Protein AF-0000000078663095 (afdb_homodimer)

Radius of gyration: 27.08 Å; Cα contacts (8 Å, |Δi|>4): 1064; chains: 2; bounding box: 54×85×66 Å

pLDDT: mean 87.58, std 13.09, range [37.59, 98.56]

Sequence (578 aa):
MMKRAQLRHFLALVESGNFTRAAERLAISQPTLSASIAELERMAGTRLFLREKRQVRLTAAGARLVNHARAIEREFRAAEAAFVEAPVPLAPLRLGTIPSVSTAMLSAAVRRWTGPQPLTLVEGTDAELRRKLGEGQVDVILTLLRPEDADRPSLRLLEEGYRLLLPESHALAGAALIDARDVASETMIARRSCEILGETSRWFTQRGVRPPFFLRSSNDDRCIEMVRAGMGVTTAPQSLARDGVVAVQLADYDFRRTLGLVGGRDRPDLVAEEGALAEALRAAFYFTAMMKRAQLRHFLALVESGNFTRAAERLAISQPTLSASIAELERMAGTRLFLREKRQVRLTAAGARLVNHARAIEREFRAAEAAFVEAPVPLAPLRLGTIPSVSTAMLSAAVRRWTGPQPLTLVEGTDAELRRKLGEGQVDVILTLLRPEDADRPSLRLLEEGYRLLLPESHALAGAALIDARDVASETMIARRSCEILGETSRWFTQRGVRPPFFLRSSNDDRCIEMVRAGMGVTTAPQSLARDGVVAVQLADYDFRRTLGLVGGRDRPDLVAEEGALAEALRAAFYFTA

Foldseek 3Di:
DQDLVLLQLLLLCVVVQQLCNSCVVVVHDSVVSVVSQVVVCVVVVHHQWDDDPGGTDGDPVVLVVLQVSVVVVQVVLCVVLVPPVNRSQRDAQEEEEELQPAPQLVVQLQVQFDDPHHHDYDYDDPVVVVVCQSSVVHFKYWHFDDPVLVVALKAWADKFAKFKKAFCPDPCQPPQEDELVNCLAWEEEAAPSDPCSVVVVCVSVVVVRDHHYDYYDVNLVVSNVCRLVVVTMYIGTQLNADVRMHTHHYPPRGGMTIIMMGGHRVCSQCRDCPHSSNVSSNVSSVVSD/DQDLVLLQLLLLCVVVQALCNSCVVVVHDSVVSVVSQVVVCVVVVHHQWDDDPPGTDGDPVVLVVLQVSVVVVQVVLCVVLVPPVNRSQRDAQEEEEELQPAPQLVVQLQVQFDDPHHHDYDYDDPVVVVVCQSSVVHFKYWHFDDPVLVVALKAWADKFAKFKKAFCPDPCQPPQEDELVNCLAWEEEAAPSDPCSVVVVCVSVVVVRDHHYPYYDVNLVVSNVCRLVVVTMYIGTQLNADVRMHTHHYPPRGGMTIIMMGGHRVCSQCRDCPHSSNVSSNVSSVVSD

Structure (mmCIF, N/CA/C/O backbone):
data_AF-0000000078663095-model_v1
#
loop_
_entity.id
_entity.type
_entity.pdbx_description
1 polymer 'Transcriptional regulator, LysR family'
#
loop_
_atom_site.group_PDB
_atom_site.id
_atom_site.type_symbol
_atom_site.label_atom_id
_atom_site.label_alt_id
_atom_site.label_comp_id
_atom_site.label_asym_id
_atom_site.label_entity_id
_atom_site.label_seq_id
_atom_site.pdbx_PDB_ins_code
_atom_site.Cartn_x
_atom_site.Cartn_y
_atom_site.Cartn_z
_atom_site.occupancy
_atom_site.B_iso_or_equiv
_atom_site.auth_seq_id
_atom_site.auth_comp_id
_atom_site.auth_asym_id
_atom_site.auth_atom_id
_atom_site.pdbx_PDB_model_num
ATOM 1 N N . MET A 1 1 ? -6.09 -28.516 -38.219 1 65.62 1 MET A N 1
ATOM 2 C CA . MET A 1 1 ? -6.203 -28.75 -36.781 1 65.62 1 MET A CA 1
ATOM 3 C C . MET A 1 1 ? -5.371 -27.75 -36 1 65.62 1 MET A C 1
ATOM 5 O O . MET A 1 1 ? -4.297 -27.344 -36.438 1 65.62 1 MET A O 1
ATOM 9 N N . MET A 1 2 ? -5.973 -27.219 -35 1 74.56 2 MET A N 1
ATOM 10 C CA . MET A 1 2 ? -5.285 -26.234 -34.188 1 74.56 2 MET A CA 1
ATOM 11 C C . MET A 1 2 ? -4.117 -26.875 -33.438 1 74.56 2 MET A C 1
ATOM 13 O O . MET A 1 2 ? -4.262 -27.938 -32.844 1 74.56 2 MET A O 1
ATOM 17 N N . LYS A 1 3 ? -2.912 -26.344 -33.656 1 77.19 3 LYS A N 1
ATOM 18 C CA . LYS A 1 3 ? -1.701 -26.828 -33 1 77.19 3 LYS A CA 1
ATOM 19 C C . LYS A 1 3 ? -1.411 -26.062 -31.719 1 77.19 3 LYS A C 1
ATOM 21 O O . LYS A 1 3 ? -1.764 -24.875 -31.609 1 77.19 3 LYS A O 1
ATOM 26 N N . ARG A 1 4 ? -0.773 -26.75 -30.766 1 77.12 4 ARG A N 1
ATOM 27 C CA . ARG A 1 4 ? -0.396 -26.109 -29.5 1 77.12 4 ARG A CA 1
ATOM 28 C C . ARG A 1 4 ? 0.461 -24.875 -29.75 1 77.12 4 ARG A C 1
ATOM 30 O O . ARG A 1 4 ? 0.317 -23.859 -29.047 1 77.12 4 ARG A O 1
ATOM 37 N N . ALA A 1 5 ? 1.355 -24.969 -30.641 1 80.06 5 ALA A N 1
ATOM 38 C CA . ALA A 1 5 ? 2.246 -23.859 -30.953 1 80.06 5 ALA A CA 1
ATOM 39 C C . ALA A 1 5 ? 1.449 -22.609 -31.312 1 80.06 5 ALA A C 1
ATOM 41 O O . ALA A 1 5 ? 1.834 -21.484 -30.938 1 80.06 5 ALA A O 1
ATOM 42 N N . GLN A 1 6 ? 0.377 -22.781 -31.969 1 84.62 6 GLN A N 1
ATOM 43 C CA . GLN A 1 6 ? -0.454 -21.656 -32.344 1 84.62 6 GLN A CA 1
ATOM 44 C C . GLN A 1 6 ? -1.102 -20.984 -31.141 1 84.62 6 GLN A C 1
ATOM 46 O O . GLN A 1 6 ? -1.204 -19.766 -31.078 1 84.62 6 GLN A O 1
ATOM 51 N N . LEU A 1 7 ? -1.502 -21.812 -30.234 1 82.5 7 LEU A N 1
ATOM 52 C CA . LEU A 1 7 ? -2.104 -21.297 -29.016 1 82.5 7 LEU A CA 1
ATOM 53 C C . LEU A 1 7 ? -1.069 -20.547 -28.172 1 82.5 7 LEU A C 1
ATOM 55 O O . LEU A 1 7 ? -1.374 -19.5 -27.578 1 82.5 7 LEU A O 1
ATOM 59 N N . ARG A 1 8 ? 0.073 -21.062 -28.125 1 81.69 8 ARG A N 1
ATOM 60 C CA . ARG A 1 8 ? 1.165 -20.391 -27.438 1 81.69 8 ARG A CA 1
ATOM 61 C C . ARG A 1 8 ? 1.495 -19.047 -28.094 1 81.69 8 ARG A C 1
ATOM 63 O O . ARG A 1 8 ? 1.743 -18.062 -27.406 1 81.69 8 ARG A O 1
ATOM 70 N N . HIS A 1 9 ? 1.543 -19.031 -29.391 1 88 9 HIS A N 1
ATOM 71 C CA . HIS A 1 9 ? 1.761 -17.812 -30.141 1 88 9 HIS A CA 1
ATOM 72 C C . HIS A 1 9 ? 0.674 -16.781 -29.828 1 88 9 HIS A C 1
ATOM 74 O O . HIS A 1 9 ? 0.971 -15.602 -29.609 1 88 9 HIS A O 1
ATOM 80 N N . PHE A 1 10 ? -0.548 -17.25 -29.781 1 89.19 10 PHE A N 1
ATOM 81 C CA . PHE A 1 10 ? -1.717 -16.422 -29.5 1 89.19 10 PHE A CA 1
ATOM 82 C C . PHE A 1 10 ? -1.606 -15.797 -28.109 1 89.19 10 PHE A C 1
ATOM 84 O O . PHE A 1 10 ? -1.75 -14.578 -27.969 1 89.19 10 PHE A O 1
ATOM 91 N N . LEU A 1 11 ? -1.269 -16.625 -27.219 1 85.25 11 LEU A N 1
ATOM 92 C CA . LEU A 1 11 ? -1.181 -16.156 -25.844 1 85.25 11 LEU A CA 1
ATOM 93 C C . LEU A 1 11 ? -0.023 -15.18 -25.688 1 85.25 11 LEU A C 1
ATOM 95 O O . LEU A 1 11 ? -0.136 -14.195 -24.953 1 85.25 11 LEU A O 1
ATOM 99 N N . ALA A 1 12 ? 1.06 -15.359 -26.312 1 83.94 12 ALA A N 1
ATOM 100 C CA . ALA A 1 12 ? 2.205 -14.453 -26.266 1 83.94 12 ALA A CA 1
ATOM 101 C C . ALA A 1 12 ? 1.836 -13.078 -26.812 1 83.94 12 ALA A C 1
ATOM 103 O O . ALA A 1 12 ? 2.264 -12.047 -26.281 1 83.94 12 ALA A O 1
ATOM 104 N N . LEU A 1 13 ? 1.068 -13.125 -27.812 1 87.75 13 LEU A N 1
ATOM 105 C CA . LEU A 1 13 ? 0.634 -11.867 -28.406 1 87.75 13 LEU A CA 1
ATOM 106 C C . LEU A 1 13 ? -0.344 -11.141 -27.5 1 87.75 13 LEU A C 1
ATOM 108 O O . LEU A 1 13 ? -0.286 -9.914 -27.359 1 87.75 13 LEU A O 1
ATOM 112 N N . VAL A 1 14 ? -1.171 -11.875 -26.859 1 81.69 14 VAL A N 1
ATOM 113 C CA . VAL A 1 14 ? -2.121 -11.297 -25.922 1 81.69 14 VAL A CA 1
ATOM 114 C C . VAL A 1 14 ? -1.368 -10.594 -24.797 1 81.69 14 VAL A C 1
ATOM 116 O O . VAL A 1 14 ? -1.718 -9.469 -24.406 1 81.69 14 VAL A O 1
ATOM 119 N N . GLU A 1 15 ? -0.411 -11.234 -24.391 1 78.75 15 GLU A N 1
ATOM 120 C CA . GLU A 1 15 ? 0.35 -10.75 -23.234 1 78.75 15 GLU A CA 1
ATOM 121 C C . GLU A 1 15 ? 1.216 -9.555 -23.625 1 78.75 15 GLU A C 1
ATOM 123 O O . GLU A 1 15 ? 1.346 -8.602 -22.844 1 78.75 15 GLU A O 1
ATOM 128 N N . SER A 1 16 ? 1.781 -9.609 -24.781 1 79.56 16 SER A N 1
ATOM 129 C CA . SER A 1 16 ? 2.738 -8.594 -25.203 1 79.56 16 SER A CA 1
ATOM 130 C C . SER A 1 16 ? 2.029 -7.398 -25.844 1 79.56 16 SER A C 1
ATOM 132 O O . SER A 1 16 ? 2.545 -6.277 -25.812 1 79.56 16 SER A O 1
ATOM 134 N N . GLY A 1 17 ? 0.906 -7.625 -26.344 1 80.81 17 GLY A N 1
ATOM 135 C CA . GLY A 1 17 ? 0.136 -6.602 -27.031 1 80.81 17 GLY A CA 1
ATOM 136 C C . GLY A 1 17 ? 0.801 -6.109 -28.297 1 80.81 17 GLY A C 1
ATOM 137 O O . GLY A 1 17 ? 0.402 -5.09 -28.859 1 80.81 17 GLY A O 1
ATOM 138 N N . ASN A 1 18 ? 1.951 -6.75 -28.625 1 87.38 18 ASN A N 1
ATOM 139 C CA . ASN A 1 18 ? 2.758 -6.363 -29.781 1 87.38 18 ASN A CA 1
ATOM 140 C C . ASN A 1 18 ? 3.385 -7.578 -30.453 1 87.38 18 ASN A C 1
ATOM 142 O O . ASN A 1 18 ? 3.975 -8.43 -29.797 1 87.38 18 ASN A O 1
ATOM 146 N N . PHE A 1 19 ? 3.287 -7.559 -31.828 1 88.56 19 PHE A N 1
ATOM 147 C CA . PHE A 1 19 ? 3.742 -8.719 -32.594 1 88.56 19 PHE A CA 1
ATOM 148 C C . PHE A 1 19 ? 5.25 -8.891 -32.438 1 88.56 19 PHE A C 1
ATOM 150 O O . PHE A 1 19 ? 5.734 -10.008 -32.25 1 88.56 19 PHE A O 1
ATOM 157 N N . THR A 1 20 ? 5.93 -7.773 -32.469 1 87.62 20 THR A N 1
ATOM 158 C CA . THR A 1 20 ? 7.383 -7.855 -32.406 1 87.62 20 THR A CA 1
ATOM 159 C C . THR A 1 20 ? 7.836 -8.336 -31.031 1 87.62 20 THR A C 1
ATOM 161 O O . THR A 1 20 ? 8.672 -9.234 -30.922 1 87.62 20 THR A O 1
ATOM 164 N N . ARG A 1 21 ? 7.277 -7.785 -30.062 1 85.38 21 ARG A N 1
ATOM 165 C CA . ARG A 1 21 ? 7.621 -8.164 -28.703 1 85.38 21 ARG A CA 1
ATOM 166 C C . ARG A 1 21 ? 7.238 -9.609 -28.422 1 85.38 21 ARG A C 1
ATOM 168 O O . ARG A 1 21 ? 7.98 -10.336 -27.75 1 85.38 21 ARG A O 1
ATOM 175 N N . ALA A 1 22 ? 6.133 -9.961 -28.891 1 86.62 22 ALA A N 1
ATOM 176 C CA . ALA A 1 22 ? 5.668 -11.336 -28.719 1 86.62 22 ALA A CA 1
ATOM 177 C C . ALA A 1 22 ? 6.605 -12.32 -29.406 1 86.62 22 ALA A C 1
ATOM 179 O O . ALA A 1 22 ? 6.957 -13.359 -28.844 1 86.62 22 ALA A O 1
ATOM 180 N N . ALA A 1 23 ? 7.035 -12.031 -30.547 1 89.69 23 ALA A N 1
ATOM 181 C CA . ALA A 1 23 ? 7.945 -12.883 -31.297 1 89.69 23 ALA A CA 1
ATOM 182 C C . ALA A 1 23 ? 9.289 -13.031 -30.594 1 89.69 23 ALA A C 1
ATOM 184 O O . ALA A 1 23 ? 9.844 -14.125 -30.516 1 89.69 23 ALA A O 1
ATOM 185 N N . GLU A 1 24 ? 9.672 -11.969 -30.078 1 83.25 24 GLU A N 1
ATOM 186 C CA . GLU A 1 24 ? 10.922 -11.977 -29.328 1 83.25 24 GLU A CA 1
ATOM 187 C C . GLU A 1 24 ? 10.82 -12.875 -28.094 1 83.25 24 GLU A C 1
ATOM 189 O O . GLU A 1 24 ? 11.727 -13.68 -27.828 1 83.25 24 GLU A O 1
ATOM 194 N N . ARG A 1 25 ? 9.734 -12.789 -27.531 1 78.62 25 ARG A N 1
ATOM 195 C CA . ARG A 1 25 ? 9.5 -13.586 -26.344 1 78.62 25 ARG A CA 1
ATOM 196 C C . ARG A 1 25 ? 9.484 -15.078 -26.672 1 78.62 25 ARG A C 1
ATOM 198 O O . ARG A 1 25 ? 9.945 -15.898 -25.875 1 78.62 25 ARG A O 1
ATOM 205 N N . LEU A 1 26 ? 9.062 -15.414 -27.781 1 80.75 26 LEU A N 1
ATOM 206 C CA . LEU A 1 26 ? 8.914 -16.797 -28.219 1 80.75 26 LEU A CA 1
ATOM 207 C C . LEU A 1 26 ? 10.148 -17.266 -28.984 1 80.75 26 LEU A C 1
ATOM 209 O O . LEU A 1 26 ? 10.25 -18.438 -29.359 1 80.75 26 LEU A O 1
ATOM 213 N N . ALA A 1 27 ? 11.094 -16.328 -29.219 1 82.94 27 ALA A N 1
ATOM 214 C CA . ALA A 1 27 ? 12.305 -16.609 -29.969 1 82.94 27 ALA A CA 1
ATOM 215 C C . ALA A 1 27 ? 11.977 -17.094 -31.375 1 82.94 27 ALA A C 1
ATOM 217 O O . ALA A 1 27 ? 12.562 -18.078 -31.859 1 82.94 27 ALA A O 1
ATOM 218 N N . ILE A 1 28 ? 11.008 -16.453 -32 1 85.31 28 ILE A N 1
ATOM 219 C CA . ILE A 1 28 ? 10.664 -16.734 -33.375 1 85.31 28 ILE A CA 1
ATOM 220 C C . ILE A 1 28 ? 10.602 -15.438 -34.188 1 85.31 28 ILE A C 1
ATOM 222 O O . ILE A 1 28 ? 10.695 -14.344 -33.594 1 85.31 28 ILE A O 1
ATOM 226 N N . SER A 1 29 ? 10.57 -15.555 -35.438 1 87.19 29 SER A N 1
ATOM 227 C CA . SER A 1 29 ? 10.477 -14.359 -36.281 1 87.19 29 SER A CA 1
ATOM 228 C C . SER A 1 29 ? 9.062 -13.781 -36.281 1 87.19 29 SER A C 1
ATOM 230 O O . SER A 1 29 ? 8.094 -14.516 -36.094 1 87.19 29 SER A O 1
ATOM 232 N N . GLN A 1 30 ? 9.039 -12.508 -36.375 1 90.12 30 GLN A N 1
ATOM 233 C CA . GLN A 1 30 ? 7.75 -11.82 -36.406 1 90.12 30 GLN A CA 1
ATOM 234 C C . GLN A 1 30 ? 6.879 -12.328 -37.562 1 90.12 30 GLN A C 1
ATOM 236 O O . GLN A 1 30 ? 5.684 -12.562 -37.375 1 90.12 30 GLN A O 1
ATOM 241 N N . PRO A 1 31 ? 7.445 -12.609 -38.75 1 90.62 31 PRO A N 1
ATOM 242 C CA . PRO A 1 31 ? 6.594 -13.172 -39.812 1 90.62 31 PRO A CA 1
ATOM 243 C C . PRO A 1 31 ? 6.027 -14.539 -39.469 1 90.62 31 PRO A C 1
ATOM 245 O O . PRO A 1 31 ? 4.883 -14.852 -39.812 1 90.62 31 PRO A O 1
ATOM 248 N N . THR A 1 32 ? 6.805 -15.297 -38.781 1 87 32 THR A N 1
ATOM 249 C CA . THR A 1 32 ? 6.359 -16.609 -38.344 1 87 32 THR A CA 1
ATOM 250 C C . THR A 1 32 ? 5.188 -16.484 -37.375 1 87 32 THR A C 1
ATOM 252 O O . THR A 1 32 ? 4.199 -17.219 -37.469 1 87 32 THR A O 1
ATOM 255 N N . LEU A 1 33 ? 5.316 -15.555 -36.469 1 92 33 LEU A N 1
ATOM 256 C CA . LEU A 1 33 ? 4.234 -15.312 -35.531 1 92 33 LEU A CA 1
ATOM 257 C C . LEU A 1 33 ? 2.982 -14.82 -36.25 1 92 33 LEU A C 1
ATOM 259 O O . LEU A 1 33 ? 1.876 -15.289 -35.969 1 92 33 LEU A O 1
ATOM 263 N N . SER A 1 34 ? 3.193 -13.93 -37.125 1 91.38 34 SER A N 1
ATOM 264 C CA . SER A 1 34 ? 2.08 -13.359 -37.875 1 91.38 34 SER A CA 1
ATOM 265 C C . SER A 1 34 ? 1.343 -14.43 -38.656 1 91.38 34 SER A C 1
ATOM 267 O O . SER A 1 34 ? 0.11 -14.469 -38.656 1 91.38 34 SER A O 1
ATOM 269 N N . ALA A 1 35 ? 2.1 -15.297 -39.281 1 91.38 35 ALA A N 1
ATOM 270 C CA . ALA A 1 35 ? 1.511 -16.391 -40.062 1 91.38 35 ALA A CA 1
ATOM 271 C C . ALA A 1 35 ? 0.73 -17.344 -39.156 1 91.38 35 ALA A C 1
ATOM 273 O O . ALA A 1 35 ? -0.34 -17.828 -39.531 1 91.38 35 ALA A O 1
ATOM 274 N N . SER A 1 36 ? 1.354 -17.531 -38.031 1 90.62 36 SER A N 1
ATOM 275 C CA . SER A 1 36 ? 0.712 -18.422 -37.094 1 90.62 36 SER A CA 1
ATOM 276 C C . SER A 1 36 ? -0.634 -17.875 -36.625 1 90.62 36 SER A C 1
ATOM 278 O O . SER A 1 36 ? -1.627 -18.594 -36.594 1 90.62 36 SER A O 1
ATOM 280 N N . ILE A 1 37 ? -0.679 -16.594 -36.375 1 91.75 37 ILE A N 1
ATOM 281 C CA . ILE A 1 37 ? -1.894 -15.938 -35.938 1 91.75 37 ILE A CA 1
ATOM 282 C C . ILE A 1 37 ? -2.922 -15.891 -37.062 1 91.75 37 ILE A C 1
ATOM 284 O O . ILE A 1 37 ? -4.109 -16.141 -36.844 1 91.75 37 ILE A O 1
ATOM 288 N N . ALA A 1 38 ? -2.428 -15.656 -38.219 1 90.62 38 ALA A N 1
ATOM 289 C CA . ALA A 1 38 ? -3.305 -15.633 -39.375 1 90.62 38 ALA A CA 1
ATOM 290 C C . ALA A 1 38 ? -3.949 -17 -39.594 1 90.62 38 ALA A C 1
ATOM 292 O O . ALA A 1 38 ? -5.141 -17.078 -39.906 1 90.62 38 ALA A O 1
ATOM 293 N N . GLU A 1 39 ? -3.143 -18 -39.469 1 87.19 39 GLU A N 1
ATOM 294 C CA . GLU A 1 39 ? -3.658 -19.344 -39.625 1 87.19 39 GLU A CA 1
ATOM 295 C C . GLU A 1 39 ? -4.703 -19.672 -38.562 1 87.19 39 GLU A C 1
ATOM 297 O O . GLU A 1 39 ? -5.723 -20.297 -38.875 1 87.19 39 GLU A O 1
ATOM 302 N N . LEU A 1 40 ? -4.41 -19.25 -37.406 1 87.56 40 LEU A N 1
ATOM 303 C CA . LEU A 1 40 ? -5.344 -19.453 -36.281 1 87.56 40 LEU A CA 1
ATOM 304 C C . LEU A 1 40 ? -6.66 -18.734 -36.562 1 87.56 40 LEU A C 1
ATOM 306 O O . LEU A 1 40 ? -7.738 -19.281 -36.281 1 87.56 40 LEU A O 1
ATOM 310 N N . GLU A 1 41 ? -6.59 -17.578 -37.062 1 90.44 41 GLU A N 1
ATOM 311 C CA . GLU A 1 41 ? -7.781 -16.812 -37.406 1 90.44 41 GLU A CA 1
ATOM 312 C C . GLU A 1 41 ? -8.555 -17.453 -38.562 1 90.44 41 GLU A C 1
ATOM 314 O O . GLU A 1 41 ? -9.789 -17.453 -38.562 1 90.44 41 GLU A O 1
ATOM 319 N N . ARG A 1 42 ? -7.871 -17.969 -39.469 1 86.94 42 ARG A N 1
ATOM 320 C CA . ARG A 1 42 ? -8.5 -18.688 -40.594 1 86.94 42 ARG A CA 1
ATOM 321 C C . ARG A 1 42 ? -9.266 -19.906 -40.062 1 86.94 42 ARG A C 1
ATOM 323 O O . ARG A 1 42 ? -10.414 -20.141 -40.469 1 86.94 42 ARG A O 1
ATOM 330 N N . MET A 1 43 ? -8.625 -20.609 -39.219 1 81.5 43 MET A N 1
ATOM 331 C CA . MET A 1 43 ? -9.25 -21.797 -38.625 1 81.5 43 MET A CA 1
ATOM 332 C C . MET A 1 43 ? -10.492 -21.406 -37.812 1 81.5 43 MET A C 1
ATOM 334 O O . MET A 1 43 ? -11.492 -22.125 -37.844 1 81.5 43 MET A O 1
ATOM 338 N N . ALA A 1 44 ? -10.359 -20.234 -37.156 1 82.06 44 ALA A N 1
ATOM 339 C CA . ALA A 1 44 ? -11.445 -19.75 -36.312 1 82.06 44 ALA A CA 1
ATOM 340 C C . ALA A 1 44 ? -12.555 -19.125 -37.156 1 82.06 44 ALA A C 1
ATOM 342 O O . ALA A 1 44 ? -13.695 -19 -36.688 1 82.06 44 ALA A O 1
ATOM 343 N N . GLY A 1 45 ? -12.219 -18.812 -38.344 1 86.62 45 GLY A N 1
ATOM 344 C CA . GLY A 1 45 ? -13.172 -18.188 -39.25 1 86.62 45 GLY A CA 1
ATOM 345 C C . GLY A 1 45 ? -13.453 -16.734 -38.938 1 86.62 45 GLY A C 1
ATOM 346 O O . GLY A 1 45 ? -14.438 -16.156 -39.406 1 86.62 45 GLY A O 1
ATOM 347 N N . THR A 1 46 ? -12.703 -16.25 -37.969 1 86.19 46 THR A N 1
ATOM 348 C CA . THR A 1 46 ? -12.867 -14.867 -37.531 1 86.19 46 THR A CA 1
ATOM 349 C C . THR A 1 46 ? -11.531 -14.281 -37.094 1 86.19 46 THR A C 1
ATOM 351 O O . THR A 1 46 ? -10.586 -15.023 -36.781 1 86.19 46 THR A O 1
ATOM 354 N N . ARG A 1 47 ? -11.469 -13 -37 1 89.88 47 ARG A N 1
ATOM 355 C CA . ARG A 1 47 ? -10.289 -12.328 -36.438 1 89.88 47 ARG A CA 1
ATOM 356 C C . ARG A 1 47 ? -10.258 -12.422 -34.938 1 89.88 47 ARG A C 1
ATOM 358 O O . ARG A 1 47 ? -11.297 -12.32 -34.281 1 89.88 47 ARG A O 1
ATOM 365 N N . LEU A 1 48 ? -9.086 -12.695 -34.469 1 90.06 48 LEU A N 1
ATOM 366 C CA . LEU A 1 48 ? -8.906 -12.781 -33.031 1 90.06 48 LEU A CA 1
ATOM 367 C C . LEU A 1 48 ? -8.359 -11.477 -32.469 1 90.06 48 LEU A C 1
ATOM 369 O O . LEU A 1 48 ? -8.516 -11.188 -31.281 1 90.06 48 LEU A O 1
ATOM 373 N N . PHE A 1 49 ? -7.734 -10.727 -33.344 1 90.12 49 PHE A N 1
ATOM 374 C CA . PHE A 1 49 ? -7.145 -9.453 -32.938 1 90.12 49 PHE A CA 1
ATOM 375 C C . PHE A 1 49 ? -7.602 -8.328 -33.875 1 90.12 49 PHE A C 1
ATOM 377 O O . PHE A 1 49 ? -7.816 -8.555 -35.062 1 90.12 49 PHE A O 1
ATOM 384 N N . LEU A 1 50 ? -7.898 -7.164 -33.188 1 84.88 50 LEU A N 1
ATOM 385 C CA . LEU A 1 50 ? -8.062 -5.934 -33.938 1 84.88 50 LEU A CA 1
ATOM 386 C C . LEU A 1 50 ? -6.738 -5.191 -34.062 1 84.88 50 LEU A C 1
ATOM 388 O O . LEU A 1 50 ? -6.035 -4.988 -33.094 1 84.88 50 LEU A O 1
ATOM 392 N N . ARG A 1 51 ? -6.328 -5.227 -35.312 1 74.69 51 ARG A N 1
ATOM 393 C CA . ARG A 1 51 ? -5.059 -4.559 -35.594 1 74.69 51 ARG A CA 1
ATOM 394 C C . ARG A 1 51 ? -5.27 -3.09 -35.938 1 74.69 51 ARG A C 1
ATOM 396 O O . ARG A 1 51 ? -5.797 -2.764 -37 1 74.69 51 ARG A O 1
ATOM 403 N N . GLU A 1 52 ? -5.566 -2.385 -34.969 1 63.97 52 GLU A N 1
ATOM 404 C CA . GLU A 1 52 ? -5.699 -0.96 -35.25 1 63.97 52 GLU A CA 1
ATOM 405 C C . GLU A 1 52 ? -4.418 -0.205 -34.906 1 63.97 52 GLU A C 1
ATOM 407 O O . GLU A 1 52 ? -4.02 -0.147 -33.75 1 63.97 52 GLU A O 1
ATOM 412 N N . LYS A 1 53 ? -3.887 0.426 -35.688 1 62.94 53 LYS A N 1
ATOM 413 C CA . LYS A 1 53 ? -2.648 1.195 -35.625 1 62.94 53 LYS A CA 1
ATOM 414 C C . LYS A 1 53 ? -1.582 0.452 -34.812 1 62.94 53 LYS A C 1
ATOM 416 O O . LYS A 1 53 ? -1.438 -0.766 -34.938 1 62.94 53 LYS A O 1
ATOM 421 N N . ARG A 1 54 ? -0.943 1.035 -33.688 1 62.31 54 ARG A N 1
ATOM 422 C CA . ARG A 1 54 ? 0.269 0.654 -32.969 1 62.31 54 ARG A CA 1
ATOM 423 C C . ARG A 1 54 ? -0.049 -0.299 -31.828 1 62.31 54 ARG A C 1
ATOM 425 O O . ARG A 1 54 ? 0.848 -0.71 -31.094 1 62.31 54 ARG A O 1
ATOM 432 N N . GLN A 1 55 ? -1.343 -0.739 -31.828 1 70.31 55 GLN A N 1
ATOM 433 C CA . GLN A 1 55 ? -1.607 -1.625 -30.703 1 70.31 55 GLN A CA 1
ATOM 434 C C . GLN A 1 55 ? -2.514 -2.783 -31.109 1 70.31 55 GLN A C 1
ATOM 436 O O . GLN A 1 55 ? -3.379 -2.625 -31.984 1 70.31 55 GLN A O 1
ATOM 441 N N . VAL A 1 56 ? -2.24 -4.047 -30.594 1 77.75 56 VAL A N 1
ATOM 442 C CA . VAL A 1 56 ? -3.018 -5.262 -30.812 1 77.75 56 VAL A CA 1
ATOM 443 C C . VAL A 1 56 ? -4.035 -5.438 -29.688 1 77.75 56 VAL A C 1
ATOM 445 O O . VAL A 1 56 ? -3.672 -5.445 -28.5 1 77.75 56 VAL A O 1
ATOM 448 N N . ARG A 1 57 ? -5.379 -5.348 -30.094 1 81.38 57 ARG A N 1
ATOM 449 C CA . ARG A 1 57 ? -6.453 -5.566 -29.141 1 81.38 57 ARG A CA 1
ATOM 450 C C . ARG A 1 57 ? -7.234 -6.832 -29.469 1 81.38 57 ARG A C 1
ATOM 452 O O . ARG A 1 57 ? -7.375 -7.191 -30.641 1 81.38 57 ARG A O 1
ATOM 459 N N . LEU A 1 58 ? -7.742 -7.426 -28.438 1 82.81 58 LEU A N 1
ATOM 460 C CA . LEU A 1 58 ? -8.508 -8.656 -28.594 1 82.81 58 LEU A CA 1
ATOM 461 C C . LEU A 1 58 ? -9.898 -8.375 -29.141 1 82.81 58 LEU A C 1
ATOM 463 O O . LEU A 1 58 ? -10.531 -7.387 -28.75 1 82.81 58 LEU A O 1
ATOM 467 N N . THR A 1 59 ? -10.367 -9.242 -30.109 1 84.62 59 THR A N 1
ATOM 468 C CA . THR A 1 59 ? -11.781 -9.305 -30.469 1 84.62 59 THR A CA 1
ATOM 469 C C . THR A 1 59 ? -12.555 -10.125 -29.438 1 84.62 59 THR A C 1
ATOM 471 O O . THR A 1 59 ? -11.969 -10.703 -28.516 1 84.62 59 THR A O 1
ATOM 474 N N . ALA A 1 60 ? -13.906 -10.102 -29.578 1 79.19 60 ALA A N 1
ATOM 475 C CA . ALA A 1 60 ? -14.727 -10.945 -28.719 1 79.19 60 ALA A CA 1
ATOM 476 C C . ALA A 1 60 ? -14.328 -12.414 -28.844 1 79.19 60 ALA A C 1
ATOM 478 O O . ALA A 1 60 ? -14.258 -13.133 -27.844 1 79.19 60 ALA A O 1
ATOM 479 N N . ALA A 1 61 ? -14.141 -12.773 -30.078 1 81.69 61 ALA A N 1
ATOM 480 C CA . ALA A 1 61 ? -13.703 -14.141 -30.328 1 81.69 61 ALA A CA 1
ATOM 481 C C . ALA A 1 61 ? -12.32 -14.391 -29.719 1 81.69 61 ALA A C 1
ATOM 483 O O . ALA A 1 61 ? -12.062 -15.461 -29.172 1 81.69 61 ALA A O 1
ATOM 484 N N . GLY A 1 62 ? -11.5 -13.391 -29.812 1 85.62 62 GLY A N 1
ATOM 485 C CA . GLY A 1 62 ? -10.18 -13.484 -29.203 1 85.62 62 GLY A CA 1
ATOM 486 C C . GLY A 1 62 ? -10.234 -13.648 -27.688 1 85.62 62 GLY A C 1
ATOM 487 O O . GLY A 1 62 ? -9.523 -14.477 -27.125 1 85.62 62 GLY A O 1
ATOM 488 N N . ALA A 1 63 ? -11.094 -12.969 -27.141 1 79.06 63 ALA A N 1
ATOM 489 C CA . ALA A 1 63 ? -11.258 -13.031 -25.688 1 79.06 63 ALA A CA 1
ATOM 490 C C . ALA A 1 63 ? -11.734 -14.414 -25.25 1 79.06 63 ALA A C 1
ATOM 492 O O . ALA A 1 63 ? -11.273 -14.953 -24.25 1 79.06 63 ALA A O 1
ATOM 493 N N . ARG A 1 64 ? -12.617 -14.977 -26.047 1 74.12 64 ARG A N 1
ATOM 494 C CA . ARG A 1 64 ? -13.102 -16.328 -25.766 1 74.12 64 ARG A CA 1
ATOM 495 C C . ARG A 1 64 ? -11.984 -17.359 -25.922 1 74.12 64 ARG A C 1
ATOM 497 O O . ARG A 1 64 ? -11.859 -18.266 -25.109 1 74.12 64 ARG A O 1
ATOM 504 N N . LEU A 1 65 ? -11.172 -17.125 -26.922 1 80.31 65 LEU A N 1
ATOM 505 C CA . LEU A 1 65 ? -10.109 -18.094 -27.172 1 80.31 65 LEU A CA 1
ATOM 506 C C . LEU A 1 65 ? -9.039 -18.016 -26.094 1 80.31 65 LEU A C 1
ATOM 508 O O . LEU A 1 65 ? -8.406 -19.016 -25.766 1 80.31 65 LEU A O 1
ATOM 512 N N . VAL A 1 66 ? -8.914 -16.812 -25.625 1 78.62 66 VAL A N 1
ATOM 513 C CA . VAL A 1 66 ? -7.918 -16.672 -24.562 1 78.62 66 VAL A CA 1
ATOM 514 C C . VAL A 1 66 ? -8.211 -17.656 -23.438 1 78.62 66 VAL A C 1
ATOM 516 O O . VAL A 1 66 ? -7.309 -18.359 -22.969 1 78.62 66 VAL A O 1
ATOM 519 N N . ASN A 1 67 ? -9.422 -17.828 -23.156 1 66.31 67 ASN A N 1
ATOM 520 C CA . ASN A 1 67 ? -9.828 -18.734 -22.078 1 66.31 67 ASN A CA 1
ATOM 521 C C . ASN A 1 67 ? -9.523 -20.188 -22.422 1 66.31 67 ASN A C 1
ATOM 523 O O . ASN A 1 67 ? -8.953 -20.922 -21.609 1 66.31 67 ASN A O 1
ATOM 527 N N . HIS A 1 68 ? -9.852 -20.469 -23.562 1 69.88 68 HIS A N 1
ATOM 528 C CA . HIS A 1 68 ? -9.641 -21.844 -24 1 69.88 68 HIS A CA 1
ATOM 529 C C . HIS A 1 68 ? -8.156 -22.141 -24.188 1 69.88 68 HIS A C 1
ATOM 531 O O . HIS A 1 68 ? -7.676 -23.203 -23.812 1 69.88 68 HIS A O 1
ATOM 537 N N . ALA A 1 69 ? -7.516 -21.172 -24.75 1 77.88 69 ALA A N 1
ATOM 538 C CA . ALA A 1 69 ? -6.086 -21.359 -25 1 77.88 69 ALA A CA 1
ATOM 539 C C . ALA A 1 69 ? -5.328 -21.562 -23.688 1 77.88 69 ALA A C 1
ATOM 541 O O . ALA A 1 69 ? -4.461 -22.438 -23.594 1 77.88 69 ALA A O 1
ATOM 542 N N . ARG A 1 70 ? -5.715 -20.844 -22.828 1 70.75 70 ARG A N 1
ATOM 543 C CA . ARG A 1 70 ? -5.062 -20.953 -21.531 1 70.75 70 ARG A CA 1
ATOM 544 C C . ARG A 1 70 ? -5.383 -22.297 -20.891 1 70.75 70 ARG A C 1
ATOM 546 O O . ARG A 1 70 ? -4.5 -22.938 -20.312 1 70.75 70 ARG A O 1
ATOM 553 N N . ALA A 1 71 ? -6.586 -22.766 -21 1 64.44 71 ALA A N 1
ATOM 554 C CA . ALA A 1 71 ? -6.988 -24.062 -20.469 1 64.44 71 ALA A CA 1
ATOM 555 C C . ALA A 1 71 ? -6.215 -25.203 -21.141 1 64.44 71 ALA A C 1
ATOM 557 O O . ALA A 1 71 ? -5.742 -26.125 -20.484 1 64.44 71 ALA A O 1
ATOM 558 N N . ILE A 1 72 ? -6.098 -25.094 -22.375 1 64.56 72 ILE A N 1
ATOM 559 C CA . ILE A 1 72 ? -5.395 -26.094 -23.156 1 64.56 72 ILE A CA 1
ATOM 560 C C . ILE A 1 72 ? -3.92 -26.125 -22.766 1 64.56 72 ILE A C 1
ATOM 562 O O . ILE A 1 72 ? -3.354 -27.188 -22.516 1 64.56 72 ILE A O 1
ATOM 566 N N . GLU A 1 73 ? -3.41 -24.969 -22.688 1 65.94 73 GLU A N 1
ATOM 567 C CA . GLU A 1 73 ? -1.999 -24.922 -22.328 1 65.94 73 GLU A CA 1
ATOM 568 C C . GLU A 1 73 ? -1.772 -25.469 -20.922 1 65.94 73 GLU A C 1
ATOM 570 O O . GLU A 1 73 ? -0.771 -26.141 -20.656 1 65.94 73 GLU A O 1
ATOM 575 N N . ARG A 1 74 ? -2.752 -25.312 -20.188 1 60.41 74 ARG A N 1
ATOM 576 C CA . ARG A 1 74 ? -2.719 -25.875 -18.844 1 60.41 74 ARG A CA 1
ATOM 577 C C . ARG A 1 74 ? -2.715 -27.406 -18.891 1 60.41 74 ARG A C 1
ATOM 579 O O . ARG A 1 74 ? -1.946 -28.047 -18.172 1 60.41 74 ARG A O 1
ATOM 586 N N . GLU A 1 75 ? -3.527 -27.938 -19.688 1 58.88 75 GLU A N 1
ATOM 587 C CA . GLU A 1 75 ? -3.637 -29.375 -19.828 1 58.88 75 GLU A CA 1
ATOM 588 C C . GLU A 1 75 ? -2.379 -29.969 -20.453 1 58.88 75 GLU A C 1
ATOM 590 O O . GLU A 1 75 ? -1.925 -31.047 -20.047 1 58.88 75 GLU A O 1
ATOM 595 N N . PHE A 1 76 ? -1.883 -29.344 -21.391 1 60.53 76 PHE A N 1
ATOM 596 C CA . PHE A 1 76 ? -0.638 -29.797 -22 1 60.53 76 PHE A CA 1
ATOM 597 C C . PHE A 1 76 ? 0.495 -29.797 -20.984 1 60.53 76 PHE A C 1
ATOM 599 O O . PHE A 1 76 ? 1.271 -30.75 -20.906 1 60.53 76 PHE A O 1
ATOM 606 N N . ARG A 1 77 ? 0.45 -28.734 -20.328 1 56.03 77 ARG A N 1
ATOM 607 C CA . ARG A 1 77 ? 1.494 -28.641 -19.312 1 56.03 77 ARG A CA 1
ATOM 608 C C . ARG A 1 77 ? 1.323 -29.734 -18.25 1 56.03 77 ARG A C 1
ATOM 610 O O . ARG A 1 77 ? 2.301 -30.344 -17.812 1 56.03 77 ARG A O 1
ATOM 617 N N . ALA A 1 78 ? 0.134 -29.969 -17.938 1 53.81 78 ALA A N 1
ATOM 618 C CA . ALA A 1 78 ? -0.187 -31.047 -16.984 1 53.81 78 ALA A CA 1
ATOM 619 C C . ALA A 1 78 ? 0.208 -32.406 -17.547 1 53.81 78 ALA A C 1
ATOM 621 O O . ALA A 1 78 ? 0.751 -33.25 -16.828 1 53.81 78 ALA A O 1
ATOM 622 N N . ALA A 1 79 ? -0.059 -32.688 -18.75 1 52.16 79 ALA A N 1
ATOM 623 C CA . ALA A 1 79 ? 0.269 -33.938 -19.406 1 52.16 79 ALA A CA 1
ATOM 624 C C . ALA A 1 79 ? 1.78 -34.125 -19.516 1 52.16 79 ALA A C 1
ATOM 626 O O . ALA A 1 79 ? 2.293 -35.219 -19.297 1 52.16 79 ALA A O 1
ATOM 627 N N . GLU A 1 80 ? 2.396 -33.062 -20 1 51.62 80 GLU A N 1
ATOM 628 C CA . GLU A 1 80 ? 3.85 -33.125 -20.125 1 51.62 80 GLU A CA 1
ATOM 629 C C . GLU A 1 80 ? 4.508 -33.375 -18.766 1 51.62 80 GLU A C 1
ATOM 631 O O . GLU A 1 80 ? 5.508 -34.094 -18.672 1 51.62 80 GLU A O 1
ATOM 636 N N . ALA A 1 81 ? 3.873 -32.656 -17.906 1 47.38 81 ALA A N 1
ATOM 637 C CA . ALA A 1 81 ? 4.352 -32.875 -16.547 1 47.38 81 ALA A CA 1
ATOM 638 C C . ALA A 1 81 ? 4.148 -34.312 -16.094 1 47.38 81 ALA A C 1
ATOM 640 O O . ALA A 1 81 ? 4.906 -34.812 -15.266 1 47.38 81 ALA A O 1
ATOM 641 N N . ALA A 1 82 ? 3.113 -34.875 -16.641 1 43.75 82 ALA A N 1
ATOM 642 C CA . ALA A 1 82 ? 2.838 -36.281 -16.281 1 43.75 82 ALA A CA 1
ATOM 643 C C . ALA A 1 82 ? 3.941 -37.188 -16.797 1 43.75 82 ALA A C 1
ATOM 645 O O . ALA A 1 82 ? 4.172 -38.25 -16.234 1 43.75 82 ALA A O 1
ATOM 646 N N . PHE A 1 83 ? 4.375 -37.031 -17.984 1 41.91 83 PHE A N 1
ATOM 647 C CA . PHE A 1 83 ? 5.406 -37.906 -18.531 1 41.91 83 PHE A CA 1
ATOM 648 C C . PHE A 1 83 ? 6.75 -37.656 -17.859 1 41.91 83 PHE A C 1
ATOM 650 O O . PHE A 1 83 ? 7.609 -38.531 -17.812 1 41.91 83 PHE A O 1
ATOM 657 N N . VAL A 1 84 ? 7.223 -36.406 -17.922 1 41.97 84 VAL A N 1
ATOM 658 C CA . VAL A 1 84 ? 8.531 -36.188 -17.312 1 41.97 84 VAL A CA 1
ATOM 659 C C . VAL A 1 84 ? 8.453 -36.438 -15.812 1 41.97 84 VAL A C 1
ATOM 661 O O . VAL A 1 84 ? 7.5 -36 -15.156 1 41.97 84 VAL A O 1
ATOM 664 N N . GLU A 1 85 ? 8.984 -37.469 -15.281 1 39.5 85 GLU A N 1
ATOM 665 C CA . GLU A 1 85 ? 9.102 -37.719 -13.844 1 39.5 85 GLU A CA 1
ATOM 666 C C . GLU A 1 85 ? 9.195 -36.406 -13.086 1 39.5 85 GLU A C 1
ATOM 668 O O . GLU A 1 85 ? 9.023 -36.375 -11.859 1 39.5 85 GLU A O 1
ATOM 673 N N . ALA A 1 86 ? 10.07 -35.406 -13.57 1 37.91 86 ALA A N 1
ATOM 674 C CA . ALA A 1 86 ? 10.219 -34.156 -12.789 1 37.91 86 ALA A CA 1
ATOM 675 C C . ALA A 1 86 ? 8.945 -33.312 -12.867 1 37.91 86 ALA A C 1
ATOM 677 O O . ALA A 1 86 ? 8.391 -33.125 -13.945 1 37.91 86 ALA A O 1
ATOM 678 N N . PRO A 1 87 ? 8.094 -33.125 -11.906 1 38.38 87 PRO A N 1
ATOM 679 C CA . PRO A 1 87 ? 6.828 -32.406 -11.82 1 38.38 87 PRO A CA 1
ATOM 680 C C . PRO A 1 87 ? 6.828 -31.125 -12.641 1 38.38 87 PRO A C 1
ATOM 682 O O . PRO A 1 87 ? 7.777 -30.344 -12.562 1 38.38 87 PRO A O 1
ATOM 685 N N . VAL A 1 88 ? 6.613 -31.078 -13.938 1 41.66 88 VAL A N 1
ATOM 686 C CA . VAL A 1 88 ? 6.332 -29.828 -14.617 1 41.66 88 VAL A CA 1
ATOM 687 C C . VAL A 1 88 ? 5.66 -28.844 -13.656 1 41.66 88 VAL A C 1
ATOM 689 O O . VAL A 1 88 ? 4.672 -29.203 -13 1 41.66 88 VAL A O 1
ATOM 692 N N . PRO A 1 89 ? 6.281 -27.875 -13.352 1 49.19 89 PRO A N 1
ATOM 693 C CA . PRO A 1 89 ? 5.699 -26.922 -12.406 1 49.19 89 PRO A CA 1
ATOM 694 C C . PRO A 1 89 ? 4.273 -26.531 -12.766 1 49.19 89 PRO A C 1
ATOM 696 O O . PRO A 1 89 ? 3.99 -26.219 -13.93 1 49.19 89 PRO A O 1
ATOM 699 N N . LEU A 1 90 ? 3.135 -27.203 -12.297 1 55.91 90 LEU A N 1
ATOM 700 C CA . LEU A 1 90 ? 1.741 -26.797 -12.438 1 55.91 90 LEU A CA 1
ATOM 701 C C . LEU A 1 90 ? 1.623 -25.281 -12.508 1 55.91 90 LEU A C 1
ATOM 703 O O . LEU A 1 90 ? 2.383 -24.562 -11.859 1 55.91 90 LEU A O 1
ATOM 707 N N . ALA A 1 91 ? 0.938 -24.859 -13.773 1 77.06 91 ALA A N 1
ATOM 708 C CA . ALA A 1 91 ? 0.613 -23.438 -13.82 1 77.06 91 ALA A CA 1
ATOM 709 C C . ALA A 1 91 ? 0.038 -22.969 -12.492 1 77.06 91 ALA A C 1
ATOM 711 O O . ALA A 1 91 ? -0.74 -23.672 -11.852 1 77.06 91 ALA A O 1
ATOM 712 N N . PRO A 1 92 ? 0.398 -21.875 -12.086 1 87.25 92 PRO A N 1
ATOM 713 C CA . PRO A 1 92 ? -0.089 -21.391 -10.789 1 87.25 92 PRO A CA 1
ATOM 714 C C . PRO A 1 92 ? -1.57 -21.031 -10.82 1 87.25 92 PRO A C 1
ATOM 716 O O . PRO A 1 92 ? -2.107 -20.703 -11.883 1 87.25 92 PRO A O 1
ATOM 719 N N . LEU A 1 93 ? -2.271 -21.297 -9.75 1 91.44 93 LEU A N 1
ATOM 720 C CA . LEU A 1 93 ? -3.592 -20.719 -9.523 1 91.44 93 LEU A CA 1
ATOM 721 C C . LEU A 1 93 ? -3.49 -19.219 -9.266 1 91.44 93 LEU A C 1
ATOM 723 O O . LEU A 1 93 ? -2.836 -18.797 -8.312 1 91.44 93 LEU A O 1
ATOM 727 N N . ARG A 1 94 ? -4.133 -18.438 -10.156 1 94.94 94 ARG A N 1
ATOM 728 C CA . ARG A 1 94 ? -4.078 -16.984 -10.039 1 94.94 94 ARG A CA 1
ATOM 729 C C . ARG A 1 94 ? -5.277 -16.438 -9.266 1 94.94 94 ARG A C 1
ATOM 731 O O . ARG A 1 94 ? -6.395 -16.406 -9.789 1 94.94 94 ARG A O 1
ATOM 738 N N . LEU A 1 95 ? -5.004 -16.016 -8.031 1 97.38 95 LEU A N 1
ATOM 739 C CA . LEU A 1 95 ? -6.02 -15.445 -7.152 1 97.38 95 LEU A CA 1
ATOM 740 C C . LEU A 1 95 ? -5.961 -13.922 -7.16 1 97.38 95 LEU A C 1
ATOM 742 O O . LEU A 1 95 ? -4.961 -13.336 -6.738 1 97.38 95 LEU A O 1
ATOM 746 N N . GLY A 1 96 ? -7.012 -13.32 -7.695 1 98.44 96 GLY A N 1
ATOM 747 C CA . GLY A 1 96 ? -7.141 -11.883 -7.574 1 98.44 96 GLY A CA 1
ATOM 748 C C . GLY A 1 96 ? -7.688 -11.445 -6.227 1 98.44 96 GLY A C 1
ATOM 749 O O . GLY A 1 96 ? -8.57 -12.094 -5.672 1 98.44 96 GLY A O 1
ATOM 750 N N . THR A 1 97 ? -7.172 -10.352 -5.703 1 98.31 97 THR A N 1
ATOM 751 C CA . THR A 1 97 ? -7.66 -9.844 -4.426 1 98.31 97 THR A CA 1
ATOM 752 C C . THR A 1 97 ? -7.746 -8.32 -4.453 1 98.31 97 THR A C 1
ATOM 754 O O . THR A 1 97 ? -6.887 -7.652 -5.027 1 98.31 97 THR A O 1
ATOM 757 N N . ILE A 1 98 ? -8.766 -7.824 -3.787 1 97.94 98 ILE A N 1
ATOM 758 C CA . ILE A 1 98 ? -8.883 -6.379 -3.637 1 97.94 98 ILE A CA 1
ATOM 759 C C . ILE A 1 98 ? -7.953 -5.895 -2.527 1 97.94 98 ILE A C 1
ATOM 761 O O . ILE A 1 98 ? -7.602 -6.66 -1.625 1 97.94 98 ILE A O 1
ATOM 765 N N . PRO A 1 99 ? -7.598 -4.645 -2.57 1 96.38 99 PRO A N 1
ATOM 766 C CA . PRO A 1 99 ? -6.586 -4.141 -1.641 1 96.38 99 PRO A CA 1
ATOM 767 C C . PRO A 1 99 ? -7.059 -4.156 -0.188 1 96.38 99 PRO A C 1
ATOM 769 O O . PRO A 1 99 ? -6.238 -4.258 0.729 1 96.38 99 PRO A O 1
ATOM 772 N N . SER A 1 100 ? -8.305 -4.117 0.052 1 96.44 100 SER A N 1
ATOM 773 C CA . SER A 1 100 ? -8.805 -3.92 1.406 1 96.44 100 SER A CA 1
ATOM 774 C C . SER A 1 100 ? -8.883 -5.238 2.164 1 96.44 100 SER A C 1
ATOM 776 O O . SER A 1 100 ? -9.281 -5.27 3.332 1 96.44 100 SER A O 1
ATOM 778 N N . VAL A 1 101 ? -8.547 -6.363 1.499 1 97.12 101 VAL A N 1
ATOM 779 C CA . VAL A 1 101 ? -8.406 -7.602 2.256 1 97.12 101 VAL A CA 1
ATOM 780 C C . VAL A 1 101 ? -7.191 -7.512 3.18 1 97.12 101 VAL A C 1
ATOM 782 O O . VAL A 1 101 ? -6.105 -7.121 2.748 1 97.12 101 VAL A O 1
ATOM 785 N N . SER A 1 102 ? -7.422 -7.852 4.414 1 95.94 102 SER A N 1
ATOM 786 C CA . SER A 1 102 ? -6.383 -7.754 5.434 1 95.94 102 SER A CA 1
ATOM 787 C C . SER A 1 102 ? -5.141 -8.539 5.031 1 95.94 102 SER A C 1
ATOM 789 O O . SER A 1 102 ? -5.238 -9.703 4.629 1 95.94 102 SER A O 1
ATOM 791 N N . THR A 1 103 ? -4.008 -7.906 5.148 1 96.81 103 THR A N 1
ATOM 792 C CA . THR A 1 103 ? -2.736 -8.562 4.867 1 96.81 103 THR A CA 1
ATOM 793 C C . THR A 1 103 ? -2.537 -9.773 5.781 1 96.81 103 THR A C 1
ATOM 795 O O . THR A 1 103 ? -2.098 -10.828 5.332 1 96.81 103 THR A O 1
ATOM 798 N N . ALA A 1 104 ? -2.938 -9.609 7.023 1 94.62 104 ALA A N 1
ATOM 799 C CA . ALA A 1 104 ? -2.789 -10.695 7.988 1 94.62 104 ALA A CA 1
ATOM 800 C C . ALA A 1 104 ? -3.65 -11.891 7.598 1 94.62 104 ALA A C 1
ATOM 802 O O . ALA A 1 104 ? -3.193 -13.039 7.652 1 94.62 104 ALA A O 1
ATOM 803 N N . MET A 1 105 ? -4.844 -11.641 7.203 1 94.62 105 MET A N 1
ATOM 804 C CA . MET A 1 105 ? -5.762 -12.711 6.809 1 94.62 105 MET A CA 1
ATOM 805 C C . MET A 1 105 ? -5.281 -13.391 5.531 1 94.62 105 MET A C 1
ATOM 807 O O . MET A 1 105 ? -5.305 -14.617 5.434 1 94.62 105 MET A O 1
ATOM 811 N N . LEU A 1 106 ? -4.871 -12.578 4.609 1 96.38 106 LEU A N 1
ATOM 812 C CA . LEU A 1 106 ? -4.383 -13.125 3.346 1 96.38 106 LEU A CA 1
ATOM 813 C C . LEU A 1 106 ? -3.131 -13.961 3.568 1 96.38 106 LEU A C 1
ATOM 815 O O . LEU A 1 106 ? -2.994 -15.047 2.99 1 96.38 106 LEU A O 1
ATOM 819 N N . SER A 1 107 ? -2.238 -13.469 4.395 1 95.75 107 SER A N 1
ATOM 820 C CA . SER A 1 107 ? -1.017 -14.195 4.73 1 95.75 107 SER A CA 1
ATOM 821 C C . SER A 1 107 ? -1.333 -15.539 5.379 1 95.75 107 SER A C 1
ATOM 823 O O . SER A 1 107 ? -0.757 -16.562 5.004 1 95.75 107 SER A O 1
ATOM 825 N N . ALA A 1 108 ? -2.283 -15.555 6.293 1 94.31 108 ALA A N 1
ATOM 826 C CA . ALA A 1 108 ? -2.697 -16.781 6.953 1 94.31 108 ALA A CA 1
ATOM 827 C C . ALA A 1 108 ? -3.311 -17.766 5.957 1 94.31 108 ALA A C 1
ATOM 829 O O . ALA A 1 108 ? -3.037 -18.969 6.012 1 94.31 108 ALA A O 1
ATOM 830 N N . ALA A 1 109 ? -4.07 -17.234 5.035 1 95.06 109 ALA A N 1
ATOM 831 C CA . ALA A 1 109 ? -4.75 -18.078 4.055 1 95.06 109 ALA A CA 1
ATOM 832 C C . ALA A 1 109 ? -3.748 -18.719 3.098 1 95.06 109 ALA A C 1
ATOM 834 O O . ALA A 1 109 ? -3.814 -19.922 2.832 1 95.06 109 ALA A O 1
ATOM 835 N N . VAL A 1 110 ? -2.82 -17.922 2.633 1 93.5 110 VAL A N 1
ATOM 836 C CA . VAL A 1 110 ? -1.905 -18.438 1.623 1 93.5 110 VAL A CA 1
ATOM 837 C C . VAL A 1 110 ? -0.944 -19.438 2.262 1 93.5 110 VAL A C 1
ATOM 839 O O . VAL A 1 110 ? -0.51 -20.406 1.613 1 93.5 110 VAL A O 1
ATOM 842 N N . ARG A 1 111 ? -0.641 -19.266 3.539 1 89.75 111 ARG A N 1
ATOM 843 C CA . ARG A 1 111 ? 0.202 -20.219 4.262 1 89.75 111 ARG A CA 1
ATOM 844 C C . ARG A 1 111 ? -0.501 -21.562 4.422 1 89.75 111 ARG A C 1
ATOM 846 O O . ARG A 1 111 ? 0.152 -22.594 4.539 1 89.75 111 ARG A O 1
ATOM 853 N N . ARG A 1 112 ? -1.816 -21.484 4.383 1 87.19 112 ARG A N 1
ATOM 854 C CA . ARG A 1 112 ? -2.613 -22.688 4.621 1 87.19 112 ARG A CA 1
ATOM 855 C C . ARG A 1 112 ? -2.992 -23.359 3.309 1 87.19 112 ARG A C 1
ATOM 857 O O . ARG A 1 112 ? -3.629 -24.422 3.309 1 87.19 112 ARG A O 1
ATOM 864 N N . TRP A 1 113 ? -2.586 -22.719 2.236 1 88 113 TRP A N 1
ATOM 865 C CA . TRP A 1 113 ? -2.941 -23.266 0.932 1 88 113 TRP A CA 1
ATOM 866 C C . TRP A 1 113 ? -2.328 -24.656 0.734 1 88 113 TRP A C 1
ATOM 868 O O . TRP A 1 113 ? -1.11 -24.812 0.846 1 88 113 TRP A O 1
ATOM 878 N N . THR A 1 114 ? -3.168 -25.672 0.355 1 76.44 114 THR A N 1
ATOM 879 C CA . THR A 1 114 ? -2.721 -27.047 0.181 1 76.44 114 THR A CA 1
ATOM 880 C C . THR A 1 114 ? -3.08 -27.562 -1.21 1 76.44 114 THR A C 1
ATOM 882 O O . THR A 1 114 ? -2.99 -28.766 -1.477 1 76.44 114 THR A O 1
ATOM 885 N N . GLY A 1 115 ? -3.506 -26.656 -2.043 1 74.06 115 GLY A N 1
ATOM 886 C CA . GLY A 1 115 ? -3.863 -27.078 -3.389 1 74.06 115 GLY A CA 1
ATOM 887 C C . GLY A 1 115 ? -2.674 -27.562 -4.199 1 74.06 115 GLY A C 1
ATOM 888 O O . GLY A 1 115 ? -1.524 -27.328 -3.826 1 74.06 115 GLY A O 1
ATOM 889 N N . PRO A 1 116 ? -2.963 -28.219 -5.266 1 71.31 116 PRO A N 1
ATOM 890 C CA . PRO A 1 116 ? -1.903 -28.844 -6.059 1 71.31 116 PRO A CA 1
ATOM 891 C C . PRO A 1 116 ? -1.065 -27.844 -6.836 1 71.31 116 PRO A C 1
ATOM 893 O O . PRO A 1 116 ? 0.084 -28.125 -7.184 1 71.31 116 PRO A O 1
ATOM 896 N N . GLN A 1 117 ? -1.668 -26.766 -7.098 1 79.94 117 GLN A N 1
ATOM 897 C CA . GLN A 1 117 ? -0.96 -25.75 -7.859 1 79.94 117 GLN A CA 1
ATOM 898 C C . GLN A 1 117 ? -0.375 -24.688 -6.934 1 79.94 117 GLN A C 1
ATOM 900 O O . GLN A 1 117 ? -0.958 -24.359 -5.895 1 79.94 117 GLN A O 1
ATOM 905 N N . PRO A 1 118 ? 0.788 -24.188 -7.398 1 85.19 118 PRO A N 1
ATOM 906 C CA . PRO A 1 118 ? 1.235 -23 -6.672 1 85.19 118 PRO A CA 1
ATOM 907 C C . PRO A 1 118 ? 0.25 -21.828 -6.777 1 85.19 118 PRO A C 1
ATOM 909 O O . PRO A 1 118 ? -0.528 -21.766 -7.734 1 85.19 118 PRO A O 1
ATOM 912 N N . LEU A 1 119 ? 0.232 -21.031 -5.805 1 92 119 LEU A N 1
ATOM 913 C CA . LEU A 1 119 ? -0.682 -19.891 -5.766 1 92 119 LEU A CA 1
ATOM 914 C C . LEU A 1 119 ? 0.043 -18.594 -6.129 1 92 119 LEU A C 1
ATOM 916 O O . LEU A 1 119 ? 1.179 -18.375 -5.699 1 92 119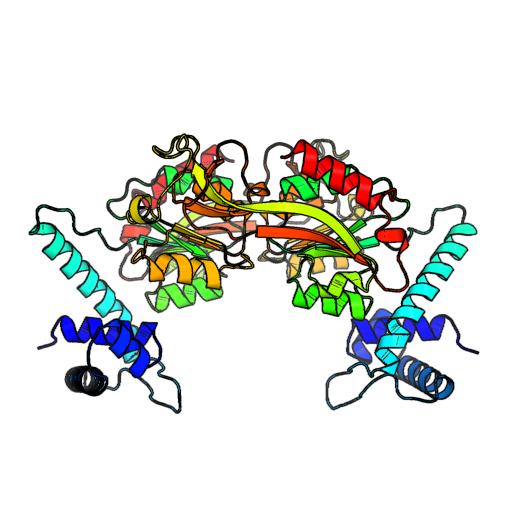 LEU A O 1
ATOM 920 N N . THR A 1 120 ? -0.545 -17.797 -6.957 1 95.06 120 THR A N 1
ATOM 921 C CA . THR A 1 120 ? -0.082 -16.438 -7.199 1 95.06 120 THR A CA 1
ATOM 922 C C . THR A 1 120 ? -1.178 -15.422 -6.867 1 95.06 120 THR A C 1
ATOM 924 O O . THR A 1 120 ? -2.365 -15.719 -7.008 1 95.06 120 THR A O 1
ATOM 927 N N . LEU A 1 121 ? -0.751 -14.281 -6.41 1 97.75 121 LEU A N 1
ATOM 928 C CA . LEU A 1 121 ? -1.69 -13.227 -6.059 1 97.75 121 LEU A CA 1
ATOM 929 C C . LEU A 1 121 ? -1.624 -12.086 -7.066 1 97.75 121 LEU A C 1
ATOM 931 O O . LEU A 1 121 ? -0.537 -11.695 -7.496 1 97.75 121 LEU A O 1
ATOM 935 N N . VAL A 1 122 ? -2.789 -11.633 -7.41 1 97.38 122 VAL A N 1
ATOM 936 C CA . VAL A 1 122 ? -2.936 -10.461 -8.273 1 97.38 122 VAL A CA 1
ATOM 937 C C . VAL A 1 122 ? -3.809 -9.422 -7.582 1 97.38 122 VAL A C 1
ATOM 939 O O . VAL A 1 122 ? -4.941 -9.711 -7.191 1 97.38 122 VAL A O 1
ATOM 942 N N . GLU A 1 123 ? -3.268 -8.25 -7.453 1 97.62 123 GLU A N 1
ATOM 943 C CA . GLU A 1 123 ? -4.043 -7.195 -6.805 1 97.62 123 GLU A CA 1
ATOM 944 C C . GLU A 1 123 ? -4.734 -6.305 -7.832 1 97.62 123 GLU A C 1
ATOM 946 O O . GLU A 1 123 ? -4.203 -6.07 -8.914 1 97.62 123 GLU A O 1
ATOM 951 N N . GLY A 1 124 ? -5.883 -5.793 -7.465 1 96.88 124 GLY A N 1
ATOM 952 C CA . GLY A 1 124 ? -6.629 -4.863 -8.297 1 96.88 124 GLY A CA 1
ATOM 953 C C . GLY A 1 124 ? -7.945 -4.434 -7.68 1 96.88 124 GLY A C 1
ATOM 954 O O . GLY A 1 124 ? -8.383 -5 -6.676 1 96.88 124 GLY A O 1
ATOM 955 N N . THR A 1 125 ? -8.508 -3.449 -8.281 1 96.38 125 THR A N 1
ATOM 956 C CA . THR A 1 125 ? -9.859 -3.064 -7.883 1 96.38 125 THR A CA 1
ATOM 957 C C . THR A 1 125 ? -10.867 -4.141 -8.273 1 96.38 125 THR A C 1
ATOM 959 O O . THR A 1 125 ? -10.562 -5.02 -9.086 1 96.38 125 THR A O 1
ATOM 962 N N . ASP A 1 126 ? -12.016 -4.031 -7.684 1 96.44 126 ASP A N 1
ATOM 963 C CA . ASP A 1 126 ? -13.086 -4.961 -8.039 1 96.44 126 ASP A CA 1
ATOM 964 C C . ASP A 1 126 ? -13.32 -4.977 -9.547 1 96.44 126 ASP A C 1
ATOM 966 O O . ASP A 1 126 ? -13.352 -6.043 -10.164 1 96.44 126 ASP A O 1
ATOM 970 N N . ALA A 1 127 ? -13.406 -3.826 -10.102 1 96.31 127 ALA A N 1
ATOM 971 C CA . ALA A 1 127 ? -13.68 -3.707 -11.531 1 96.31 127 ALA A CA 1
ATOM 972 C C . ALA A 1 127 ? -12.547 -4.32 -12.359 1 96.31 127 ALA A C 1
ATOM 974 O O . ALA A 1 127 ? -12.797 -5.051 -13.32 1 96.31 127 ALA A O 1
ATOM 975 N N . GLU A 1 128 ? -11.344 -4.051 -12.016 1 96.69 128 GLU A N 1
ATOM 976 C CA . GLU A 1 128 ? -10.188 -4.59 -12.719 1 96.69 128 GLU A CA 1
ATOM 977 C C . GLU A 1 128 ? -10.133 -6.113 -12.617 1 96.69 128 GLU A C 1
ATOM 979 O O . GLU A 1 128 ? -9.883 -6.797 -13.609 1 96.69 128 GLU A O 1
ATOM 984 N N . LEU A 1 129 ? -10.422 -6.594 -11.461 1 97.75 129 LEU A N 1
ATOM 985 C CA . LEU A 1 129 ? -10.328 -8.031 -11.219 1 97.75 129 LEU A CA 1
ATOM 986 C C . LEU A 1 129 ? -11.43 -8.773 -11.969 1 97.75 129 LEU A C 1
ATOM 988 O O . LEU A 1 129 ? -11.195 -9.867 -12.5 1 97.75 129 LEU A O 1
ATOM 992 N N . ARG A 1 130 ? -12.562 -8.211 -12.031 1 96.19 130 ARG A N 1
ATOM 993 C CA . ARG A 1 130 ? -13.648 -8.836 -12.773 1 96.19 130 ARG A CA 1
ATOM 994 C C . ARG A 1 130 ? -13.336 -8.875 -14.266 1 96.19 130 ARG A C 1
ATOM 996 O O . ARG A 1 130 ? -13.641 -9.867 -14.938 1 96.19 130 ARG A O 1
ATOM 1003 N N . ARG A 1 131 ? -12.789 -7.777 -14.727 1 95.12 131 ARG A N 1
ATOM 1004 C CA . ARG A 1 131 ? -12.344 -7.766 -16.125 1 95.12 131 ARG A CA 1
ATOM 1005 C C . ARG A 1 131 ? -11.289 -8.836 -16.375 1 95.12 131 ARG A C 1
ATOM 1007 O O . ARG A 1 131 ? -11.391 -9.609 -17.328 1 95.12 131 ARG A O 1
ATOM 1014 N N . LYS A 1 132 ? -10.344 -8.938 -15.5 1 93.81 132 LYS A N 1
ATOM 1015 C CA . LYS A 1 132 ? -9.273 -9.922 -15.609 1 93.81 132 LYS A CA 1
ATOM 1016 C C . LYS A 1 132 ? -9.82 -11.344 -15.547 1 93.81 132 LYS A C 1
ATOM 1018 O O . LYS A 1 132 ? -9.328 -12.242 -16.234 1 93.81 132 LYS A O 1
ATOM 1023 N N . LEU A 1 133 ? -10.797 -11.531 -14.719 1 93.75 133 LEU A N 1
ATOM 1024 C CA . LEU A 1 133 ? -11.461 -12.828 -14.617 1 93.75 133 LEU A CA 1
ATOM 1025 C C . LEU A 1 133 ? -12.125 -13.203 -15.938 1 93.75 133 LEU A C 1
ATOM 1027 O O . LEU A 1 133 ? -11.961 -14.32 -16.422 1 93.75 133 LEU A O 1
ATOM 1031 N N . GLY A 1 134 ? -12.812 -12.242 -16.469 1 89.31 134 GLY A N 1
ATOM 1032 C CA . GLY A 1 134 ? -13.477 -12.469 -17.75 1 89.31 134 GLY A CA 1
ATOM 1033 C C . GLY A 1 134 ? -12.516 -12.758 -18.891 1 89.31 134 GLY A C 1
ATOM 1034 O O . GLY A 1 134 ? -12.844 -13.5 -19.812 1 89.31 134 GLY A O 1
ATOM 1035 N N . GLU A 1 135 ? -11.328 -12.18 -18.781 1 83.38 135 GLU A N 1
ATOM 1036 C CA . GLU A 1 135 ? -10.312 -12.32 -19.812 1 83.38 135 GLU A CA 1
ATOM 1037 C C . GLU A 1 135 ? -9.422 -13.539 -19.547 1 83.38 135 GLU A C 1
ATOM 1039 O O . GLU A 1 135 ? -8.492 -13.812 -20.312 1 83.38 135 GLU A O 1
ATOM 1044 N N . GLY A 1 136 ? -9.633 -14.141 -18.469 1 86.62 136 GLY A N 1
ATOM 1045 C CA . GLY A 1 136 ? -8.859 -15.328 -18.125 1 86.62 136 GLY A CA 1
ATOM 1046 C C . GLY A 1 136 ? -7.48 -15.008 -17.578 1 86.62 136 GLY A C 1
ATOM 1047 O O . GLY A 1 136 ? -6.594 -15.859 -17.594 1 86.62 136 GLY A O 1
ATOM 1048 N N . GLN A 1 137 ? -7.316 -13.82 -17.172 1 89.06 137 GLN A N 1
ATOM 1049 C CA . GLN A 1 137 ? -6.023 -13.391 -16.641 1 89.06 137 GLN A CA 1
ATOM 1050 C C . GLN A 1 137 ? -5.887 -13.75 -15.164 1 89.06 137 GLN A C 1
ATOM 1052 O O . GLN A 1 137 ? -4.781 -13.734 -14.617 1 89.06 137 GLN A O 1
ATOM 1057 N N . VAL A 1 138 ? -7.004 -14.031 -14.523 1 95.06 138 VAL A N 1
ATOM 1058 C CA . VAL A 1 138 ? -7.059 -14.617 -13.188 1 95.06 138 VAL A CA 1
ATOM 1059 C C . VAL A 1 138 ? -8.078 -15.758 -13.164 1 95.06 138 VAL A C 1
ATOM 1061 O O . VAL A 1 138 ? -8.977 -15.805 -14.008 1 95.06 138 VAL A O 1
ATOM 1064 N N . ASP A 1 139 ? -7.867 -16.672 -12.258 1 93.19 139 ASP A N 1
ATOM 1065 C CA . ASP A 1 139 ? -8.703 -17.859 -12.219 1 93.19 139 ASP A CA 1
ATOM 1066 C C . ASP A 1 139 ? -9.867 -17.688 -11.242 1 93.19 139 ASP A C 1
ATOM 1068 O O . ASP A 1 139 ? -10.93 -18.281 -11.438 1 93.19 139 ASP A O 1
ATOM 1072 N N . VAL A 1 140 ? -9.648 -16.984 -10.234 1 97 140 VAL A N 1
ATOM 1073 C CA . VAL A 1 140 ? -10.609 -16.719 -9.172 1 97 140 VAL A CA 1
ATOM 1074 C C . VAL A 1 140 ? -10.281 -15.398 -8.492 1 97 140 VAL A C 1
ATOM 1076 O O . VAL A 1 140 ? -9.117 -14.984 -8.453 1 97 140 VAL A O 1
ATOM 1079 N N . ILE A 1 141 ? -11.336 -14.688 -8.031 1 98.31 141 ILE A N 1
ATOM 1080 C CA . ILE A 1 141 ? -11.062 -13.406 -7.387 1 98.31 141 ILE A CA 1
ATOM 1081 C C . ILE A 1 141 ? -11.711 -13.383 -6.004 1 98.31 141 ILE A C 1
ATOM 1083 O O . ILE A 1 141 ? -12.797 -13.938 -5.809 1 98.31 141 ILE A O 1
ATOM 1087 N N . LEU A 1 142 ? -11.008 -12.891 -5.016 1 98.25 142 LEU A N 1
ATOM 1088 C CA . LEU A 1 142 ? -11.492 -12.547 -3.682 1 98.25 142 LEU A CA 1
ATOM 1089 C C . LEU A 1 142 ? -11.914 -11.086 -3.621 1 98.25 142 LEU A C 1
ATOM 1091 O O . LEU A 1 142 ? -11.07 -10.188 -3.631 1 98.25 142 LEU A O 1
ATOM 1095 N N . THR A 1 143 ? -13.25 -10.852 -3.592 1 98.06 143 THR A N 1
ATOM 1096 C CA . THR A 1 143 ? -13.773 -9.5 -3.768 1 98.06 143 THR A CA 1
ATOM 1097 C C . THR A 1 143 ? -15.086 -9.328 -3.004 1 98.06 143 THR A C 1
ATOM 1099 O O . THR A 1 143 ? -15.438 -10.164 -2.172 1 98.06 143 THR A O 1
ATOM 1102 N N . LEU A 1 144 ? -15.68 -8.18 -3.219 1 97.5 144 LEU A N 1
ATOM 1103 C CA . LEU A 1 144 ? -17 -7.922 -2.666 1 97.5 144 LEU A CA 1
ATOM 1104 C C . LEU A 1 144 ? -18.078 -8.586 -3.518 1 97.5 144 LEU A C 1
ATOM 1106 O O . LEU A 1 144 ? -18.172 -8.336 -4.723 1 97.5 144 LEU A O 1
ATOM 1110 N N . LEU A 1 145 ? -18.844 -9.367 -2.883 1 97.44 145 LEU A N 1
ATOM 1111 C CA . LEU A 1 145 ? -19.938 -10.008 -3.611 1 97.44 145 LEU A CA 1
ATOM 1112 C C . LEU A 1 145 ? -21.078 -9.016 -3.875 1 97.44 145 LEU A C 1
ATOM 1114 O O . LEU A 1 145 ? -21.406 -8.203 -3.01 1 97.44 145 LEU A O 1
ATOM 1118 N N . ARG A 1 146 ? -21.531 -9.125 -5.082 1 94.88 146 ARG A N 1
ATOM 1119 C CA . ARG A 1 146 ? -22.688 -8.359 -5.539 1 94.88 146 ARG A CA 1
ATOM 1120 C C . ARG A 1 146 ? -23.875 -9.273 -5.793 1 94.88 146 ARG A C 1
ATOM 1122 O O . ARG A 1 146 ? -23.719 -10.484 -5.934 1 94.88 146 ARG A O 1
ATOM 1129 N N . PRO A 1 147 ? -25.016 -8.656 -5.844 1 92.44 147 PRO A N 1
ATOM 1130 C CA . PRO A 1 147 ? -26.203 -9.469 -6.129 1 92.44 147 PRO A CA 1
ATOM 1131 C C . PRO A 1 147 ? -26.078 -10.227 -7.445 1 92.44 147 PRO A C 1
ATOM 1133 O O . PRO A 1 147 ? -26.531 -11.375 -7.543 1 92.44 147 PRO A O 1
ATOM 1136 N N . GLU A 1 148 ? -25.438 -9.641 -8.414 1 91.38 148 GLU A N 1
ATOM 1137 C CA . GLU A 1 148 ? -25.312 -10.242 -9.742 1 91.38 148 GLU A CA 1
ATOM 1138 C C . GLU A 1 148 ? -24.391 -11.469 -9.711 1 91.38 148 GLU A C 1
ATOM 1140 O O . GLU A 1 148 ? -24.391 -12.258 -10.648 1 91.38 148 GLU A O 1
ATOM 1145 N N . ASP A 1 149 ? -23.641 -11.578 -8.656 1 93.12 149 ASP A N 1
ATOM 1146 C CA . ASP A 1 149 ? -22.688 -12.688 -8.57 1 93.12 149 ASP A CA 1
ATOM 1147 C C . ASP A 1 149 ? -23.406 -14 -8.242 1 93.12 149 ASP A C 1
ATOM 1149 O O . ASP A 1 149 ? -22.828 -15.078 -8.367 1 93.12 149 ASP A O 1
ATOM 1153 N N . ALA A 1 150 ? -24.656 -13.953 -7.906 1 88.44 150 ALA A N 1
ATOM 1154 C CA . ALA A 1 150 ? -25.438 -15.141 -7.598 1 88.44 150 ALA A CA 1
ATOM 1155 C C . ALA A 1 150 ? -25.609 -16.031 -8.828 1 88.44 150 ALA A C 1
ATOM 1157 O O . ALA A 1 150 ? -25.812 -17.234 -8.703 1 88.44 150 ALA A O 1
ATOM 1158 N N . ASP A 1 151 ? -25.391 -15.453 -10 1 88.5 151 ASP A N 1
ATOM 1159 C CA . ASP A 1 151 ? -25.562 -16.172 -11.25 1 88.5 151 ASP A CA 1
ATOM 1160 C C . ASP A 1 151 ? -24.234 -16.734 -11.75 1 88.5 151 ASP A C 1
ATOM 1162 O O . ASP A 1 151 ? -24.156 -17.266 -12.859 1 88.5 151 ASP A O 1
ATOM 1166 N N . ARG A 1 152 ? -23.25 -16.578 -10.945 1 90.62 152 ARG A N 1
ATOM 1167 C CA . ARG A 1 152 ? -21.906 -17.062 -11.273 1 90.62 152 ARG A CA 1
ATOM 1168 C C . ARG A 1 152 ? -21.359 -17.953 -10.164 1 90.62 152 ARG A C 1
ATOM 1170 O O . ARG A 1 152 ? -21.859 -17.922 -9.031 1 90.62 152 ARG A O 1
ATOM 1177 N N . PRO A 1 153 ? -20.453 -18.828 -10.555 1 94.25 153 PRO A N 1
ATOM 1178 C CA . PRO A 1 153 ? -19.781 -19.531 -9.453 1 94.25 153 PRO A CA 1
ATOM 1179 C C . PRO A 1 153 ? -19.203 -18.578 -8.414 1 94.25 153 PRO A C 1
ATOM 1181 O O . PRO A 1 153 ? -18.297 -17.797 -8.711 1 94.25 153 PRO A O 1
ATOM 1184 N N . SER A 1 154 ? -19.766 -18.609 -7.254 1 96.81 154 SER A N 1
ATOM 1185 C CA . SER A 1 154 ? -19.328 -17.719 -6.18 1 96.81 154 SER A CA 1
ATOM 1186 C C . SER A 1 154 ? -19.5 -18.375 -4.816 1 96.81 154 SER A C 1
ATOM 1188 O O . SER A 1 154 ? -20.219 -19.375 -4.688 1 96.81 154 SER A O 1
ATOM 1190 N N . LEU A 1 155 ? -18.766 -17.922 -3.812 1 96.88 155 LEU A N 1
ATOM 1191 C CA . LEU A 1 155 ? -18.812 -18.422 -2.445 1 96.88 155 LEU A CA 1
ATOM 1192 C C . LEU A 1 155 ? -18.703 -17.281 -1.439 1 96.88 155 LEU A C 1
ATOM 1194 O O . LEU A 1 155 ? -17.719 -16.516 -1.468 1 96.88 155 LEU A O 1
ATOM 1198 N N . ARG A 1 156 ? -19.656 -17.172 -0.582 1 96 156 ARG A N 1
ATOM 1199 C CA . ARG A 1 156 ? -19.594 -16.188 0.502 1 96 156 ARG A CA 1
ATOM 1200 C C . ARG A 1 156 ? -18.625 -16.641 1.587 1 96 156 ARG A C 1
ATOM 1202 O O . ARG A 1 156 ? -18.656 -17.781 2.025 1 96 156 ARG A O 1
ATOM 1209 N N . LEU A 1 157 ? -17.781 -15.719 2.041 1 95.81 157 LEU A N 1
ATOM 1210 C CA . LEU A 1 157 ? -16.781 -16.094 3.027 1 95.81 157 LEU A CA 1
ATOM 1211 C C . LEU A 1 157 ? -16.969 -15.32 4.328 1 95.81 157 LEU A C 1
ATOM 1213 O O . LEU A 1 157 ? -16.844 -15.891 5.418 1 95.81 157 LEU A O 1
ATOM 1217 N N . LEU A 1 158 ? -17.203 -14.023 4.262 1 94.44 158 LEU A N 1
ATOM 1218 C CA . LEU A 1 158 ? -17.25 -13.164 5.441 1 94.44 158 LEU A CA 1
ATOM 1219 C C . LEU A 1 158 ? -18.188 -11.977 5.219 1 94.44 158 LEU A C 1
ATOM 1221 O O . LEU A 1 158 ? -18.172 -11.367 4.148 1 94.44 158 LEU A O 1
ATOM 1225 N N . GLU A 1 159 ? -19.047 -11.758 6.145 1 95.62 159 GLU A N 1
ATOM 1226 C CA . GLU A 1 159 ? -19.812 -10.516 6.219 1 95.62 159 GLU A CA 1
ATOM 1227 C C . GLU A 1 159 ? -19.375 -9.664 7.406 1 95.62 159 GLU A C 1
ATOM 1229 O O . GLU A 1 159 ? -19.234 -10.172 8.523 1 95.62 159 GLU A O 1
ATOM 1234 N N . GLU A 1 160 ? -19.125 -8.422 7.125 1 96 160 GLU A N 1
ATOM 1235 C CA . GLU A 1 160 ? -18.656 -7.547 8.195 1 96 160 GLU A CA 1
ATOM 1236 C C . GLU A 1 160 ? -19.109 -6.105 7.969 1 96 160 GLU A C 1
ATOM 1238 O O . GLU A 1 160 ? -19.484 -5.738 6.852 1 96 160 GLU A O 1
ATOM 1243 N N . GLY A 1 161 ? -19.125 -5.375 9.062 1 97.25 161 GLY A N 1
ATOM 1244 C CA . GLY A 1 161 ? -19.406 -3.951 8.977 1 97.25 161 GLY A CA 1
ATOM 1245 C C . GLY A 1 161 ? -18.156 -3.098 8.938 1 97.25 161 GLY A C 1
ATOM 1246 O O . GLY A 1 161 ? -17.047 -3.588 9.195 1 97.25 161 GLY A O 1
ATOM 1247 N N . TYR A 1 162 ? -18.391 -1.921 8.414 1 98.06 162 TYR A N 1
ATOM 1248 C CA . TYR A 1 162 ? -17.375 -0.891 8.586 1 98.06 162 TYR A CA 1
ATOM 1249 C C . TYR A 1 162 ? -17.484 -0.243 9.961 1 98.06 162 TYR A C 1
ATOM 1251 O O . TYR A 1 162 ? -18.578 -0.004 10.461 1 98.06 162 TYR A O 1
ATOM 1259 N N . ARG A 1 163 ? -16.328 -0.02 10.578 1 98.19 163 ARG A N 1
ATOM 1260 C CA . ARG A 1 163 ? -16.234 0.516 11.938 1 98.19 163 ARG A CA 1
ATOM 1261 C C . ARG A 1 163 ? -15.219 1.656 12 1 98.19 163 ARG A C 1
ATOM 1263 O O . ARG A 1 163 ? -14.453 1.873 11.062 1 98.19 163 ARG A O 1
ATOM 1270 N N . LEU A 1 164 ? -15.352 2.385 13.047 1 98.31 164 LEU A N 1
ATOM 1271 C CA . LEU A 1 164 ? -14.273 3.316 13.383 1 98.31 164 LEU A CA 1
ATOM 1272 C C . LEU A 1 164 ? -13.117 2.59 14.047 1 98.31 164 LEU A C 1
ATOM 1274 O O . LEU A 1 164 ? -13.305 1.895 15.047 1 98.31 164 LEU A O 1
ATOM 1278 N N . LEU A 1 165 ? -11.945 2.672 13.469 1 98.5 165 LEU A N 1
ATOM 1279 C CA . LEU A 1 165 ? -10.75 2.086 14.062 1 98.5 165 LEU A CA 1
ATOM 1280 C C . LEU A 1 165 ? -9.977 3.127 14.859 1 98.5 165 LEU A C 1
ATOM 1282 O O . LEU A 1 165 ? -9.672 4.211 14.344 1 98.5 165 LEU A O 1
ATOM 1286 N N . LEU A 1 166 ? -9.719 2.773 16.109 1 96.25 166 LEU A N 1
ATOM 1287 C CA . LEU A 1 166 ? -9.039 3.613 17.094 1 96.25 166 LEU A CA 1
ATOM 1288 C C . LEU A 1 166 ? -7.883 2.859 17.734 1 96.25 166 LEU A C 1
ATOM 1290 O O . LEU A 1 166 ? -7.918 1.63 17.844 1 96.25 166 LEU A O 1
ATOM 1294 N N . PRO A 1 167 ? -6.84 3.666 18.125 1 94.94 167 PRO A N 1
ATOM 1295 C CA . PRO A 1 167 ? -5.887 2.965 18.984 1 94.94 167 PRO A CA 1
ATOM 1296 C C . PRO A 1 167 ? -6.52 2.494 20.297 1 94.94 167 PRO A C 1
ATOM 1298 O O . PRO A 1 167 ? -7.438 3.137 20.812 1 94.94 167 PRO A O 1
ATOM 1301 N N . GLU A 1 168 ? -6.051 1.393 20.797 1 93.81 168 GLU A N 1
ATOM 1302 C CA . GLU A 1 168 ? -6.598 0.783 22.016 1 93.81 168 GLU A CA 1
ATOM 1303 C C . GLU A 1 168 ? -6.555 1.755 23.188 1 93.81 168 GLU A C 1
ATOM 1305 O O . GLU A 1 168 ? -7.375 1.667 24.109 1 93.81 168 GLU A O 1
ATOM 1310 N N . SER A 1 169 ? -5.676 2.727 23.172 1 88.81 169 SER A N 1
ATOM 1311 C CA . SER A 1 169 ? -5.496 3.676 24.266 1 88.81 169 SER A CA 1
ATOM 1312 C C . SER A 1 169 ? -6.434 4.871 24.125 1 88.81 169 SER A C 1
ATOM 1314 O O . SER A 1 169 ? -6.48 5.738 25 1 88.81 169 SER A O 1
ATOM 1316 N N . HIS A 1 170 ? -7.164 4.961 23.047 1 90.25 170 HIS A N 1
ATOM 1317 C CA . HIS A 1 170 ? -8.055 6.086 22.781 1 90.25 170 HIS A CA 1
ATOM 1318 C C . HIS A 1 170 ? -9.156 6.176 23.828 1 90.25 170 HIS A C 1
ATOM 1320 O O . HIS A 1 170 ? -9.656 5.152 24.297 1 90.25 170 HIS A O 1
ATOM 1326 N N . ALA A 1 171 ? -9.609 7.332 24.141 1 88.25 171 ALA A N 1
ATOM 1327 C CA . ALA A 1 171 ? -10.633 7.578 25.156 1 88.25 171 ALA A CA 1
ATOM 1328 C C . ALA A 1 171 ? -11.938 6.883 24.781 1 88.25 171 ALA A C 1
ATOM 1330 O O . ALA A 1 171 ? -12.688 6.445 25.672 1 88.25 171 ALA A O 1
ATOM 1331 N N . LEU A 1 172 ? -12.133 6.723 23.5 1 91.44 172 LEU A N 1
ATOM 1332 C CA . LEU A 1 172 ? -13.398 6.168 23.031 1 91.44 172 LEU A CA 1
ATOM 1333 C C . LEU A 1 172 ? -13.25 4.688 22.688 1 91.44 172 LEU A C 1
ATOM 1335 O O . LEU A 1 172 ? -14.18 4.074 22.156 1 91.44 172 LEU A O 1
ATOM 1339 N N . ALA A 1 173 ? -12.094 4.078 22.969 1 92 173 ALA A N 1
ATOM 1340 C CA . ALA A 1 173 ? -11.812 2.697 22.578 1 92 173 ALA A CA 1
ATOM 1341 C C . ALA A 1 173 ? -12.781 1.729 23.25 1 92 173 ALA A C 1
ATOM 1343 O O . ALA A 1 173 ? -13.117 0.686 22.672 1 92 173 ALA A O 1
ATOM 1344 N N . GLY A 1 174 ? -13.344 2.072 24.375 1 91.44 174 GLY A N 1
ATOM 1345 C CA . GLY A 1 174 ? -14.227 1.187 25.109 1 91.44 174 GLY A CA 1
ATOM 1346 C C . GLY A 1 174 ? -15.703 1.5 24.906 1 91.44 174 GLY A C 1
ATOM 1347 O O . GLY A 1 174 ? -16.562 0.835 25.484 1 91.44 174 GLY A O 1
ATOM 1348 N N . ALA A 1 175 ? -15.977 2.465 24.094 1 91.88 175 ALA A N 1
ATOM 1349 C CA . ALA A 1 175 ? -17.359 2.848 23.859 1 91.88 175 ALA A CA 1
ATOM 1350 C C . ALA A 1 175 ? -18.094 1.775 23.062 1 91.88 175 ALA A C 1
ATOM 1352 O O . ALA A 1 175 ? -17.5 1.113 22.203 1 91.88 175 ALA A O 1
ATOM 1353 N N . ALA A 1 176 ? -19.344 1.571 23.344 1 94.44 176 ALA A N 1
ATOM 1354 C CA . ALA A 1 176 ? -20.172 0.646 22.562 1 94.44 176 ALA A CA 1
ATOM 1355 C C . ALA A 1 176 ? -20.609 1.274 21.25 1 94.44 176 ALA A C 1
ATOM 1357 O O . ALA A 1 176 ? -20.781 0.575 20.25 1 94.44 176 ALA A O 1
ATOM 1358 N N . LEU A 1 177 ? -20.797 2.555 21.344 1 96.12 177 LEU A N 1
ATOM 1359 C CA . LEU A 1 177 ? -21.297 3.33 20.219 1 96.12 177 LEU A CA 1
ATOM 1360 C C . LEU A 1 177 ? -20.75 4.754 20.25 1 96.12 177 LEU A C 1
ATOM 1362 O O . LEU A 1 177 ? -20.703 5.387 21.297 1 96.12 177 LEU A O 1
ATOM 1366 N N . ILE A 1 178 ? -20.266 5.215 19.047 1 96.19 178 ILE A N 1
ATOM 1367 C CA . ILE A 1 178 ? -19.703 6.559 18.938 1 96.19 178 ILE A CA 1
ATOM 1368 C C . ILE A 1 178 ? -20.547 7.387 17.969 1 96.19 178 ILE A C 1
ATOM 1370 O O . ILE A 1 178 ? -20.969 6.898 16.922 1 96.19 178 ILE A O 1
ATOM 1374 N N . ASP A 1 179 ? -20.812 8.609 18.344 1 95.38 179 ASP A N 1
ATOM 1375 C CA . ASP A 1 179 ? -21.5 9.531 17.438 1 95.38 179 ASP A CA 1
ATOM 1376 C C . ASP A 1 179 ? -20.5 10.297 16.578 1 95.38 179 ASP A C 1
ATOM 1378 O O . ASP A 1 179 ? -19.359 10.523 17 1 95.38 179 ASP A O 1
ATOM 1382 N N . ALA A 1 180 ? -21 10.703 15.414 1 93.88 180 ALA A N 1
ATOM 1383 C CA . ALA A 1 180 ? -20.141 11.469 14.5 1 93.88 180 ALA A CA 1
ATOM 1384 C C . ALA A 1 180 ? -19.531 12.68 15.203 1 93.88 180 ALA A C 1
ATOM 1386 O O . ALA A 1 180 ? -18.359 13.008 14.984 1 93.88 180 ALA A O 1
ATOM 1387 N N . ARG A 1 181 ? -20.266 13.297 16.062 1 89.19 181 ARG A N 1
ATOM 1388 C CA . ARG A 1 181 ? -19.844 14.516 16.734 1 89.19 181 ARG A CA 1
ATOM 1389 C C . ARG A 1 181 ? -18.672 14.242 17.688 1 89.19 181 ARG A C 1
ATOM 1391 O O . ARG A 1 181 ? -17.844 15.125 17.922 1 89.19 181 ARG A O 1
ATOM 1398 N N . ASP A 1 182 ? -18.656 12.969 18.188 1 89.56 182 ASP A N 1
ATOM 1399 C CA . ASP A 1 182 ? -17.594 12.594 19.125 1 89.56 182 ASP A CA 1
ATOM 1400 C C . ASP A 1 182 ? -16.234 12.562 18.422 1 89.56 182 ASP A C 1
ATOM 1402 O O . ASP A 1 182 ? -15.188 12.609 19.094 1 89.56 182 ASP A O 1
ATOM 1406 N N . VAL A 1 183 ? -16.266 12.523 17.047 1 90.5 183 VAL A N 1
ATOM 1407 C CA . VAL A 1 183 ? -15 12.398 16.344 1 90.5 183 VAL A CA 1
ATOM 1408 C C . VAL A 1 183 ? -14.734 13.664 15.523 1 90.5 183 VAL A C 1
ATOM 1410 O O . VAL A 1 183 ? -13.82 13.695 14.703 1 90.5 183 VAL A O 1
ATOM 1413 N N . ALA A 1 184 ? -15.477 14.688 15.773 1 87.75 184 ALA A N 1
ATOM 1414 C CA . ALA A 1 184 ? -15.375 15.922 15 1 87.75 184 ALA A CA 1
ATOM 1415 C C . ALA A 1 184 ? -14.023 16.594 15.227 1 87.75 184 ALA A C 1
ATOM 1417 O O . ALA A 1 184 ? -13.5 17.266 14.336 1 87.75 184 ALA A O 1
ATOM 1418 N N . SER A 1 185 ? -13.477 16.391 16.375 1 83.69 185 SER A N 1
ATOM 1419 C CA . SER A 1 185 ? -12.219 17.047 16.719 1 83.69 185 SER A CA 1
ATOM 1420 C C . SER A 1 185 ? -11.031 16.109 16.5 1 83.69 185 SER A C 1
ATOM 1422 O O . SER A 1 185 ? -9.883 16.484 16.719 1 83.69 185 SER A O 1
ATOM 1424 N N . GLU A 1 186 ? -11.359 14.906 15.977 1 88.81 186 GLU A N 1
ATOM 1425 C CA . GLU A 1 186 ? -10.297 13.93 15.75 1 88.81 186 GLU A CA 1
ATOM 1426 C C . GLU A 1 186 ? -9.617 14.172 14.406 1 88.81 186 GLU A C 1
ATOM 1428 O O . GLU A 1 186 ? -10.203 14.758 13.5 1 88.81 186 GLU A O 1
ATOM 1433 N N . THR A 1 187 ? -8.344 13.781 14.352 1 92.19 187 THR A N 1
ATOM 1434 C CA . THR A 1 187 ? -7.637 13.711 13.078 1 92.19 187 THR A CA 1
ATOM 1435 C C . THR A 1 187 ? -7.949 12.398 12.359 1 92.19 187 THR A C 1
ATOM 1437 O O . THR A 1 187 ? -8.008 11.336 12.984 1 92.19 187 THR A O 1
ATOM 1440 N N . MET A 1 188 ? -8.156 12.539 11.055 1 95.88 188 MET A N 1
ATOM 1441 C CA . MET A 1 188 ? -8.562 11.359 10.305 1 95.88 188 MET A CA 1
ATOM 1442 C C . MET A 1 188 ? -7.43 10.859 9.422 1 95.88 188 MET A C 1
ATOM 1444 O O . MET A 1 188 ? -6.535 11.625 9.062 1 95.88 188 MET A O 1
ATOM 1448 N N . ILE A 1 189 ? -7.441 9.625 9.195 1 97.5 189 ILE A N 1
ATOM 1449 C CA . ILE A 1 189 ? -6.629 8.961 8.188 1 97.5 189 ILE A CA 1
ATOM 1450 C C . ILE A 1 189 ? -7.527 8.406 7.082 1 97.5 189 ILE A C 1
ATOM 1452 O O . ILE A 1 189 ? -8.469 7.656 7.359 1 97.5 189 ILE A O 1
ATOM 1456 N N . ALA A 1 190 ? -7.246 8.781 5.859 1 97.44 190 ALA A N 1
ATOM 1457 C CA . ALA A 1 190 ? -8.07 8.344 4.738 1 97.44 190 ALA A CA 1
ATOM 1458 C C . ALA A 1 190 ? -7.426 7.164 4.012 1 97.44 190 ALA A C 1
ATOM 1460 O O . ALA A 1 190 ? -6.281 7.258 3.564 1 97.44 190 ALA A O 1
ATOM 1461 N N . ARG A 1 191 ? -8.219 6.137 3.936 1 97.75 191 ARG A N 1
ATOM 1462 C CA . ARG A 1 191 ? -7.809 4.98 3.141 1 97.75 191 ARG A CA 1
ATOM 1463 C C . ARG A 1 191 ? -8.25 5.133 1.688 1 97.75 191 ARG A C 1
ATOM 1465 O O . ARG A 1 191 ? -9.414 4.906 1.36 1 97.75 191 ARG A O 1
ATOM 1472 N N . ARG A 1 192 ? -7.281 5.336 0.843 1 95.75 192 ARG A N 1
ATOM 1473 C CA . ARG A 1 192 ? -7.613 5.641 -0.545 1 95.75 192 ARG A CA 1
ATOM 1474 C C . ARG A 1 192 ? -8.086 4.391 -1.283 1 95.75 192 ARG A C 1
ATOM 1476 O O . ARG A 1 192 ? -8.703 4.488 -2.344 1 95.75 192 ARG A O 1
ATOM 1483 N N . SER A 1 193 ? -7.844 3.258 -0.706 1 94.31 193 SER A N 1
ATOM 1484 C CA . SER A 1 193 ? -8.281 2.004 -1.312 1 94.31 193 SER A CA 1
ATOM 1485 C C . SER A 1 193 ? -9.617 1.55 -0.743 1 94.31 193 SER A C 1
ATOM 1487 O O . SER A 1 193 ? -10.062 0.429 -1.002 1 94.31 193 SER A O 1
ATOM 1489 N N . CYS A 1 194 ? -10.242 2.422 -0.051 1 95.81 194 CYS A N 1
ATOM 1490 C CA . CYS A 1 194 ? -11.523 2.113 0.563 1 95.81 194 CYS A CA 1
ATOM 1491 C C . CYS A 1 194 ? -12.641 2.115 -0.475 1 95.81 194 CYS A C 1
ATOM 1493 O O . CYS A 1 194 ? -12.836 3.107 -1.179 1 95.81 194 CYS A O 1
ATOM 1495 N N . GLU A 1 195 ? -13.422 1.053 -0.504 1 95.38 195 GLU A N 1
ATOM 1496 C CA . GLU A 1 195 ? -14.477 0.874 -1.499 1 95.38 195 GLU A CA 1
ATOM 1497 C C . GLU A 1 195 ? -15.625 1.849 -1.267 1 95.38 195 GLU A C 1
ATOM 1499 O O . GLU A 1 195 ? -16.375 2.156 -2.189 1 95.38 195 GLU A O 1
ATOM 1504 N N . ILE A 1 196 ? -15.75 2.357 -0.029 1 96.94 196 ILE A N 1
ATOM 1505 C CA . ILE A 1 196 ? -16.875 3.225 0.27 1 96.94 196 ILE A CA 1
ATOM 1506 C C . ILE A 1 196 ? -16.375 4.598 0.711 1 96.94 196 ILE A C 1
ATOM 1508 O O . ILE A 1 196 ? -16.984 5.238 1.574 1 96.94 196 ILE A O 1
ATOM 1512 N N . LEU A 1 197 ? -15.242 4.961 0.198 1 96.19 197 LEU A N 1
ATOM 1513 C CA . LEU A 1 197 ? -14.641 6.234 0.575 1 96.19 197 LEU A CA 1
ATOM 1514 C C . LEU A 1 197 ? -15.602 7.387 0.319 1 96.19 197 LEU A C 1
ATOM 1516 O O . LEU A 1 197 ? -15.766 8.258 1.173 1 96.19 197 LEU A O 1
ATOM 1520 N N . GLY A 1 198 ? -16.234 7.414 -0.876 1 96.19 198 GLY A N 1
ATOM 1521 C CA . GLY A 1 198 ? -17.203 8.453 -1.196 1 96.19 198 GLY A CA 1
ATOM 1522 C C . GLY A 1 198 ? -18.375 8.484 -0.247 1 96.19 198 GLY A C 1
ATOM 1523 O O . GLY A 1 198 ? -18.781 9.555 0.223 1 96.19 198 GLY A O 1
ATOM 1524 N N . GLU A 1 199 ? -18.938 7.34 0.053 1 97.12 199 GLU A N 1
ATOM 1525 C CA . GLU A 1 199 ? -20.062 7.219 0.972 1 97.12 199 GLU A CA 1
ATOM 1526 C C . GLU A 1 199 ? -19.688 7.672 2.379 1 97.12 199 GLU A C 1
ATOM 1528 O O . GLU A 1 199 ? -20.469 8.336 3.057 1 97.12 199 GLU A O 1
ATOM 1533 N N . THR A 1 200 ? -18.5 7.32 2.82 1 97.25 200 THR A N 1
ATOM 1534 C CA . THR A 1 200 ? -18 7.711 4.133 1 97.25 200 THR A CA 1
ATOM 1535 C C . THR A 1 200 ? -17.875 9.227 4.23 1 97.25 200 THR A C 1
ATOM 1537 O O . THR A 1 200 ? -18.312 9.828 5.215 1 97.25 200 THR A O 1
ATOM 1540 N N . SER A 1 201 ? -17.266 9.805 3.191 1 95.38 201 SER A N 1
ATOM 1541 C CA . SER A 1 201 ? -17.094 11.258 3.162 1 95.38 201 SER A CA 1
ATOM 1542 C C . SER A 1 201 ? -18.438 11.969 3.252 1 95.38 201 SER A C 1
ATOM 1544 O O . SER A 1 201 ? -18.609 12.891 4.047 1 95.38 201 SER A O 1
ATOM 1546 N N . ARG A 1 202 ? -19.391 11.508 2.525 1 95.94 202 ARG A N 1
ATOM 1547 C CA . ARG A 1 202 ? -20.734 12.094 2.537 1 95.94 202 ARG A CA 1
ATOM 1548 C C . ARG A 1 202 ? -21.391 11.922 3.902 1 95.94 202 ARG A C 1
ATOM 1550 O O . ARG A 1 202 ? -22.062 12.828 4.395 1 95.94 202 ARG A O 1
ATOM 1557 N N . TRP A 1 203 ? -21.172 10.781 4.469 1 96.62 203 TRP A N 1
ATOM 1558 C CA . TRP A 1 203 ? -21.75 10.477 5.773 1 96.62 203 TRP A CA 1
ATOM 1559 C C . TRP A 1 203 ? -21.281 11.477 6.824 1 96.62 203 TRP A C 1
ATOM 1561 O O . TRP A 1 203 ? -22.094 12.031 7.57 1 96.62 203 TRP A O 1
ATOM 1571 N N . PHE A 1 204 ? -20.062 11.758 6.859 1 95.38 204 PHE A N 1
ATOM 1572 C CA . PHE A 1 204 ? -19.5 12.711 7.82 1 95.38 204 PHE A CA 1
ATOM 1573 C C . PHE A 1 204 ? -19.969 14.125 7.504 1 95.38 204 PHE A C 1
ATOM 1575 O O . PHE A 1 204 ? -20.406 14.859 8.398 1 95.38 204 PHE A O 1
ATOM 1582 N N . THR A 1 205 ? -19.891 14.484 6.25 1 93.31 205 THR A N 1
ATOM 1583 C CA . THR A 1 205 ? -20.219 15.844 5.836 1 93.31 205 THR A CA 1
ATOM 1584 C C . THR A 1 205 ? -21.672 16.172 6.133 1 93.31 205 THR A C 1
ATOM 1586 O O . THR A 1 205 ? -22 17.281 6.57 1 93.31 205 THR A O 1
ATOM 1589 N N . GLN A 1 206 ? -22.531 15.242 5.922 1 95 206 GLN A N 1
ATOM 1590 C CA . GLN A 1 206 ? -23.953 15.43 6.168 1 95 206 GLN A CA 1
ATOM 1591 C C . GLN A 1 206 ? -24.234 15.625 7.656 1 95 206 GLN A C 1
ATOM 1593 O O . GLN A 1 206 ? -25.297 16.141 8.031 1 95 206 GLN A O 1
ATOM 1598 N N . ARG A 1 207 ? -23.328 15.305 8.469 1 94.31 207 ARG A N 1
ATOM 1599 C CA . ARG A 1 207 ? -23.484 15.414 9.914 1 94.31 207 ARG A CA 1
ATOM 1600 C C . ARG A 1 207 ? -22.656 16.562 10.469 1 94.31 207 ARG A C 1
ATOM 1602 O O . ARG A 1 207 ? -22.469 16.672 11.688 1 94.31 207 ARG A O 1
ATOM 1609 N N . GLY A 1 208 ? -22.062 17.297 9.523 1 92.06 208 GLY A N 1
ATOM 1610 C CA . GLY A 1 208 ? -21.344 18.516 9.891 1 92.06 208 GLY A CA 1
ATOM 1611 C C . GLY A 1 208 ? -19.953 18.234 10.414 1 92.06 208 GLY A C 1
ATOM 1612 O O . GLY A 1 208 ? -19.359 19.078 11.094 1 92.06 208 GLY A O 1
ATOM 1613 N N . VAL A 1 209 ? -19.484 17.078 10.18 1 89.25 209 VAL A N 1
ATOM 1614 C CA . VAL A 1 209 ? -18.156 16.703 10.648 1 89.25 209 VAL A CA 1
ATOM 1615 C C . VAL A 1 209 ? -17.156 16.781 9.5 1 89.25 209 VAL A C 1
ATOM 1617 O O . VAL A 1 209 ? -17.328 16.125 8.469 1 89.25 209 VAL A O 1
ATOM 1620 N N . ARG A 1 210 ? -16.172 17.609 9.609 1 86.69 210 ARG A N 1
ATOM 1621 C CA . ARG A 1 210 ? -15.102 17.797 8.633 1 86.69 210 ARG A CA 1
ATOM 1622 C C . ARG A 1 210 ? -13.734 17.812 9.312 1 86.69 210 ARG A C 1
ATOM 1624 O O . ARG A 1 210 ? -13.078 18.844 9.375 1 86.69 210 ARG A O 1
ATOM 1631 N N . PRO A 1 211 ? -13.312 16.672 9.656 1 84.5 211 PRO A N 1
ATOM 1632 C CA . PRO A 1 211 ? -12.055 16.594 10.398 1 84.5 211 PRO A CA 1
ATOM 1633 C C . PRO A 1 211 ? -10.828 16.781 9.508 1 84.5 211 PRO A C 1
ATOM 1635 O O . PRO A 1 211 ? -10.906 16.594 8.297 1 84.5 211 PRO A O 1
ATOM 1638 N N . PRO A 1 212 ? -9.719 17.281 10.148 1 87.06 212 PRO A N 1
ATOM 1639 C CA . PRO A 1 212 ? -8.469 17.297 9.391 1 87.06 212 PRO A CA 1
ATOM 1640 C C . PRO A 1 212 ? -7.922 15.891 9.141 1 87.06 212 PRO A C 1
ATOM 1642 O O . PRO A 1 212 ? -8.328 14.938 9.805 1 87.06 212 PRO A O 1
ATOM 1645 N N . PHE A 1 213 ? -7.008 15.867 8.102 1 93.31 213 PHE A N 1
ATOM 1646 C CA . PHE A 1 213 ? -6.426 14.578 7.75 1 93.31 213 PHE A CA 1
ATOM 1647 C C . PHE A 1 213 ? -4.93 14.555 8.055 1 93.31 213 PHE A C 1
ATOM 1649 O O . PHE A 1 213 ? -4.215 15.508 7.746 1 93.31 213 PHE A O 1
ATOM 1656 N N . PHE A 1 214 ? -4.535 13.516 8.648 1 95.06 214 PHE A N 1
ATOM 1657 C CA . PHE A 1 214 ? -3.115 13.281 8.891 1 95.06 214 PHE A CA 1
ATOM 1658 C C . PHE A 1 214 ? -2.453 12.641 7.68 1 95.06 214 PHE A C 1
ATOM 1660 O O . PHE A 1 214 ? -1.327 12.992 7.324 1 95.06 214 PHE A O 1
ATOM 1667 N N . LEU A 1 215 ? -3.148 11.703 7.066 1 96.81 215 LEU A N 1
ATOM 1668 C CA . LEU A 1 215 ? -2.611 10.852 6.012 1 96.81 215 LEU A CA 1
ATOM 1669 C C . LEU A 1 215 ? -3.717 10.391 5.066 1 96.81 215 LEU A C 1
ATOM 1671 O O . LEU A 1 215 ? -4.816 10.047 5.512 1 96.81 215 LEU A O 1
ATOM 1675 N N . ARG A 1 216 ? -3.414 10.453 3.793 1 96.19 216 ARG A N 1
ATOM 1676 C CA . ARG A 1 216 ? -4.168 9.766 2.748 1 96.19 216 ARG A CA 1
ATOM 1677 C C . ARG A 1 216 ? -3.291 8.758 2.018 1 96.19 216 ARG A C 1
ATOM 1679 O O . ARG A 1 216 ? -2.268 9.117 1.433 1 96.19 216 ARG A O 1
ATOM 1686 N N . SER A 1 217 ? -3.68 7.512 2.125 1 97.25 217 SER A N 1
ATOM 1687 C CA . SER A 1 217 ? -2.805 6.48 1.581 1 97.25 217 SER A CA 1
ATOM 1688 C C . SER A 1 217 ? -3.609 5.316 1.013 1 97.25 217 SER A C 1
ATOM 1690 O O . SER A 1 217 ? -4.68 4.988 1.525 1 97.25 217 SER A O 1
ATOM 1692 N N . SER A 1 218 ? -3.051 4.703 -0.041 1 95.94 218 SER A N 1
ATOM 1693 C CA . SER A 1 218 ? -3.631 3.479 -0.582 1 95.94 218 SER A CA 1
ATOM 1694 C C . SER A 1 218 ? -3.076 2.246 0.121 1 95.94 218 SER A C 1
ATOM 1696 O O . SER A 1 218 ? -3.502 1.122 -0.157 1 95.94 218 SER A O 1
ATOM 1698 N N . ASN A 1 219 ? -2.121 2.434 0.939 1 97 219 ASN A N 1
ATOM 1699 C CA . ASN A 1 219 ? -1.536 1.37 1.748 1 97 219 ASN A CA 1
ATOM 1700 C C . ASN A 1 219 ? -2.275 1.201 3.072 1 97 219 ASN A C 1
ATOM 1702 O O . ASN A 1 219 ? -1.97 1.885 4.051 1 97 219 ASN A O 1
ATOM 1706 N N . ASP A 1 220 ? -3.205 0.25 3.076 1 97.69 220 ASP A N 1
ATOM 1707 C CA . ASP A 1 220 ? -4.047 0.059 4.254 1 97.69 220 ASP A CA 1
ATOM 1708 C C . ASP A 1 220 ? -3.205 -0.315 5.473 1 97.69 220 ASP A C 1
ATOM 1710 O O . ASP A 1 220 ? -3.529 0.069 6.598 1 97.69 220 ASP A O 1
ATOM 1714 N N . ASP A 1 221 ? -2.17 -1.061 5.25 1 97.69 221 ASP A N 1
ATOM 1715 C CA . ASP A 1 221 ? -1.33 -1.453 6.379 1 97.69 221 ASP A CA 1
ATOM 1716 C C . ASP A 1 221 ? -0.688 -0.234 7.035 1 97.69 221 ASP A C 1
ATOM 1718 O O . ASP A 1 221 ? -0.623 -0.147 8.266 1 97.69 221 ASP A O 1
ATOM 1722 N N . ARG A 1 222 ? -0.249 0.677 6.25 1 97.75 222 ARG A N 1
ATOM 1723 C CA . ARG A 1 222 ? 0.325 1.907 6.789 1 97.75 222 ARG A CA 1
ATOM 1724 C C . ARG A 1 222 ? -0.735 2.742 7.5 1 97.75 222 ARG A C 1
ATOM 1726 O O . ARG A 1 222 ? -0.487 3.279 8.578 1 97.75 222 ARG A O 1
ATOM 1733 N N . CYS A 1 223 ? -1.891 2.826 6.918 1 98.31 223 CYS A N 1
ATOM 1734 C CA . CYS A 1 223 ? -2.986 3.553 7.547 1 98.31 223 CYS A CA 1
ATOM 1735 C C . CYS A 1 223 ? -3.273 3.002 8.938 1 98.31 223 CYS A C 1
ATOM 1737 O O . CYS A 1 223 ? -3.35 3.762 9.906 1 98.31 223 CYS A O 1
ATOM 1739 N N . ILE A 1 224 ? -3.357 1.687 9.047 1 98.38 224 ILE A N 1
ATOM 1740 C CA . ILE A 1 224 ? -3.732 1.066 10.312 1 98.38 224 ILE A CA 1
ATOM 1741 C C . ILE A 1 224 ? -2.596 1.223 11.32 1 98.38 224 ILE A C 1
ATOM 1743 O O . ILE A 1 224 ? -2.84 1.412 12.516 1 98.38 224 ILE A O 1
ATOM 1747 N N . GLU A 1 225 ? -1.368 1.153 10.836 1 97.75 225 GLU A N 1
ATOM 1748 C CA . GLU A 1 225 ? -0.241 1.38 11.734 1 97.75 225 GLU A CA 1
ATOM 1749 C C . GLU A 1 225 ? -0.258 2.801 12.297 1 97.75 225 GLU A C 1
ATOM 1751 O O . GLU A 1 225 ? 0.061 3.016 13.4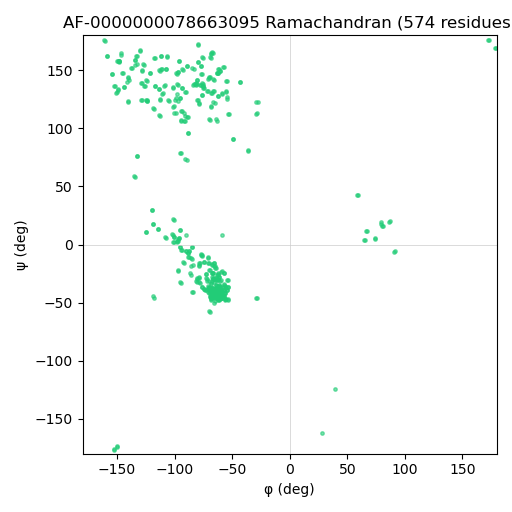69 1 97.75 225 GLU A O 1
ATOM 1756 N N . MET A 1 226 ? -0.623 3.766 11.484 1 97.62 226 MET A N 1
ATOM 1757 C CA . MET A 1 226 ? -0.686 5.148 11.953 1 97.62 226 MET A CA 1
ATOM 1758 C C . MET A 1 226 ? -1.823 5.332 12.953 1 97.62 226 MET A C 1
ATOM 1760 O O . MET A 1 226 ? -1.716 6.137 13.883 1 97.62 226 MET A O 1
ATOM 1764 N N . VAL A 1 227 ? -2.939 4.574 12.742 1 97.81 227 VAL A N 1
ATOM 1765 C CA . VAL A 1 227 ? -3.994 4.551 13.75 1 97.81 227 VAL A CA 1
ATOM 1766 C C . VAL A 1 227 ? -3.443 3.996 15.062 1 97.81 227 VAL A C 1
ATOM 1768 O O . VAL A 1 227 ? -3.625 4.602 16.125 1 97.81 227 VAL A O 1
ATOM 1771 N N . ARG A 1 228 ? -2.715 2.898 14.969 1 96.75 228 ARG A N 1
ATOM 1772 C CA . ARG A 1 228 ? -2.135 2.266 16.156 1 96.75 228 ARG A CA 1
ATOM 1773 C C . ARG A 1 228 ? -1.231 3.234 16.906 1 96.75 228 ARG A C 1
ATOM 1775 O O . ARG A 1 228 ? -1.222 3.254 18.141 1 96.75 228 ARG A O 1
ATOM 1782 N N . ALA A 1 229 ? -0.532 4.039 16.109 1 91.62 229 ALA A N 1
ATOM 1783 C CA . ALA A 1 229 ? 0.438 4.98 16.672 1 91.62 229 ALA A CA 1
ATOM 1784 C C . ALA A 1 229 ? -0.26 6.195 17.281 1 91.62 229 ALA A C 1
ATOM 1786 O O . ALA A 1 229 ? 0.389 7.062 17.875 1 91.62 229 ALA A O 1
ATOM 1787 N N . GLY A 1 230 ? -1.572 6.32 17.078 1 92.88 230 GLY A N 1
ATOM 1788 C CA . GLY A 1 230 ? -2.34 7.398 17.688 1 92.88 230 GLY A CA 1
ATOM 1789 C C . GLY A 1 230 ? -2.322 8.672 16.859 1 92.88 230 GLY A C 1
ATOM 1790 O O . GLY A 1 230 ? -2.592 9.758 17.391 1 92.88 230 GLY A O 1
ATOM 1791 N N . MET A 1 231 ? -1.99 8.523 15.562 1 94.44 231 MET A N 1
ATOM 1792 C CA . MET A 1 231 ? -1.844 9.719 14.734 1 94.44 231 MET A CA 1
ATOM 1793 C C . MET A 1 231 ? -3.184 10.133 14.133 1 94.44 231 MET A C 1
ATOM 1795 O O . MET A 1 231 ? -3.297 11.211 13.539 1 94.44 231 MET A O 1
ATOM 1799 N N . GLY A 1 232 ? -4.129 9.32 14.242 1 95.44 232 GLY A N 1
ATOM 1800 C CA . GLY A 1 232 ? -5.473 9.555 13.742 1 95.44 232 GLY A CA 1
ATOM 1801 C C . GLY A 1 232 ? -6.371 8.344 13.844 1 95.44 232 GLY A C 1
ATOM 1802 O O . GLY A 1 232 ? -5.949 7.285 14.32 1 95.44 232 GLY A O 1
ATOM 1803 N N . VAL A 1 233 ? -7.656 8.539 13.461 1 97.31 233 VAL A N 1
ATOM 1804 C CA . VAL A 1 233 ? -8.633 7.457 13.406 1 97.31 233 VAL A CA 1
ATOM 1805 C C . VAL A 1 233 ? -9.117 7.27 11.969 1 97.31 233 VAL A C 1
ATOM 1807 O O . VAL A 1 233 ? -8.883 8.125 11.109 1 97.31 233 VAL A O 1
ATOM 1810 N N . THR A 1 234 ? -9.688 6.105 11.688 1 98.31 234 THR A N 1
ATOM 1811 C CA . THR A 1 234 ? -10.172 5.852 10.328 1 98.31 234 THR A CA 1
ATOM 1812 C C . THR A 1 234 ? -11.398 4.941 10.359 1 98.31 234 THR A C 1
ATOM 1814 O O . THR A 1 234 ? -11.664 4.285 11.367 1 98.31 234 THR A O 1
ATOM 1817 N N . THR A 1 235 ? -12.203 4.996 9.305 1 98.19 235 THR A N 1
ATOM 1818 C CA . THR A 1 235 ? -13.234 3.994 9.078 1 98.19 235 THR A CA 1
ATOM 1819 C C . THR A 1 235 ? -12.719 2.879 8.172 1 98.19 235 THR A C 1
ATOM 1821 O O . THR A 1 235 ? -12.016 3.141 7.199 1 98.19 235 THR A O 1
ATOM 1824 N N . ALA A 1 236 ? -13.023 1.642 8.586 1 98.56 236 ALA A N 1
ATOM 1825 C CA . ALA A 1 236 ? -12.547 0.483 7.84 1 98.56 236 ALA A CA 1
ATOM 1826 C C . ALA A 1 236 ? -13.391 -0.753 8.141 1 98.56 236 ALA A C 1
ATOM 1828 O O . ALA A 1 236 ? -14.164 -0.767 9.102 1 98.56 236 ALA A O 1
ATOM 1829 N N . PRO A 1 237 ? -13.266 -1.762 7.227 1 97.62 237 PRO A N 1
ATOM 1830 C CA . PRO A 1 237 ? -13.812 -3.059 7.633 1 97.62 237 PRO A CA 1
ATOM 1831 C C . PRO A 1 237 ? -13.242 -3.553 8.953 1 97.62 237 PRO A C 1
ATOM 1833 O O . PRO A 1 237 ? -12.047 -3.369 9.227 1 97.62 237 PRO A O 1
ATOM 1836 N N . GLN A 1 238 ? -14.094 -4.137 9.734 1 96.12 238 GLN A N 1
ATOM 1837 C CA . GLN A 1 238 ? -13.719 -4.586 11.07 1 96.12 238 GLN A CA 1
ATOM 1838 C C . GLN A 1 238 ? -12.5 -5.504 11.016 1 96.12 238 GLN A C 1
ATOM 1840 O O . GLN A 1 238 ? -11.656 -5.484 11.922 1 96.12 238 GLN A O 1
ATOM 1845 N N . SER A 1 239 ? -12.312 -6.25 9.938 1 95.88 239 SER A N 1
ATOM 1846 C CA . SER A 1 239 ? -11.258 -7.246 9.812 1 95.88 239 SER A CA 1
ATOM 1847 C C . SER A 1 239 ? -9.883 -6.586 9.688 1 95.88 239 SER A C 1
ATOM 1849 O O . SER A 1 239 ? -8.859 -7.254 9.797 1 95.88 239 SER A O 1
ATOM 1851 N N . LEU A 1 240 ? -9.844 -5.273 9.477 1 97.12 240 LEU A N 1
ATOM 1852 C CA . LEU A 1 240 ? -8.562 -4.59 9.391 1 97.12 240 LEU A CA 1
ATOM 1853 C C . LEU A 1 240 ? -8.047 -4.219 10.773 1 97.12 240 LEU A C 1
ATOM 1855 O O . LEU A 1 240 ? -6.895 -3.807 10.922 1 97.12 240 LEU A O 1
ATOM 1859 N N . ALA A 1 241 ? -8.906 -4.328 11.789 1 96.62 241 ALA A N 1
ATOM 1860 C CA . ALA A 1 241 ? -8.43 -4.141 13.164 1 96.62 241 ALA A CA 1
ATOM 1861 C C . ALA A 1 241 ? -7.359 -5.164 13.516 1 96.62 241 ALA A C 1
ATOM 1863 O O . ALA A 1 241 ? -7.328 -6.258 12.945 1 96.62 241 ALA A O 1
ATOM 1864 N N . ARG A 1 242 ? -6.473 -4.824 14.336 1 94.94 242 ARG A N 1
ATOM 1865 C CA . ARG A 1 242 ? -5.375 -5.672 14.797 1 94.94 242 ARG A CA 1
ATOM 1866 C C . ARG A 1 242 ? -4.91 -5.258 16.188 1 94.94 242 ARG A C 1
ATOM 1868 O O . ARG A 1 242 ? -5.523 -4.398 16.828 1 94.94 242 ARG A O 1
ATOM 1875 N N . ASP A 1 243 ? -3.84 -5.957 16.656 1 93.38 243 ASP A N 1
ATOM 1876 C CA . ASP A 1 243 ? -3.332 -5.645 18 1 93.38 243 ASP A CA 1
ATOM 1877 C C . ASP A 1 243 ? -3.025 -4.156 18.125 1 93.38 243 ASP A C 1
ATOM 1879 O O . ASP A 1 243 ? -2.344 -3.576 17.281 1 93.38 243 ASP A O 1
ATOM 1883 N N . GLY A 1 244 ? -3.607 -3.588 19.141 1 95.31 244 GLY A N 1
ATOM 1884 C CA . GLY A 1 244 ? -3.373 -2.176 19.391 1 95.31 244 GLY A CA 1
ATOM 1885 C C . GLY A 1 244 ? -4.379 -1.269 18.703 1 95.31 244 GLY A C 1
ATOM 1886 O O . GLY A 1 244 ? -4.34 -0.049 18.891 1 95.31 244 GLY A O 1
ATOM 1887 N N . VAL A 1 245 ? -5.254 -1.833 17.875 1 97.81 245 VAL A N 1
ATOM 1888 C CA . VAL A 1 245 ? -6.281 -1.086 17.156 1 97.81 245 VAL A CA 1
ATOM 1889 C C . VAL A 1 245 ? -7.645 -1.736 17.375 1 97.81 245 VAL A C 1
ATOM 1891 O O . VAL A 1 245 ? -7.82 -2.928 17.109 1 97.81 245 VAL A O 1
ATOM 1894 N N . VAL A 1 246 ? -8.609 -0.987 17.859 1 97.44 246 VAL A N 1
ATOM 1895 C CA . VAL A 1 246 ? -9.93 -1.538 18.156 1 97.44 246 VAL A CA 1
ATOM 1896 C C . VAL A 1 246 ? -10.961 -0.968 17.172 1 97.44 246 VAL A C 1
ATOM 1898 O O . VAL A 1 246 ? -10.758 0.115 16.625 1 97.44 246 VAL A O 1
ATOM 1901 N N . ALA A 1 247 ? -11.961 -1.723 16.922 1 97.94 247 ALA A N 1
ATOM 1902 C CA . ALA A 1 247 ? -13.07 -1.333 16.062 1 97.94 247 ALA A CA 1
ATOM 1903 C C . ALA A 1 247 ? -14.312 -0.999 16.875 1 97.94 247 ALA A C 1
ATOM 1905 O O . ALA A 1 247 ? -14.797 -1.828 17.656 1 97.94 247 ALA A O 1
ATOM 1906 N N . VAL A 1 248 ? -14.82 0.212 16.672 1 97.94 248 VAL A N 1
ATOM 1907 C CA . VAL A 1 248 ? -15.992 0.648 17.422 1 97.94 248 VAL A CA 1
ATOM 1908 C C . VAL A 1 248 ? -17.094 1.076 16.469 1 97.94 248 VAL A C 1
ATOM 1910 O O . VAL A 1 248 ? -16.828 1.709 15.438 1 97.94 248 VAL A O 1
ATOM 1913 N N . GLN A 1 249 ? -18.297 0.756 16.797 1 97.88 249 GLN A N 1
ATOM 1914 C CA . GLN A 1 249 ? -19.438 1.069 15.953 1 97.88 249 GLN A CA 1
ATOM 1915 C C . GLN A 1 249 ? -19.734 2.566 15.961 1 97.88 249 GLN A C 1
ATOM 1917 O O . GLN A 1 249 ? -19.719 3.203 17.016 1 97.88 249 GLN A O 1
ATOM 1922 N N . LEU A 1 250 ? -19.922 3.174 14.75 1 97.38 250 LEU A N 1
ATOM 1923 C CA . LEU A 1 250 ? -20.453 4.527 14.586 1 97.38 250 LEU A CA 1
ATOM 1924 C C . LEU A 1 250 ? -21.969 4.516 14.453 1 97.38 250 LEU A C 1
ATOM 1926 O O . LEU A 1 250 ? -22.531 3.699 13.719 1 97.38 250 LEU A O 1
ATOM 1930 N N . ALA A 1 251 ? -22.562 5.383 15.234 1 97.19 251 ALA A N 1
ATOM 1931 C CA . ALA A 1 251 ? -24.016 5.473 15.18 1 97.19 251 ALA A CA 1
ATOM 1932 C C . ALA A 1 251 ? -24.484 5.828 13.773 1 97.19 251 ALA A C 1
ATOM 1934 O O . ALA A 1 251 ? -23.984 6.77 13.156 1 97.19 251 ALA A O 1
ATOM 1935 N N . ASP A 1 252 ? -25.469 5.051 13.25 1 96.56 252 ASP A N 1
ATOM 1936 C CA . ASP A 1 252 ? -26.125 5.254 11.961 1 96.56 252 ASP A CA 1
ATOM 1937 C C . ASP A 1 252 ? -25.141 5.035 10.812 1 96.56 252 ASP A C 1
ATOM 1939 O O . ASP A 1 252 ? -25.375 5.504 9.695 1 96.56 252 ASP A O 1
ATOM 1943 N N . TYR A 1 253 ? -24 4.496 11.062 1 97.56 253 TYR A N 1
ATOM 1944 C CA . TYR A 1 253 ? -23 4.09 10.07 1 97.56 253 TYR A CA 1
ATOM 1945 C C . TYR A 1 253 ? -23.156 2.611 9.734 1 97.56 253 TYR A C 1
ATOM 1947 O O . TYR A 1 253 ? -22.312 1.794 10.133 1 97.56 253 TYR A O 1
ATOM 1955 N N . ASP A 1 254 ? -24.109 2.219 8.898 1 96.19 254 ASP A N 1
ATOM 1956 C CA . ASP A 1 254 ? -24.562 0.844 8.727 1 96.19 254 ASP A CA 1
ATOM 1957 C C . ASP A 1 254 ? -23.969 0.217 7.473 1 96.19 254 ASP A C 1
ATOM 1959 O O . ASP A 1 254 ? -24.516 -0.752 6.938 1 96.19 254 ASP A O 1
ATOM 1963 N N . PHE A 1 255 ? -22.875 0.811 7.062 1 97.88 255 PHE A N 1
ATOM 1964 C CA . PHE A 1 255 ? -22.219 0.237 5.895 1 97.88 255 PHE A CA 1
ATOM 1965 C C . PHE A 1 255 ? -21.672 -1.15 6.207 1 97.88 255 PHE A C 1
ATOM 1967 O O . PHE A 1 255 ? -21.078 -1.363 7.27 1 97.88 255 PHE A O 1
ATOM 1974 N N . ARG A 1 256 ? -21.953 -2.133 5.309 1 97.44 256 ARG A N 1
ATOM 1975 C CA . ARG A 1 256 ? -21.5 -3.516 5.422 1 97.44 256 ARG A CA 1
ATOM 1976 C C . ARG A 1 256 ? -20.953 -4.027 4.09 1 97.44 256 ARG A C 1
ATOM 1978 O O . ARG A 1 256 ? -21.219 -3.434 3.041 1 97.44 256 ARG A O 1
ATOM 1985 N N . ARG A 1 257 ? -20.141 -5.07 4.195 1 96.81 257 ARG A N 1
ATOM 1986 C CA . ARG A 1 257 ? -19.672 -5.738 2.982 1 96.81 257 ARG A CA 1
ATOM 1987 C C . ARG A 1 257 ? -19.703 -7.254 3.148 1 96.81 257 ARG A C 1
ATOM 1989 O O . ARG A 1 257 ? -19.672 -7.758 4.273 1 96.81 257 ARG A O 1
ATOM 1996 N N . THR A 1 258 ? -19.875 -7.906 2.043 1 96.94 258 THR A N 1
ATOM 1997 C CA . THR A 1 258 ? -19.719 -9.359 1.963 1 96.94 258 THR A CA 1
ATOM 1998 C C . THR A 1 258 ? -18.531 -9.734 1.094 1 96.94 258 THR A C 1
ATOM 2000 O O . THR A 1 258 ? -18.531 -9.5 -0.117 1 96.94 258 THR A O 1
ATOM 2003 N N . LEU A 1 259 ? -17.516 -10.273 1.749 1 97.12 259 LEU A N 1
ATOM 2004 C CA . LEU A 1 259 ? -16.359 -10.789 1.025 1 97.12 259 LEU A CA 1
ATOM 2005 C C . LEU A 1 259 ? -16.625 -12.219 0.545 1 97.12 259 LEU A C 1
ATOM 2007 O O . LEU A 1 259 ? -17.188 -13.031 1.275 1 97.12 259 LEU A O 1
ATOM 2011 N N . GLY A 1 260 ? -16.203 -12.438 -0.692 1 97.38 260 GLY A N 1
ATOM 2012 C CA . GLY A 1 260 ? -16.375 -13.781 -1.225 1 97.38 260 GLY A CA 1
ATOM 2013 C C . GLY A 1 260 ? -15.477 -14.062 -2.418 1 97.38 260 GLY A C 1
ATOM 2014 O O . GLY A 1 260 ? -14.719 -13.195 -2.855 1 97.38 260 GLY A O 1
ATOM 2015 N N . LEU A 1 261 ? -15.57 -15.336 -2.842 1 98 261 LEU A N 1
ATOM 2016 C CA . LEU A 1 261 ? -14.883 -15.781 -4.047 1 98 261 LEU A CA 1
ATOM 2017 C C . LEU A 1 261 ? -15.82 -15.766 -5.246 1 98 261 LEU A C 1
ATOM 2019 O O . LEU A 1 261 ? -17 -16.125 -5.129 1 98 261 LEU A O 1
ATOM 2023 N N . VAL A 1 262 ? -15.281 -15.289 -6.352 1 97.75 262 VAL A N 1
ATOM 2024 C CA . VAL A 1 262 ? -15.953 -15.414 -7.641 1 97.75 262 VAL A CA 1
ATOM 2025 C C . VAL A 1 262 ? -15.039 -16.125 -8.641 1 97.75 262 VAL A C 1
ATOM 2027 O O . VAL A 1 262 ? -13.891 -15.711 -8.836 1 97.75 262 VAL A O 1
ATOM 2030 N N . GLY A 1 263 ? -15.523 -17.203 -9.195 1 95.12 263 GLY A N 1
ATOM 2031 C CA . GLY A 1 263 ? -14.734 -17.969 -10.156 1 95.12 263 GLY A CA 1
ATOM 2032 C C . GLY A 1 263 ? -15.219 -17.797 -11.586 1 95.12 263 GLY A C 1
ATOM 2033 O O . GLY A 1 263 ? -16.297 -17.234 -11.82 1 95.12 263 GLY A O 1
ATOM 2034 N N . GLY A 1 264 ? -14.312 -18.156 -12.508 1 87.31 264 GLY A N 1
ATOM 2035 C CA . GLY A 1 264 ? -14.766 -18.25 -13.883 1 87.31 264 GLY A CA 1
ATOM 2036 C C . GLY A 1 264 ? -15.914 -19.219 -14.07 1 87.31 264 GLY A C 1
ATOM 2037 O O . GLY A 1 264 ? -16.062 -20.172 -13.297 1 87.31 264 GLY A O 1
ATOM 2038 N N . ARG A 1 265 ? -16.688 -18.969 -15.062 1 81.69 265 ARG A N 1
ATOM 2039 C CA . ARG A 1 265 ? -17.859 -19.812 -15.312 1 81.69 265 ARG A CA 1
ATOM 2040 C C . ARG A 1 265 ? -17.438 -21.25 -15.547 1 81.69 265 ARG A C 1
ATOM 2042 O O . ARG A 1 265 ? -18.188 -22.188 -15.219 1 81.69 265 ARG A O 1
ATOM 2049 N N . ASP A 1 266 ? -16.266 -21.391 -15.938 1 80.06 266 ASP A N 1
ATOM 2050 C CA . ASP A 1 266 ? -15.781 -22.734 -16.297 1 80.06 266 ASP A CA 1
ATOM 2051 C C . ASP A 1 266 ? -15.023 -23.359 -15.125 1 80.06 266 ASP A C 1
ATOM 2053 O O . ASP A 1 266 ?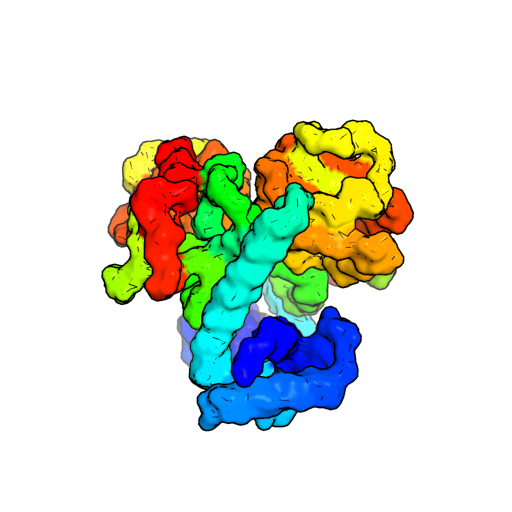 -14.516 -24.484 -15.242 1 80.06 266 ASP A O 1
ATOM 2057 N N . ARG A 1 267 ? -15 -22.688 -14.016 1 84.88 267 ARG A N 1
ATOM 2058 C CA . ARG A 1 267 ? -14.227 -23.219 -12.891 1 84.88 267 ARG A CA 1
ATOM 2059 C C . ARG A 1 267 ? -15.023 -23.125 -11.594 1 84.88 267 ARG A C 1
ATOM 2061 O O . ARG A 1 267 ? -14.555 -22.547 -10.609 1 84.88 267 ARG A O 1
ATOM 2068 N N . PRO A 1 268 ? -16.141 -23.734 -11.562 1 86.69 268 PRO A N 1
ATOM 2069 C CA . PRO A 1 268 ? -16.922 -23.719 -10.32 1 86.69 268 PRO A CA 1
ATOM 2070 C C . PRO A 1 268 ? -16.219 -24.453 -9.18 1 86.69 268 PRO A C 1
ATOM 2072 O O . PRO A 1 268 ? -16.531 -24.234 -8.008 1 86.69 268 PRO A O 1
ATOM 2075 N N . ASP A 1 269 ? -15.297 -25.312 -9.508 1 86.69 269 ASP A N 1
ATOM 2076 C CA . ASP A 1 269 ? -14.547 -26.078 -8.523 1 86.69 269 ASP A CA 1
ATOM 2077 C C . ASP A 1 269 ? -13.734 -25.172 -7.613 1 86.69 269 ASP A C 1
ATOM 2079 O O . ASP A 1 269 ? -13.5 -25.5 -6.449 1 86.69 269 ASP A O 1
ATOM 2083 N N . LEU A 1 270 ? -13.367 -24.031 -8.07 1 89.88 270 LEU A N 1
ATOM 2084 C CA . LEU A 1 270 ? -12.484 -23.141 -7.332 1 89.88 270 LEU A CA 1
ATOM 2085 C C . LEU A 1 270 ? -13.242 -22.406 -6.234 1 89.88 270 LEU A C 1
ATOM 2087 O O . LEU A 1 270 ? -12.633 -21.828 -5.328 1 89.88 270 LEU A O 1
ATOM 2091 N N . VAL A 1 271 ? -14.555 -22.422 -6.32 1 93.5 271 VAL A N 1
ATOM 2092 C CA . VAL A 1 271 ? -15.336 -21.703 -5.324 1 93.5 271 VAL A CA 1
ATOM 2093 C C . VAL A 1 271 ? -16.234 -22.672 -4.566 1 93.5 271 VAL A C 1
ATOM 2095 O O . VAL A 1 271 ? -17.219 -22.266 -3.939 1 93.5 271 VAL A O 1
ATOM 2098 N N . ALA A 1 272 ? -15.898 -23.938 -4.664 1 91.5 272 ALA A N 1
ATOM 2099 C CA . ALA A 1 272 ? -16.625 -24.953 -3.91 1 91.5 272 ALA A CA 1
ATOM 2100 C C . ALA A 1 272 ? -16.406 -24.781 -2.41 1 91.5 272 ALA A C 1
ATOM 2102 O O . ALA A 1 272 ? -15.289 -24.5 -1.972 1 91.5 272 ALA A O 1
ATOM 2103 N N . GLU A 1 273 ? -17.422 -24.984 -1.618 1 91.19 273 GLU A N 1
ATOM 2104 C CA . GLU A 1 273 ? -17.375 -24.797 -0.171 1 91.19 273 GLU A CA 1
ATOM 2105 C C . GLU A 1 273 ? -16.328 -25.703 0.47 1 91.19 273 GLU A C 1
ATOM 2107 O O . GLU A 1 273 ? -15.672 -25.312 1.441 1 91.19 273 GLU A O 1
ATOM 2112 N N . GLU A 1 274 ? -16.094 -26.859 -0.108 1 88.5 274 GLU A N 1
ATOM 2113 C CA . GLU A 1 274 ? -15.164 -27.828 0.475 1 88.5 274 GLU A CA 1
ATOM 2114 C C . GLU A 1 274 ? -13.82 -27.797 -0.243 1 88.5 274 GLU A C 1
ATOM 2116 O O . GLU A 1 274 ? -12.977 -28.672 -0.014 1 88.5 274 GLU A O 1
ATOM 2121 N N . GLY A 1 275 ? -13.703 -26.844 -1.075 1 90.44 275 GLY A N 1
ATOM 2122 C CA . GLY A 1 275 ? -12.453 -26.75 -1.812 1 90.44 275 GLY A CA 1
ATOM 2123 C C . GLY A 1 275 ? -11.305 -26.219 -0.976 1 90.44 275 GLY A C 1
ATOM 2124 O O . GLY A 1 275 ? -11.523 -25.594 0.063 1 90.44 275 GLY A O 1
ATOM 2125 N N . ALA A 1 276 ? -10.102 -26.469 -1.431 1 88.81 276 ALA A N 1
ATOM 2126 C CA . ALA A 1 276 ? -8.883 -26.094 -0.72 1 88.81 276 ALA A CA 1
ATOM 2127 C C . ALA A 1 276 ? -8.812 -24.594 -0.498 1 88.81 276 ALA A C 1
ATOM 2129 O O . ALA A 1 276 ? -8.414 -24.125 0.574 1 88.81 276 ALA A O 1
ATOM 2130 N N . LEU A 1 277 ? -9.234 -23.844 -1.487 1 93.75 277 LEU A N 1
ATOM 2131 C CA . LEU A 1 277 ? -9.172 -22.391 -1.383 1 93.75 277 LEU A CA 1
ATOM 2132 C C . LEU A 1 277 ? -10.172 -21.875 -0.344 1 93.75 277 LEU A C 1
ATOM 2134 O O . LEU A 1 277 ? -9.82 -21.047 0.497 1 93.75 277 LEU A O 1
ATOM 2138 N N . ALA A 1 278 ? -11.336 -22.391 -0.398 1 94.06 278 ALA A N 1
ATOM 2139 C CA . ALA A 1 278 ? -12.359 -22.031 0.58 1 94.06 278 ALA A CA 1
ATOM 2140 C C . ALA A 1 278 ? -11.906 -22.375 1.997 1 94.06 278 ALA A C 1
ATOM 2142 O O . ALA A 1 278 ? -12.047 -21.547 2.912 1 94.06 278 ALA A O 1
ATOM 2143 N N . GLU A 1 279 ? -11.336 -23.516 2.189 1 91.31 279 GLU A N 1
ATOM 2144 C CA . GLU A 1 279 ? -10.883 -23.969 3.504 1 91.31 279 GLU A CA 1
ATOM 2145 C C . GLU A 1 279 ? -9.781 -23.047 4.043 1 91.31 279 GLU A C 1
ATOM 2147 O O . GLU A 1 279 ? -9.82 -22.641 5.207 1 91.31 279 GLU A O 1
ATOM 2152 N N . ALA A 1 280 ? -8.883 -22.719 3.211 1 93.88 280 ALA A N 1
ATOM 2153 C CA . ALA A 1 280 ? -7.77 -21.859 3.609 1 93.88 280 ALA A CA 1
ATOM 2154 C C . ALA A 1 280 ? -8.266 -20.484 4.023 1 93.88 280 ALA A C 1
ATOM 2156 O O . ALA A 1 280 ? -7.836 -19.938 5.047 1 93.88 280 ALA A O 1
ATOM 2157 N N . LEU A 1 281 ? -9.203 -19.922 3.281 1 95.94 281 LEU A N 1
ATOM 2158 C CA . LEU A 1 281 ? -9.695 -18.578 3.527 1 95.94 281 LEU A CA 1
ATOM 2159 C C . LEU A 1 281 ? -10.602 -18.547 4.754 1 95.94 281 LEU A C 1
ATOM 2161 O O . LEU A 1 281 ? -10.516 -17.625 5.574 1 95.94 281 LEU A O 1
ATOM 2165 N N . ARG A 1 282 ? -11.383 -19.531 4.934 1 94.12 282 ARG A N 1
ATOM 2166 C CA . ARG A 1 282 ? -12.273 -19.594 6.09 1 94.12 282 ARG A CA 1
ATOM 2167 C C . ARG A 1 282 ? -11.477 -19.734 7.383 1 94.12 282 ARG A C 1
ATOM 2169 O O . ARG A 1 282 ? -11.797 -19.094 8.391 1 94.12 282 ARG A O 1
ATOM 2176 N N . ALA A 1 283 ? -10.492 -20.562 7.336 1 90.81 283 ALA A N 1
ATOM 2177 C CA . ALA A 1 283 ? -9.648 -20.734 8.516 1 90.81 283 ALA A CA 1
ATOM 2178 C C . ALA A 1 283 ? -8.977 -19.422 8.906 1 90.81 283 ALA A C 1
ATOM 2180 O O . ALA A 1 283 ? -8.836 -19.125 10.094 1 90.81 283 ALA A O 1
ATOM 2181 N N . ALA A 1 284 ? -8.602 -18.625 7.898 1 91.44 284 ALA A N 1
ATOM 2182 C CA . ALA A 1 284 ? -7.898 -17.375 8.125 1 91.44 284 ALA A CA 1
ATOM 2183 C C . ALA A 1 284 ? -8.859 -16.297 8.617 1 91.44 284 ALA A C 1
ATOM 2185 O O . ALA A 1 284 ? -8.492 -15.461 9.453 1 91.44 284 ALA A O 1
ATOM 2186 N N . PHE A 1 285 ? -10.039 -16.281 8.133 1 87.19 285 PHE A N 1
ATOM 2187 C CA . PHE A 1 285 ? -10.992 -15.219 8.445 1 87.19 285 PHE A CA 1
ATOM 2188 C C . PHE A 1 285 ? -11.648 -15.461 9.797 1 87.19 285 PHE A C 1
ATOM 2190 O O . PHE A 1 285 ? -12.055 -14.516 10.477 1 87.19 285 PHE A O 1
ATOM 2197 N N . TYR A 1 286 ? -11.797 -16.672 10.211 1 74.5 286 TYR A N 1
ATOM 2198 C CA . TYR A 1 286 ? -12.375 -17 11.508 1 74.5 286 TYR A CA 1
ATOM 2199 C C . TYR A 1 286 ? -11.336 -16.844 12.617 1 74.5 286 TYR A C 1
ATOM 2201 O O . TYR A 1 286 ? -11.664 -16.453 13.742 1 74.5 286 TYR A O 1
ATOM 2209 N N . PHE A 1 287 ? -10.109 -17.094 12.328 1 58.47 287 PHE A N 1
ATOM 2210 C CA . PHE A 1 287 ? -9.07 -17.031 13.352 1 58.47 287 PHE A CA 1
ATOM 2211 C C . PHE A 1 287 ? -8.664 -15.578 13.617 1 58.47 287 PHE A C 1
ATOM 2213 O O . PHE A 1 287 ? -8.258 -15.242 14.727 1 58.47 287 PHE A O 1
ATOM 2220 N N . THR A 1 288 ? -8.812 -14.734 12.594 1 56.34 288 THR A N 1
ATOM 2221 C CA . THR A 1 288 ? -8.359 -13.367 12.828 1 56.34 288 THR A CA 1
ATOM 2222 C C . THR A 1 288 ? -9.508 -12.492 13.336 1 56.34 288 THR A C 1
ATOM 2224 O O . THR A 1 288 ? -9.281 -11.383 13.812 1 56.34 288 THR A O 1
ATOM 2227 N N . ALA A 1 289 ? -10.711 -13.062 13.156 1 48.62 289 ALA A N 1
ATOM 2228 C CA . ALA A 1 289 ? -11.836 -12.32 13.719 1 48.62 289 ALA A CA 1
ATOM 2229 C C . ALA A 1 289 ? -11.93 -12.531 15.227 1 48.62 289 ALA A C 1
ATOM 2231 O O . ALA A 1 289 ? -11.539 -13.578 15.734 1 48.62 289 ALA A O 1
ATOM 2232 N N . MET B 1 1 ? -2.826 47.719 -1.803 1 65.38 1 MET B N 1
ATOM 2233 C CA . MET B 1 1 ? -2.15 46.812 -0.901 1 65.38 1 MET B CA 1
ATOM 2234 C C . MET B 1 1 ? -2.82 45.438 -0.928 1 65.38 1 MET B C 1
ATOM 2236 O O . MET B 1 1 ? -4.039 45.344 -1.071 1 65.38 1 MET B O 1
ATOM 2240 N N . MET B 1 2 ? -2.014 44.469 -1.027 1 74.56 2 MET B N 1
ATOM 2241 C CA . MET B 1 2 ? -2.529 43.094 -1.07 1 74.56 2 MET B CA 1
ATOM 2242 C C . MET B 1 2 ? -3.211 42.719 0.244 1 74.56 2 MET B C 1
ATOM 2244 O O . MET B 1 2 ? -2.662 42.969 1.32 1 74.56 2 MET B O 1
ATOM 2248 N N . LYS B 1 3 ? -4.492 42.344 0.173 1 77.31 3 LYS B N 1
ATOM 2249 C CA . LYS B 1 3 ? -5.266 41.969 1.346 1 77.31 3 LYS B CA 1
ATOM 2250 C C . LYS B 1 3 ? -5.223 40.438 1.556 1 77.31 3 LYS B C 1
ATOM 2252 O O . LYS B 1 3 ? -5.09 39.688 0.596 1 77.31 3 LYS B O 1
ATOM 2257 N N . ARG B 1 4 ? -5.336 40.031 2.822 1 77.19 4 ARG B N 1
ATOM 2258 C CA . ARG B 1 4 ? -5.348 38.594 3.162 1 77.19 4 ARG B CA 1
ATOM 2259 C C . ARG B 1 4 ? -6.453 37.875 2.408 1 77.19 4 ARG B C 1
ATOM 2261 O O . ARG B 1 4 ? -6.266 36.75 1.971 1 77.19 4 ARG B O 1
ATOM 2268 N N . ALA B 1 5 ? -7.582 38.469 2.318 1 80.25 5 ALA B N 1
ATOM 2269 C CA . ALA B 1 5 ? -8.719 37.844 1.636 1 80.25 5 ALA B CA 1
ATOM 2270 C C . ALA B 1 5 ? -8.352 37.469 0.203 1 80.25 5 ALA B C 1
ATOM 2272 O O . ALA B 1 5 ? -8.781 36.438 -0.297 1 80.25 5 ALA B O 1
ATOM 2273 N N . GLN B 1 6 ? -7.566 38.25 -0.408 1 84.62 6 GLN B N 1
ATOM 2274 C CA . GLN B 1 6 ? -7.164 38 -1.784 1 84.62 6 GLN B CA 1
ATOM 2275 C C . GLN B 1 6 ? -6.262 36.75 -1.863 1 84.62 6 GLN B C 1
ATOM 2277 O O . GLN B 1 6 ? -6.379 35.969 -2.793 1 84.62 6 GLN B O 1
ATOM 2282 N N . LEU B 1 7 ? -5.406 36.656 -0.89 1 82.5 7 LEU B N 1
ATOM 2283 C CA . LEU B 1 7 ? -4.52 35.5 -0.846 1 82.5 7 LEU B CA 1
ATOM 2284 C C . LEU B 1 7 ? -5.309 34.219 -0.575 1 82.5 7 LEU B C 1
ATOM 2286 O O . LEU B 1 7 ? -5.02 33.156 -1.156 1 82.5 7 LEU B O 1
ATOM 2290 N N . ARG B 1 8 ? -6.242 34.312 0.246 1 82 8 ARG B N 1
ATOM 2291 C CA . ARG B 1 8 ? -7.121 33.188 0.518 1 82 8 ARG B CA 1
ATOM 2292 C C . ARG B 1 8 ? -7.91 32.781 -0.726 1 82 8 ARG B C 1
ATOM 2294 O O . ARG B 1 8 ? -8.078 31.609 -1.014 1 82 8 ARG B O 1
ATOM 2301 N N . HIS B 1 9 ? -8.414 33.75 -1.406 1 88.19 9 HIS B N 1
ATOM 2302 C CA . HIS B 1 9 ? -9.117 33.531 -2.662 1 88.19 9 HIS B CA 1
ATOM 2303 C C . HIS B 1 9 ? -8.211 32.844 -3.678 1 88.19 9 HIS B C 1
ATOM 2305 O O . HIS B 1 9 ? -8.625 31.875 -4.34 1 88.19 9 HIS B O 1
ATOM 2311 N N . PHE B 1 10 ? -6.988 33.312 -3.744 1 89.56 10 PHE B N 1
ATOM 2312 C CA . PHE B 1 10 ? -5.973 32.75 -4.641 1 89.56 10 PHE B CA 1
ATOM 2313 C C . PHE B 1 10 ? -5.699 31.297 -4.328 1 89.56 10 PHE B C 1
ATOM 2315 O O . PHE B 1 10 ? -5.742 30.453 -5.223 1 89.56 10 PHE B O 1
ATOM 2322 N N . LEU B 1 11 ? -5.531 31.094 -3.098 1 85.25 11 LEU B N 1
ATOM 2323 C CA . LEU B 1 11 ? -5.207 29.734 -2.68 1 85.25 11 LEU B CA 1
ATOM 2324 C C . LEU B 1 11 ? -6.395 28.797 -2.906 1 85.25 11 LEU B C 1
ATOM 2326 O O . LEU B 1 11 ? -6.215 27.641 -3.295 1 85.25 11 LEU B O 1
ATOM 2330 N N . ALA B 1 12 ? -7.57 29.188 -2.707 1 83.94 12 ALA B N 1
ATOM 2331 C CA . ALA B 1 12 ? -8.773 28.391 -2.947 1 83.94 12 ALA B CA 1
ATOM 2332 C C . ALA B 1 12 ? -8.898 28.016 -4.418 1 83.94 12 ALA B C 1
ATOM 2334 O O . ALA B 1 12 ? -9.289 26.891 -4.746 1 83.94 12 ALA B O 1
ATOM 2335 N N . LEU B 1 13 ? -8.555 28.938 -5.199 1 87.62 13 LEU B N 1
ATOM 2336 C CA . LEU B 1 13 ? -8.609 28.672 -6.633 1 87.62 13 LEU B CA 1
ATOM 2337 C C . LEU B 1 13 ? -7.531 27.688 -7.051 1 87.62 13 LEU B C 1
ATOM 2339 O O . LEU B 1 13 ? -7.773 26.812 -7.891 1 87.62 13 LEU B O 1
ATOM 2343 N N . VAL B 1 14 ? -6.418 27.797 -6.457 1 81.38 14 VAL B N 1
ATOM 2344 C CA . VAL B 1 14 ? -5.32 26.875 -6.734 1 81.38 14 VAL B CA 1
ATOM 2345 C C . VAL B 1 14 ? -5.746 25.453 -6.383 1 81.38 14 VAL B C 1
ATOM 2347 O O . VAL B 1 14 ? -5.508 24.516 -7.148 1 81.38 14 VAL B O 1
ATOM 2350 N N . GLU B 1 15 ? -6.348 25.391 -5.324 1 78.81 15 GLU B N 1
ATOM 2351 C CA . GLU B 1 15 ? -6.73 24.094 -4.789 1 78.81 15 GLU B CA 1
ATOM 2352 C C . GLU B 1 15 ? -7.883 23.484 -5.582 1 78.81 15 GLU B C 1
ATOM 2354 O O . GLU B 1 15 ? -7.906 22.281 -5.836 1 78.81 15 GLU B O 1
ATOM 2359 N N . SER B 1 16 ? -8.797 24.312 -5.957 1 79.75 16 SER B N 1
ATOM 2360 C CA . SER B 1 16 ? -10.016 23.844 -6.602 1 79.75 16 SER B CA 1
ATOM 2361 C C . SER B 1 16 ? -9.828 23.688 -8.109 1 79.75 16 SER B C 1
ATOM 2363 O O . SER B 1 16 ? -10.5 22.891 -8.75 1 79.75 16 SER B O 1
ATOM 2365 N N . GLY B 1 17 ? -8.93 24.422 -8.625 1 80.88 17 GLY B N 1
ATOM 2366 C CA . GLY B 1 17 ? -8.672 24.438 -10.055 1 80.88 17 GLY B CA 1
ATOM 2367 C C . GLY B 1 17 ? -9.828 24.984 -10.867 1 80.88 17 GLY B C 1
ATOM 2368 O O . GLY B 1 17 ? -9.859 24.844 -12.086 1 80.88 17 GLY B O 1
ATOM 2369 N N . ASN B 1 18 ? -10.867 25.438 -10.133 1 87.38 18 ASN B N 1
ATOM 2370 C CA . ASN B 1 18 ? -12.094 25.938 -10.75 1 87.38 18 ASN B CA 1
ATOM 2371 C C . ASN B 1 18 ? -12.68 27.109 -9.969 1 87.38 18 ASN B C 1
ATOM 2373 O O . ASN B 1 18 ? -12.812 27.031 -8.75 1 87.38 18 ASN B O 1
ATOM 2377 N N . PHE B 1 19 ? -13.086 28.141 -10.758 1 88.56 19 PHE B N 1
ATOM 2378 C CA . PHE B 1 19 ? -13.555 29.359 -10.125 1 88.56 19 PHE B CA 1
ATOM 2379 C C . PHE B 1 19 ? -14.852 29.125 -9.359 1 88.56 19 PHE B C 1
ATOM 2381 O O . PHE B 1 19 ? -15.008 29.594 -8.234 1 88.56 19 PHE B O 1
ATOM 2388 N N . THR B 1 20 ? -15.695 28.328 -9.977 1 87.44 20 THR B N 1
ATOM 2389 C CA . THR B 1 20 ? -16.984 28.094 -9.344 1 87.44 20 THR B CA 1
ATOM 2390 C C . THR B 1 20 ? -16.812 27.266 -8.07 1 87.44 20 THR B C 1
ATOM 2392 O O . THR B 1 20 ? -17.375 27.609 -7.023 1 87.44 20 THR B O 1
ATOM 2395 N N . ARG B 1 21 ? -16.062 26.281 -8.164 1 85.38 21 ARG B N 1
ATOM 2396 C CA . ARG B 1 21 ? -15.82 25.422 -7.012 1 85.38 21 ARG B CA 1
ATOM 2397 C C . ARG B 1 21 ? -15.094 26.172 -5.906 1 85.38 21 ARG B C 1
ATOM 2399 O O . ARG B 1 21 ? -15.398 26 -4.723 1 85.38 21 ARG B O 1
ATOM 2406 N N . ALA B 1 22 ? -14.18 26.938 -6.297 1 86.62 22 ALA B N 1
ATOM 2407 C CA . ALA B 1 22 ? -13.438 27.734 -5.336 1 86.62 22 ALA B CA 1
ATOM 2408 C C . ALA B 1 22 ? -14.352 28.719 -4.617 1 86.62 22 ALA B C 1
ATOM 2410 O O . ALA B 1 22 ? -14.266 28.875 -3.398 1 86.62 22 ALA B O 1
ATOM 2411 N N . ALA B 1 23 ? -15.195 29.344 -5.293 1 89.75 23 ALA B N 1
ATOM 2412 C CA . ALA B 1 23 ? -16.141 30.297 -4.719 1 89.75 23 ALA B CA 1
ATOM 2413 C C . ALA B 1 23 ? -17.078 29.625 -3.732 1 89.75 23 ALA B C 1
ATOM 2415 O O . ALA B 1 23 ? -17.359 30.156 -2.654 1 89.75 23 ALA B O 1
ATOM 2416 N N . GLU B 1 24 ? -17.453 28.516 -4.113 1 83.38 24 GLU B N 1
ATOM 2417 C CA . GLU B 1 24 ? -18.328 27.734 -3.24 1 83.38 24 GLU B CA 1
ATOM 2418 C C . GLU B 1 24 ? -17.625 27.375 -1.931 1 83.38 24 GLU B C 1
ATOM 2420 O O . GLU B 1 24 ? -18.203 27.531 -0.852 1 83.38 24 GLU B O 1
ATOM 2425 N N . ARG B 1 25 ? -16.453 27.094 -2.092 1 78.94 25 ARG B N 1
ATOM 2426 C CA . ARG B 1 25 ? -15.664 26.719 -0.924 1 78.94 25 ARG B CA 1
ATOM 2427 C C . ARG B 1 25 ? -15.477 27.906 0.015 1 78.94 25 ARG B C 1
ATOM 2429 O O . ARG B 1 25 ? -15.461 27.734 1.236 1 78.94 25 ARG B O 1
ATOM 2436 N N . LEU B 1 26 ? -15.422 29.016 -0.5 1 80.94 26 LEU B N 1
ATOM 2437 C CA . LEU B 1 26 ? -15.18 30.234 0.252 1 80.94 26 LEU B CA 1
ATOM 2438 C C . LEU B 1 26 ? -16.484 30.906 0.648 1 80.94 26 LEU B C 1
ATOM 2440 O O . LEU B 1 26 ? -16.484 31.906 1.365 1 80.94 26 LEU B O 1
ATOM 2444 N N . ALA B 1 27 ? -17.609 30.344 0.166 1 83.44 27 ALA B N 1
ATOM 2445 C CA . ALA B 1 27 ? -18.938 30.891 0.426 1 83.44 27 ALA B CA 1
ATOM 2446 C C . ALA B 1 27 ? -19.047 32.344 -0.086 1 83.44 27 ALA B C 1
ATOM 2448 O O . ALA B 1 27 ? -19.547 33.219 0.615 1 83.44 27 ALA B O 1
ATOM 2449 N N . ILE B 1 28 ? -18.5 32.531 -1.274 1 85.44 28 ILE B N 1
ATOM 2450 C CA . ILE B 1 28 ? -18.625 33.844 -1.936 1 85.44 28 ILE B CA 1
ATOM 2451 C C . ILE B 1 28 ? -19.109 33.625 -3.371 1 85.44 28 ILE B C 1
ATOM 2453 O O . ILE B 1 28 ? -19.188 32.5 -3.852 1 85.44 28 ILE B O 1
ATOM 2457 N N . SER B 1 29 ? -19.5 34.688 -3.988 1 87.44 29 SER B N 1
ATOM 2458 C CA . SER B 1 29 ? -19.953 34.594 -5.375 1 87.44 29 SER B CA 1
ATOM 2459 C C . SER B 1 29 ? -18.766 34.469 -6.324 1 87.44 29 SER B C 1
ATOM 2461 O O . SER B 1 29 ? -17.672 34.938 -6.027 1 87.44 29 SER B O 1
ATOM 2463 N N . GLN B 1 30 ? -19.016 33.75 -7.355 1 90.12 30 GLN B N 1
ATOM 2464 C CA . GLN B 1 30 ? -17.984 33.562 -8.359 1 90.12 30 GLN B CA 1
ATOM 2465 C C . GLN B 1 30 ? -17.5 34.906 -8.914 1 90.12 30 GLN B C 1
ATOM 2467 O O . GLN B 1 30 ? -16.297 35.125 -9.086 1 90.12 30 GLN B O 1
ATOM 2472 N N . PRO B 1 31 ? -18.391 35.906 -9.148 1 90.56 31 PRO B N 1
ATOM 2473 C CA . PRO B 1 31 ? -17.891 37.188 -9.617 1 90.56 31 PRO B CA 1
ATOM 2474 C C . PRO B 1 31 ? -16.984 37.875 -8.594 1 90.56 31 PRO B C 1
ATOM 2476 O O . PRO B 1 31 ? -16 38.5 -8.969 1 90.56 31 PRO B O 1
ATOM 2479 N N . THR B 1 32 ? -17.297 37.688 -7.355 1 87.19 32 THR B N 1
ATOM 2480 C CA . THR B 1 32 ? -16.484 38.25 -6.285 1 87.19 32 THR B CA 1
ATOM 2481 C C . THR B 1 32 ? -15.086 37.625 -6.297 1 87.19 32 THR B C 1
ATOM 2483 O O . THR B 1 32 ? -14.086 38.344 -6.172 1 87.19 32 THR B O 1
ATOM 2486 N N . LEU B 1 33 ? -15.07 36.344 -6.48 1 92.06 33 LEU B N 1
ATOM 2487 C CA . LEU B 1 33 ? -13.789 35.656 -6.551 1 92.06 33 LEU B CA 1
ATOM 2488 C C . LEU B 1 33 ? -13 36.094 -7.773 1 92.06 33 LEU B C 1
ATOM 2490 O O . LEU B 1 33 ? -11.805 36.375 -7.68 1 92.06 33 LEU B O 1
ATOM 2494 N N . SER B 1 34 ? -13.672 36.156 -8.844 1 91.38 34 SER B N 1
ATOM 2495 C CA . SER B 1 34 ? -13.031 36.562 -10.094 1 91.38 34 SER B CA 1
ATOM 2496 C C . SER B 1 34 ? -12.438 37.969 -9.992 1 91.38 34 SER B C 1
ATOM 2498 O O . SER B 1 34 ? -11.305 38.219 -10.422 1 91.38 34 SER B O 1
ATOM 2500 N N . ALA B 1 35 ? -13.188 38.844 -9.383 1 91.5 35 ALA B N 1
ATOM 2501 C CA . ALA B 1 35 ? -12.719 40.219 -9.195 1 91.5 35 ALA B CA 1
ATOM 2502 C C . ALA B 1 35 ? -11.5 40.281 -8.281 1 91.5 35 ALA B C 1
ATOM 2504 O O . ALA B 1 35 ? -10.562 41.031 -8.516 1 91.5 35 ALA B O 1
ATOM 2505 N N . SER B 1 36 ? -11.633 39.438 -7.297 1 90.56 36 SER B N 1
ATOM 2506 C CA . SER B 1 36 ? -10.531 39.375 -6.34 1 90.56 36 SER B CA 1
ATOM 2507 C C . SER B 1 36 ? -9.242 38.906 -7.016 1 90.56 36 SER B C 1
ATOM 2509 O O . SER B 1 36 ? -8.18 39.5 -6.805 1 90.56 36 SER B O 1
ATOM 2511 N N . ILE B 1 37 ? -9.367 37.938 -7.859 1 91.69 37 ILE B N 1
ATOM 2512 C CA . ILE B 1 37 ? -8.219 37.375 -8.555 1 91.69 37 ILE B CA 1
ATOM 2513 C C . ILE B 1 37 ? -7.691 38.375 -9.578 1 91.69 37 ILE B C 1
ATOM 2515 O O . ILE B 1 37 ? -6.48 38.562 -9.703 1 91.69 37 ILE B O 1
ATOM 2519 N N . ALA B 1 38 ? -8.594 39.031 -10.211 1 90.56 38 ALA B N 1
ATOM 2520 C CA . ALA B 1 38 ? -8.219 40.062 -11.18 1 90.56 38 ALA B CA 1
ATOM 2521 C C . ALA B 1 38 ? -7.449 41.188 -10.508 1 90.56 38 ALA B C 1
ATOM 2523 O O . ALA B 1 38 ? -6.457 41.688 -11.047 1 90.56 38 ALA B O 1
ATOM 2524 N N . GLU B 1 39 ? -7.949 41.562 -9.383 1 87.19 39 GLU B N 1
ATOM 2525 C CA . GLU B 1 39 ? -7.277 42.625 -8.633 1 87.19 39 GLU B CA 1
ATOM 2526 C C . GLU B 1 39 ? -5.883 42.188 -8.195 1 87.19 39 GLU B C 1
ATOM 2528 O O . GLU B 1 39 ? -4.934 42.969 -8.258 1 87.19 39 GLU B O 1
ATOM 2533 N N . LEU B 1 40 ? -5.805 40.969 -7.777 1 87.69 40 LEU B N 1
ATOM 2534 C CA . LEU B 1 40 ? -4.516 40.438 -7.363 1 87.69 40 LEU B CA 1
ATOM 2535 C C . LEU B 1 40 ? -3.541 40.406 -8.531 1 87.69 40 LEU B C 1
ATOM 2537 O O . LEU B 1 40 ? -2.363 40.719 -8.375 1 87.69 40 LEU B O 1
ATOM 2541 N N . GLU B 1 41 ? -4.02 40.062 -9.664 1 90.44 41 GLU B N 1
ATOM 2542 C CA . GLU B 1 41 ? -3.195 40.031 -10.867 1 90.44 41 GLU B CA 1
ATOM 2543 C C . GLU B 1 41 ? -2.779 41.438 -11.297 1 90.44 41 GLU B C 1
ATOM 2545 O O . GLU B 1 41 ? -1.648 41.625 -11.742 1 90.44 41 GLU B O 1
ATOM 2550 N N . ARG B 1 42 ? -3.643 42.344 -11.141 1 86.88 42 ARG B N 1
ATOM 2551 C CA . ARG B 1 42 ? -3.32 43.75 -11.43 1 86.88 42 ARG B CA 1
ATOM 2552 C C . ARG B 1 42 ? -2.209 44.25 -10.516 1 86.88 42 ARG B C 1
ATOM 2554 O O . ARG B 1 42 ? -1.26 44.875 -10.977 1 86.88 42 ARG B O 1
ATOM 2561 N N . MET B 1 43 ? -2.359 43.938 -9.281 1 81.44 43 MET B N 1
ATOM 2562 C CA . MET B 1 43 ? -1.351 44.344 -8.305 1 81.44 43 MET B CA 1
ATOM 2563 C C . MET B 1 43 ? -0.003 43.688 -8.617 1 81.44 43 MET B C 1
ATOM 2565 O O . MET B 1 43 ? 1.043 44.312 -8.453 1 81.44 43 MET B O 1
ATOM 2569 N N . ALA B 1 44 ? -0.109 42.438 -9.094 1 81.81 44 ALA B N 1
ATOM 2570 C CA . ALA B 1 44 ? 1.098 41.656 -9.398 1 81.81 44 ALA B CA 1
ATOM 2571 C C . ALA B 1 44 ? 1.689 42.094 -10.742 1 81.81 44 ALA B C 1
ATOM 2573 O O . ALA B 1 44 ? 2.867 41.844 -11.016 1 81.81 44 ALA B O 1
ATOM 2574 N N . GLY B 1 45 ? 0.893 42.75 -11.516 1 86.56 45 GLY B N 1
ATOM 2575 C CA . GLY B 1 45 ? 1.317 43.219 -12.828 1 86.56 45 GLY B CA 1
ATOM 2576 C C . GLY B 1 45 ? 1.417 42.125 -13.852 1 86.56 45 GLY B C 1
ATOM 2577 O O . GLY B 1 45 ? 2.039 42.281 -14.898 1 86.56 45 GLY B O 1
ATOM 2578 N N . THR B 1 46 ? 0.996 40.938 -13.406 1 85.81 46 THR B N 1
ATOM 2579 C CA . THR B 1 46 ? 1.027 39.781 -14.289 1 85.81 46 THR B CA 1
ATOM 2580 C C . THR B 1 46 ? -0.138 38.844 -13.992 1 85.81 46 THR B C 1
ATOM 2582 O O . THR B 1 46 ? -0.759 38.906 -12.93 1 85.81 46 THR B O 1
ATOM 2585 N N . ARG B 1 47 ? -0.415 37.938 -14.883 1 89.75 47 ARG B N 1
ATOM 2586 C CA . ARG B 1 47 ? -1.427 36.906 -14.656 1 89.75 47 ARG B CA 1
ATOM 2587 C C . ARG B 1 47 ? -0.893 35.812 -13.758 1 89.75 47 ARG B C 1
ATOM 2589 O O . ARG B 1 47 ? 0.272 35.438 -13.859 1 89.75 47 ARG B O 1
ATOM 2596 N N . LEU B 1 48 ? -1.743 35.438 -12.875 1 89.88 48 LEU B N 1
ATOM 2597 C CA . LEU B 1 48 ? -1.376 34.375 -11.961 1 89.88 48 LEU B CA 1
ATOM 2598 C C . LEU B 1 48 ? -1.926 33.031 -12.445 1 89.88 48 LEU B C 1
ATOM 2600 O O . LEU B 1 48 ? -1.409 31.969 -12.078 1 89.88 48 LEU B O 1
ATOM 2604 N N . PHE B 1 49 ? -2.947 33.094 -13.25 1 90.06 49 PHE B N 1
ATOM 2605 C CA . PHE B 1 49 ? -3.59 31.906 -13.781 1 90.06 49 PHE B CA 1
ATOM 2606 C C . PHE B 1 49 ? -3.723 31.984 -15.297 1 90.06 49 PHE B C 1
ATOM 2608 O O . PHE B 1 49 ? -3.916 33.062 -15.844 1 90.06 49 PHE B O 1
ATOM 2615 N N . LEU B 1 50 ? -3.453 30.781 -15.914 1 84.81 50 LEU B N 1
ATOM 2616 C CA . LEU B 1 50 ? -3.814 30.625 -17.312 1 84.81 50 LEU B CA 1
ATOM 2617 C C . LEU B 1 50 ? -5.215 30.031 -17.453 1 84.81 50 LEU B C 1
ATOM 2619 O O . LEU B 1 50 ? -5.539 29.031 -16.812 1 84.81 50 LEU B O 1
ATOM 2623 N N . ARG B 1 51 ? -6.023 30.906 -17.969 1 74.81 51 ARG B N 1
ATOM 2624 C CA . ARG B 1 51 ? -7.406 30.484 -18.141 1 74.81 51 ARG B CA 1
ATOM 2625 C C . ARG B 1 51 ? -7.613 29.859 -19.516 1 74.81 51 ARG B C 1
ATOM 2627 O O . ARG B 1 51 ? -7.586 30.547 -20.531 1 74.81 51 ARG B O 1
ATOM 2634 N N . GLU B 1 52 ? -7.125 28.734 -19.641 1 64.12 52 GLU B N 1
ATOM 2635 C CA . GLU B 1 52 ? -7.383 28.078 -20.922 1 64.12 52 GLU B CA 1
ATOM 2636 C C . GLU B 1 52 ? -8.562 27.109 -20.812 1 64.12 52 GLU B C 1
ATOM 2638 O O . GLU B 1 52 ? -8.508 26.141 -20.047 1 64.12 52 GLU B O 1
ATOM 2643 N N . LYS B 1 53 ? -9.328 27.266 -21.609 1 60.38 53 LYS B N 1
ATOM 2644 C CA . LYS B 1 53 ? -10.531 26.438 -21.594 1 60.38 53 LYS B CA 1
ATOM 2645 C C . LYS B 1 53 ? -10.867 25.984 -20.172 1 60.38 53 LYS B C 1
ATOM 2647 O O . LYS B 1 53 ? -10.211 26.391 -19.219 1 60.38 53 LYS B O 1
ATOM 2652 N N . ARG B 1 54 ? -11.656 24.984 -19.797 1 62.53 54 ARG B N 1
ATOM 2653 C CA . ARG B 1 54 ? -12.422 24.469 -18.672 1 62.53 54 ARG B CA 1
ATOM 2654 C C . ARG B 1 54 ? -11.523 24.219 -17.453 1 62.53 54 ARG B C 1
ATOM 2656 O O . ARG B 1 54 ? -11.984 23.719 -16.422 1 62.53 54 ARG B O 1
ATOM 2663 N N . GLN B 1 55 ? -10.211 24.688 -17.594 1 70.44 55 GLN B N 1
ATOM 2664 C CA . GLN B 1 55 ? -9.383 24.422 -16.422 1 70.44 55 GLN B CA 1
ATOM 2665 C C . GLN B 1 55 ? -8.477 25.609 -16.109 1 70.44 55 GLN B C 1
ATOM 2667 O O . GLN B 1 55 ? -8.031 26.312 -17 1 70.44 55 GLN B O 1
ATOM 2672 N N . VAL B 1 56 ? -8.273 25.938 -14.766 1 77.75 56 VAL B N 1
ATOM 2673 C CA . VAL B 1 56 ? -7.41 26.984 -14.25 1 77.75 56 VAL B CA 1
ATOM 2674 C C . VAL B 1 56 ? -6.043 26.406 -13.891 1 77.75 56 VAL B C 1
ATOM 2676 O O . VAL B 1 56 ? -5.949 25.453 -13.117 1 77.75 56 VAL B O 1
ATOM 2679 N N . ARG B 1 57 ? -4.988 26.906 -14.688 1 81.44 57 ARG B N 1
ATOM 2680 C CA . ARG B 1 57 ? -3.617 26.484 -14.398 1 81.44 57 ARG B CA 1
ATOM 2681 C C . ARG B 1 57 ? -2.777 27.656 -13.914 1 81.44 57 ARG B C 1
ATOM 2683 O O . ARG B 1 57 ? -3 28.797 -14.328 1 81.44 57 ARG B O 1
ATOM 2690 N N . LEU B 1 58 ? -1.818 27.328 -13.094 1 82.81 58 LEU B N 1
ATOM 2691 C CA . LEU B 1 58 ? -0.944 28.359 -12.523 1 82.81 58 LEU B CA 1
ATOM 2692 C C . LEU B 1 58 ? 0.077 28.828 -13.555 1 82.81 58 LEU B C 1
ATOM 2694 O O . LEU B 1 58 ? 0.602 28.016 -14.328 1 82.81 58 LEU B O 1
ATOM 2698 N N . THR B 1 59 ? 0.345 30.172 -13.602 1 84.62 59 THR B N 1
ATOM 2699 C CA . THR B 1 59 ? 1.524 30.719 -14.273 1 84.62 59 THR B CA 1
ATOM 2700 C C . THR B 1 59 ? 2.76 30.578 -13.383 1 84.62 59 THR B C 1
ATOM 2702 O O . THR B 1 59 ? 2.66 30.141 -12.234 1 84.62 59 THR B O 1
ATOM 2705 N N . ALA B 1 60 ? 3.93 30.906 -13.977 1 79.06 60 ALA B N 1
ATOM 2706 C CA . ALA B 1 60 ? 5.152 30.922 -13.18 1 79.06 60 ALA B CA 1
ATOM 2707 C C . ALA B 1 60 ? 5.023 31.859 -11.984 1 79.06 60 ALA B C 1
ATOM 2709 O O . ALA B 1 60 ? 5.453 31.531 -10.875 1 79.06 60 ALA B O 1
ATOM 2710 N N . ALA B 1 61 ? 4.477 33 -12.312 1 81.62 61 ALA B N 1
ATOM 2711 C CA . ALA B 1 61 ? 4.246 33.969 -11.25 1 81.62 61 ALA B CA 1
ATOM 2712 C C . ALA B 1 61 ? 3.248 33.438 -10.227 1 81.62 61 ALA B C 1
ATOM 2714 O O . ALA B 1 61 ? 3.42 33.625 -9.016 1 81.62 61 ALA B O 1
ATOM 2715 N N . GLY B 1 62 ? 2.264 32.75 -10.727 1 85.69 62 GLY B N 1
ATOM 2716 C CA . GLY B 1 62 ? 1.301 32.125 -9.836 1 85.69 62 GLY B CA 1
ATOM 2717 C C . GLY B 1 62 ? 1.923 31.078 -8.922 1 85.69 62 GLY B C 1
ATOM 2718 O O . GLY B 1 62 ? 1.629 31.047 -7.727 1 85.69 62 GLY B O 1
ATOM 2719 N N . ALA B 1 63 ? 2.779 30.375 -9.461 1 79 63 ALA B N 1
ATOM 2720 C CA . ALA B 1 63 ? 3.457 29.344 -8.688 1 79 63 ALA B CA 1
ATOM 2721 C C . ALA B 1 63 ? 4.316 29.953 -7.586 1 79 63 ALA B C 1
ATOM 2723 O O . ALA B 1 63 ? 4.355 29.438 -6.465 1 79 63 ALA B O 1
ATOM 2724 N N . ARG B 1 64 ? 4.945 31.062 -7.902 1 73.81 64 ARG B N 1
ATOM 2725 C CA . ARG B 1 64 ? 5.746 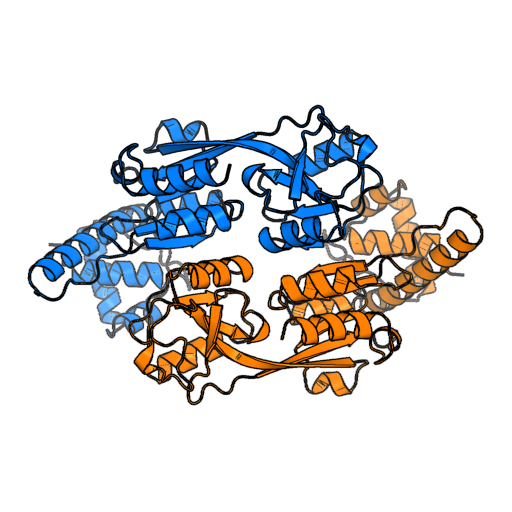31.766 -6.906 1 73.81 64 ARG B CA 1
ATOM 2726 C C . ARG B 1 64 ? 4.863 32.344 -5.805 1 73.81 64 ARG B C 1
ATOM 2728 O O . ARG B 1 64 ? 5.215 32.281 -4.621 1 73.81 64 ARG B O 1
ATOM 2735 N N . LEU B 1 65 ? 3.723 32.844 -6.219 1 80.06 65 LEU B N 1
ATOM 2736 C CA . LEU B 1 65 ? 2.838 33.438 -5.234 1 80.06 65 LEU B CA 1
ATOM 2737 C C . LEU B 1 65 ? 2.23 32.406 -4.316 1 80.06 65 LEU B C 1
ATOM 2739 O O . LEU B 1 65 ? 1.968 32.656 -3.141 1 80.06 65 LEU B O 1
ATOM 2743 N N . VAL B 1 66 ? 2.051 31.266 -4.918 1 78.62 66 VAL B N 1
ATOM 2744 C CA . VAL B 1 66 ? 1.487 30.203 -4.094 1 78.62 66 VAL B CA 1
ATOM 2745 C C . VAL B 1 66 ? 2.344 30.016 -2.844 1 78.62 66 VAL B C 1
ATOM 2747 O O . VAL B 1 66 ? 1.819 29.938 -1.73 1 78.62 66 VAL B O 1
ATOM 2750 N N . ASN B 1 67 ? 3.59 30.109 -3.012 1 66.19 67 ASN B N 1
ATOM 2751 C CA . ASN B 1 67 ? 4.512 29.922 -1.896 1 66.19 67 ASN B CA 1
ATOM 2752 C C . ASN B 1 67 ? 4.391 31.047 -0.872 1 66.19 67 ASN B C 1
ATOM 2754 O O . ASN B 1 67 ? 4.301 30.781 0.33 1 66.19 67 ASN B O 1
ATOM 2758 N N . HIS B 1 68 ? 4.352 32.156 -1.391 1 69.19 68 HIS B N 1
ATOM 2759 C CA . HIS B 1 68 ? 4.258 33.312 -0.513 1 69.19 68 HIS B CA 1
ATOM 2760 C C . HIS B 1 68 ? 2.889 33.375 0.154 1 69.19 68 HIS B C 1
ATOM 2762 O O . HIS B 1 68 ? 2.789 33.688 1.344 1 69.19 68 HIS B O 1
ATOM 2768 N N . ALA B 1 69 ? 1.919 33.094 -0.63 1 77.62 69 ALA B N 1
ATOM 2769 C CA . ALA B 1 69 ? 0.56 33.156 -0.097 1 77.62 69 ALA B CA 1
ATOM 2770 C C . ALA B 1 69 ? 0.37 32.156 1.039 1 77.62 69 ALA B C 1
ATOM 2772 O O . ALA B 1 69 ? -0.216 32.5 2.072 1 77.62 69 ALA B O 1
ATOM 2773 N N . ARG B 1 70 ? 0.889 31.125 0.823 1 70.56 70 ARG B N 1
ATOM 2774 C CA . ARG B 1 70 ? 0.782 30.094 1.857 1 70.56 70 ARG B CA 1
ATOM 2775 C C . ARG B 1 70 ? 1.562 30.5 3.105 1 70.56 70 ARG B C 1
ATOM 2777 O O . ARG B 1 70 ? 1.085 30.312 4.227 1 70.56 70 ARG B O 1
ATOM 2784 N N . ALA B 1 71 ? 2.703 31.078 2.943 1 64 71 ALA B N 1
ATOM 2785 C CA . ALA B 1 71 ? 3.51 31.562 4.062 1 64 71 ALA B CA 1
ATOM 2786 C C . ALA B 1 71 ? 2.775 32.656 4.836 1 64 71 ALA B C 1
ATOM 2788 O O . ALA B 1 71 ? 2.76 32.656 6.066 1 64 71 ALA B O 1
ATOM 2789 N N . ILE B 1 72 ? 2.201 33.5 4.145 1 64.06 72 ILE B N 1
ATOM 2790 C CA . ILE B 1 72 ? 1.477 34.625 4.75 1 64.06 72 ILE B CA 1
ATOM 2791 C C . ILE B 1 72 ? 0.27 34.094 5.52 1 64.06 72 ILE B C 1
ATOM 2793 O O . ILE B 1 72 ? 0.045 34.469 6.672 1 64.06 72 ILE B O 1
ATOM 2797 N N . GLU B 1 73 ? -0.378 33.219 4.879 1 65.81 73 GLU B N 1
ATOM 2798 C CA . GLU B 1 73 ? -1.55 32.688 5.559 1 65.81 73 GLU B CA 1
ATOM 2799 C C . GLU B 1 73 ? -1.151 31.922 6.816 1 65.81 73 GLU B C 1
ATOM 2801 O O . GLU B 1 73 ? -1.847 31.984 7.832 1 65.81 73 GLU B O 1
ATOM 2806 N N . ARG B 1 74 ? -0.028 31.422 6.715 1 60.31 74 ARG B N 1
ATOM 2807 C CA . ARG B 1 74 ? 0.528 30.75 7.883 1 60.31 74 ARG B CA 1
ATOM 2808 C C . ARG B 1 74 ? 0.798 31.734 9.008 1 60.31 74 ARG B C 1
ATOM 2810 O O . ARG B 1 74 ? 0.472 31.469 10.172 1 60.31 74 ARG B O 1
ATOM 2817 N N . GLU B 1 75 ? 1.35 32.812 8.688 1 58.69 75 GLU B N 1
ATOM 2818 C CA . GLU B 1 75 ? 1.677 33.844 9.672 1 58.69 75 GLU B CA 1
ATOM 2819 C C . GLU B 1 75 ? 0.414 34.5 10.234 1 58.69 75 GLU B C 1
ATOM 2821 O O . GLU B 1 75 ? 0.344 34.781 11.438 1 58.69 75 GLU B O 1
ATOM 2826 N N . PHE B 1 76 ? -0.502 34.75 9.43 1 60.47 76 PHE B N 1
ATOM 2827 C CA . PHE B 1 76 ? -1.771 35.281 9.906 1 60.47 76 PHE B CA 1
ATOM 2828 C C . PHE B 1 76 ? -2.447 34.312 10.867 1 60.47 76 PHE B C 1
ATOM 2830 O O . PHE B 1 76 ? -2.949 34.719 11.914 1 60.47 76 PHE B O 1
ATOM 2837 N N . ARG B 1 77 ? -2.369 33.156 10.422 1 55.94 77 ARG B N 1
ATOM 2838 C CA . ARG B 1 77 ? -2.98 32.156 11.281 1 55.94 77 ARG B CA 1
ATOM 2839 C C . ARG B 1 77 ? -2.244 32.062 12.617 1 55.94 77 ARG B C 1
ATOM 2841 O O . ARG B 1 77 ? -2.871 31.953 13.672 1 55.94 77 ARG B O 1
ATOM 2848 N N . ALA B 1 78 ? -1 32.188 12.539 1 53.19 78 ALA B N 1
ATOM 2849 C CA . ALA B 1 78 ? -0.17 32.188 13.742 1 53.19 78 ALA B CA 1
ATOM 2850 C C . ALA B 1 78 ? -0.472 33.406 14.609 1 53.19 78 ALA B C 1
ATOM 2852 O O . ALA B 1 78 ? -0.556 33.281 15.836 1 53.19 78 ALA B O 1
ATOM 2853 N N . ALA B 1 79 ? -0.604 34.5 14.07 1 51.59 79 ALA B N 1
ATOM 2854 C CA . ALA B 1 79 ? -0.904 35.75 14.781 1 51.59 79 ALA B CA 1
ATOM 2855 C C . ALA B 1 79 ? -2.291 35.688 15.414 1 51.59 79 ALA B C 1
ATOM 2857 O O . ALA B 1 79 ? -2.477 36.125 16.547 1 51.59 79 ALA B O 1
ATOM 2858 N N . GLU B 1 80 ? -3.24 35.312 14.586 1 51.62 80 GLU B N 1
ATOM 2859 C CA . GLU B 1 80 ? -4.602 35.188 15.102 1 51.62 80 GLU B CA 1
ATOM 2860 C C . GLU B 1 80 ? -4.68 34.219 16.266 1 51.62 80 GLU B C 1
ATOM 2862 O O . GLU B 1 80 ? -5.426 34.438 17.219 1 51.62 80 GLU B O 1
ATOM 2867 N N . ALA B 1 81 ? -3.945 33.219 15.977 1 47.22 81 ALA B N 1
ATOM 2868 C CA . ALA B 1 81 ? -3.867 32.219 17.047 1 47.22 81 ALA B CA 1
ATOM 2869 C C . ALA B 1 81 ? -3.248 32.812 18.297 1 47.22 81 ALA B C 1
ATOM 2871 O O . ALA B 1 81 ? -3.555 32.406 19.422 1 47.22 81 ALA B O 1
ATOM 2872 N N . ALA B 1 82 ? -2.383 33.781 18.062 1 43.44 82 ALA B N 1
ATOM 2873 C CA . ALA B 1 82 ? -1.744 34.406 19.203 1 43.44 82 ALA B CA 1
ATOM 2874 C C . ALA B 1 82 ? -2.76 35.219 20.031 1 43.44 82 ALA B C 1
ATOM 2876 O O . ALA B 1 82 ? -2.578 35.406 21.234 1 43.44 82 ALA B O 1
ATOM 2877 N N . PHE B 1 83 ? -3.605 35.969 19.406 1 41.38 83 PHE B N 1
ATOM 2878 C CA . PHE B 1 83 ? -4.578 36.75 20.141 1 41.38 83 PHE B CA 1
ATOM 2879 C C . PHE B 1 83 ? -5.629 35.875 20.797 1 41.38 83 PHE B C 1
ATOM 2881 O O . PHE B 1 83 ? -6.234 36.25 21.797 1 41.38 83 PHE B O 1
ATOM 2888 N N . VAL B 1 84 ? -6.336 35.094 19.984 1 41.69 84 VAL B N 1
ATOM 2889 C CA . VAL B 1 84 ? -7.367 34.281 20.609 1 41.69 84 VAL B CA 1
ATOM 2890 C C . VAL B 1 84 ? -6.723 33.281 21.594 1 41.69 84 VAL B C 1
ATOM 2892 O O . VAL B 1 84 ? -5.711 32.656 21.281 1 41.69 84 VAL B O 1
ATOM 2895 N N . GLU B 1 85 ? -6.816 33.438 22.859 1 39.41 85 GLU B N 1
ATOM 2896 C CA . GLU B 1 85 ? -6.387 32.469 23.844 1 39.41 85 GLU B CA 1
ATOM 2897 C C . GLU B 1 85 ? -6.465 31.047 23.297 1 39.41 85 GLU B C 1
ATOM 2899 O O . GLU B 1 85 ? -5.91 30.125 23.875 1 39.41 85 GLU B O 1
ATOM 2904 N N . ALA B 1 86 ? -7.637 30.672 22.594 1 37.59 86 ALA B N 1
ATOM 2905 C CA . ALA B 1 86 ? -7.742 29.297 22.125 1 37.59 86 ALA B CA 1
ATOM 2906 C C . ALA B 1 86 ? -6.754 29.016 21 1 37.59 86 ALA B C 1
ATOM 2908 O O . ALA B 1 86 ? -6.645 29.812 20.062 1 37.59 86 ALA B O 1
ATOM 2909 N N . PRO B 1 87 ? -5.676 28.312 21.062 1 38.25 87 PRO B N 1
ATOM 2910 C CA . PRO B 1 87 ? -4.609 27.984 20.109 1 38.25 87 PRO B CA 1
ATOM 2911 C C . PRO B 1 87 ? -5.129 27.797 18.688 1 38.25 87 PRO B C 1
ATOM 2913 O O . PRO B 1 87 ? -6.113 27.078 18.469 1 38.25 87 PRO B O 1
ATOM 2916 N N . VAL B 1 88 ? -5.402 28.781 17.859 1 41.5 88 VAL B N 1
ATOM 2917 C CA . VAL B 1 88 ? -5.605 28.547 16.438 1 41.5 88 VAL B CA 1
ATOM 2918 C C . VAL B 1 88 ? -4.789 27.328 15.992 1 41.5 88 VAL B C 1
ATOM 2920 O O . VAL B 1 88 ? -3.584 27.266 16.25 1 41.5 88 VAL B O 1
ATOM 2923 N N . PRO B 1 89 ? -5.398 26.359 15.656 1 48.78 89 PRO B N 1
ATOM 2924 C CA . PRO B 1 89 ? -4.664 25.156 15.258 1 48.78 89 PRO B CA 1
ATOM 2925 C C . PRO B 1 89 ? -3.566 25.453 14.242 1 48.78 89 PRO B C 1
ATOM 2927 O O . PRO B 1 89 ? -3.797 26.172 13.266 1 48.78 89 PRO B O 1
ATOM 2930 N N . LEU B 1 90 ? -2.229 25.766 14.586 1 55.62 90 LEU B N 1
ATOM 2931 C CA . LEU B 1 90 ? -1.077 25.859 13.695 1 55.62 90 LEU B CA 1
ATOM 2932 C C . LEU B 1 90 ? -1.265 24.969 12.469 1 55.62 90 LEU B C 1
ATOM 2934 O O . LEU B 1 90 ? -1.853 23.891 12.562 1 55.62 90 LEU B O 1
ATOM 2938 N N . ALA B 1 91 ? -1.165 25.766 11.211 1 77.12 91 ALA B N 1
ATOM 2939 C CA . ALA B 1 91 ? -1.135 24.953 10 1 77.12 91 ALA B CA 1
ATOM 2940 C C . ALA B 1 91 ? -0.213 23.75 10.172 1 77.12 91 ALA B C 1
ATOM 2942 O O . ALA B 1 91 ? 0.854 23.859 10.781 1 77.12 91 ALA B O 1
ATOM 2943 N N . PRO B 1 92 ? -0.593 22.703 9.703 1 87.5 92 PRO B N 1
ATOM 2944 C CA . PRO B 1 92 ? 0.234 21.5 9.883 1 87.5 92 PRO B CA 1
ATOM 2945 C C . PRO B 1 92 ? 1.52 21.547 9.062 1 87.5 92 PRO B C 1
ATOM 2947 O O . PRO B 1 92 ? 1.574 22.219 8.031 1 87.5 92 PRO B O 1
ATOM 2950 N N . LEU B 1 93 ? 2.598 21.047 9.602 1 91.5 93 LEU B N 1
ATOM 2951 C CA . LEU B 1 93 ? 3.789 20.734 8.82 1 91.5 93 LEU B CA 1
ATOM 2952 C C . LEU B 1 93 ? 3.531 19.562 7.875 1 91.5 93 LEU B C 1
ATOM 2954 O O . LEU B 1 93 ? 3.201 18.469 8.32 1 91.5 93 LEU B O 1
ATOM 2958 N N . ARG B 1 94 ? 3.662 19.844 6.562 1 95 94 ARG B N 1
ATOM 2959 C CA . ARG B 1 94 ? 3.4 18.828 5.555 1 95 94 ARG B CA 1
ATOM 2960 C C . ARG B 1 94 ? 4.688 18.109 5.152 1 95 94 ARG B C 1
ATOM 2962 O O . ARG B 1 94 ? 5.516 18.672 4.434 1 95 94 ARG B O 1
ATOM 2969 N N . LEU B 1 95 ? 4.805 16.859 5.602 1 97.38 95 LEU B N 1
ATOM 2970 C CA . LEU B 1 95 ? 5.957 16.016 5.297 1 97.38 95 LEU B CA 1
ATOM 2971 C C . LEU B 1 95 ? 5.633 15.039 4.168 1 97.38 95 LEU B C 1
ATOM 2973 O O . LEU B 1 95 ? 4.766 14.18 4.316 1 97.38 95 LEU B O 1
ATOM 2977 N N . GLY B 1 96 ? 6.305 15.25 3.049 1 98.44 96 GLY B N 1
ATOM 2978 C CA . GLY B 1 96 ? 6.219 14.258 1.986 1 98.44 96 GLY B CA 1
ATOM 2979 C C . GLY B 1 96 ? 7.125 13.062 2.209 1 98.44 96 GLY B C 1
ATOM 2980 O O . GLY B 1 96 ? 8.25 13.211 2.693 1 98.44 96 GLY B O 1
ATOM 2981 N N . THR B 1 97 ? 6.652 11.883 1.865 1 98.25 97 THR B N 1
ATOM 2982 C CA . THR B 1 97 ? 7.465 10.688 2.016 1 98.25 97 THR B CA 1
ATOM 2983 C C . THR B 1 97 ? 7.27 9.742 0.828 1 98.25 97 THR B C 1
ATOM 2985 O O . THR B 1 97 ? 6.156 9.602 0.317 1 98.25 97 THR B O 1
ATOM 2988 N N . ILE B 1 98 ? 8.352 9.109 0.455 1 97.94 98 ILE B N 1
ATOM 2989 C CA . ILE B 1 98 ? 8.266 8.102 -0.591 1 97.94 98 ILE B CA 1
ATOM 2990 C C . ILE B 1 98 ? 7.73 6.797 -0.003 1 97.94 98 ILE B C 1
ATOM 2992 O O . ILE B 1 98 ? 7.871 6.543 1.195 1 97.94 98 ILE B O 1
ATOM 2996 N N . PRO B 1 99 ? 7.172 5.965 -0.837 1 96.31 99 PRO B N 1
ATOM 2997 C CA . PRO B 1 99 ? 6.488 4.77 -0.341 1 96.31 99 PRO B CA 1
ATOM 2998 C C . PRO B 1 99 ? 7.441 3.768 0.305 1 96.31 99 PRO B C 1
ATOM 3000 O O . PRO B 1 99 ? 7.039 3 1.182 1 96.31 99 PRO B O 1
ATOM 3003 N N . SER B 1 100 ? 8.672 3.781 -0.039 1 96.44 100 SER B N 1
ATOM 3004 C CA . SER B 1 100 ? 9.586 2.727 0.383 1 96.44 100 SER B CA 1
ATOM 3005 C C . SER B 1 100 ? 10.156 3.012 1.769 1 96.44 100 SER B C 1
ATOM 3007 O O . SER B 1 100 ? 10.945 2.223 2.295 1 96.44 100 SER B O 1
ATOM 3009 N N . VAL B 1 101 ? 9.797 4.172 2.375 1 97.12 101 VAL B N 1
ATOM 3010 C CA . VAL B 1 101 ? 10.148 4.363 3.777 1 97.12 101 VAL B CA 1
ATOM 3011 C C . VAL B 1 101 ? 9.352 3.402 4.652 1 97.12 101 VAL B C 1
ATOM 3013 O O . VAL B 1 101 ? 8.133 3.291 4.508 1 97.12 101 VAL B O 1
ATOM 3016 N N . SER B 1 102 ? 10.07 2.727 5.504 1 95.94 102 SER B N 1
ATOM 3017 C CA . SER B 1 102 ? 9.461 1.72 6.367 1 95.94 102 SER B CA 1
ATOM 3018 C C . SER B 1 102 ? 8.312 2.309 7.18 1 95.94 102 SER B C 1
ATOM 3020 O O . SER B 1 102 ? 8.461 3.369 7.793 1 95.94 102 SER B O 1
ATOM 3022 N N . THR B 1 103 ? 7.203 1.616 7.176 1 96.88 103 THR B N 1
ATOM 3023 C CA . THR B 1 103 ? 6.051 2.025 7.969 1 96.88 103 THR B CA 1
ATOM 3024 C C . THR B 1 103 ? 6.402 2.072 9.453 1 96.88 103 THR B C 1
ATOM 3026 O O . THR B 1 103 ? 6.016 3.008 10.156 1 96.88 103 THR B O 1
ATOM 3029 N N . ALA B 1 104 ? 7.195 1.115 9.883 1 94.69 104 ALA B N 1
ATOM 3030 C CA . ALA B 1 104 ? 7.594 1.06 11.289 1 94.69 104 ALA B CA 1
ATOM 3031 C C . ALA B 1 104 ? 8.453 2.264 11.664 1 94.69 104 ALA B C 1
ATOM 3033 O O . ALA B 1 104 ? 8.25 2.873 12.719 1 94.69 104 ALA B O 1
ATOM 3034 N N . MET B 1 105 ? 9.359 2.607 10.828 1 94.62 105 MET B N 1
ATOM 3035 C CA . MET B 1 105 ? 10.242 3.744 11.078 1 94.62 105 MET B CA 1
ATOM 3036 C C . MET B 1 105 ? 9.461 5.055 11.055 1 94.62 105 MET B C 1
ATOM 3038 O O . MET B 1 105 ? 9.664 5.914 11.922 1 94.62 105 MET B O 1
ATOM 3042 N N . LEU B 1 106 ? 8.602 5.152 10.078 1 96.38 106 LEU B N 1
ATOM 3043 C CA . LEU B 1 106 ? 7.797 6.363 9.961 1 96.38 106 LEU B CA 1
ATOM 3044 C C . LEU B 1 106 ? 6.875 6.516 11.172 1 96.38 106 LEU B C 1
ATOM 3046 O O . LEU B 1 106 ? 6.727 7.613 11.711 1 96.38 106 LEU B O 1
ATOM 3050 N N . SER B 1 107 ? 6.277 5.422 11.578 1 95.81 107 SER B N 1
ATOM 3051 C CA . SER B 1 107 ? 5.402 5.418 12.742 1 95.81 107 SER B CA 1
ATOM 3052 C C . SER B 1 107 ? 6.156 5.844 14 1 95.81 107 SER B C 1
ATOM 3054 O O . SER B 1 107 ? 5.672 6.676 14.766 1 95.81 107 SER B O 1
ATOM 3056 N N . ALA B 1 108 ? 7.363 5.336 14.18 1 94.38 108 ALA B N 1
ATOM 3057 C CA . ALA B 1 108 ? 8.195 5.695 15.328 1 94.38 108 ALA B CA 1
ATOM 3058 C C . ALA B 1 108 ? 8.57 7.176 15.289 1 94.38 108 ALA B C 1
ATOM 3060 O O . ALA B 1 108 ? 8.547 7.852 16.312 1 94.38 108 ALA B O 1
ATOM 3061 N N . ALA B 1 109 ? 8.844 7.66 14.109 1 95.06 109 ALA B N 1
ATOM 3062 C CA . ALA B 1 109 ? 9.258 9.055 13.961 1 95.06 109 ALA B CA 1
ATOM 3063 C C . ALA B 1 109 ? 8.109 10.008 14.266 1 95.06 109 ALA B C 1
ATOM 3065 O O . ALA B 1 109 ? 8.281 10.984 15 1 95.06 109 ALA B O 1
ATOM 3066 N N . VAL B 1 110 ? 6.949 9.688 13.75 1 93.56 110 VAL B N 1
ATOM 3067 C CA . VAL B 1 110 ? 5.84 10.625 13.906 1 93.56 110 VAL B CA 1
ATOM 3068 C C . VAL B 1 110 ? 5.355 10.609 15.359 1 93.56 110 VAL B C 1
ATOM 3070 O O . VAL B 1 110 ? 4.895 11.633 15.867 1 93.56 110 VAL B O 1
ATOM 3073 N N . ARG B 1 111 ? 5.504 9.492 16.031 1 89.75 111 ARG B N 1
ATOM 3074 C CA . ARG B 1 111 ? 5.152 9.406 17.453 1 89.75 111 ARG B CA 1
ATOM 3075 C C . ARG B 1 111 ? 6.086 10.258 18.297 1 89.75 111 ARG B C 1
ATOM 3077 O O . ARG B 1 111 ? 5.703 10.719 19.375 1 89.75 111 ARG B O 1
ATOM 3084 N N . ARG B 1 112 ? 7.266 10.469 17.75 1 87.19 112 ARG B N 1
ATOM 3085 C CA . ARG B 1 112 ? 8.289 11.195 18.5 1 87.19 112 ARG B CA 1
ATOM 3086 C C . ARG B 1 112 ? 8.281 12.68 18.141 1 87.19 112 ARG B C 1
ATOM 3088 O O . ARG B 1 112 ? 9.047 13.461 18.703 1 87.19 112 ARG B O 1
ATOM 3095 N N . TRP B 1 113 ? 7.422 13 17.219 1 87.88 113 TRP B N 1
ATOM 3096 C CA . TRP B 1 113 ? 7.375 14.391 16.781 1 87.88 113 TRP B CA 1
ATOM 3097 C C . TRP B 1 113 ? 6.984 15.312 17.922 1 87.88 113 TRP B C 1
ATOM 3099 O O . TRP B 1 113 ? 5.941 15.117 18.562 1 87.88 113 TRP B O 1
ATOM 3109 N N . THR B 1 114 ? 7.801 16.375 18.172 1 76.5 114 THR B N 1
ATOM 3110 C CA . THR B 1 114 ? 7.574 17.312 19.281 1 76.5 114 THR B CA 1
ATOM 3111 C C . THR B 1 114 ? 7.496 18.75 18.766 1 76.5 114 THR B C 1
ATOM 3113 O O . THR B 1 114 ? 7.535 19.703 19.547 1 76.5 114 THR B O 1
ATOM 3116 N N . GLY B 1 115 ? 7.422 18.875 17.469 1 74.31 115 GLY B N 1
ATOM 3117 C CA . GLY B 1 115 ? 7.34 20.219 16.922 1 74.31 115 GLY B CA 1
ATOM 3118 C C . GLY B 1 115 ? 6.047 20.922 17.266 1 74.31 115 GLY B C 1
ATOM 3119 O O . GLY B 1 115 ? 5.082 20.297 17.688 1 74.31 115 GLY B O 1
ATOM 3120 N N . PRO B 1 116 ? 6.039 22.203 17.062 1 71.38 116 PRO B N 1
ATOM 3121 C CA . PRO B 1 116 ? 4.898 23.016 17.469 1 71.38 116 PRO B CA 1
ATOM 3122 C C . PRO B 1 116 ? 3.672 22.812 16.594 1 71.38 116 PRO B C 1
ATOM 3124 O O . PRO B 1 116 ? 2.545 23.062 17.031 1 71.38 116 PRO B O 1
ATOM 3127 N N . GLN B 1 117 ? 3.938 22.422 15.43 1 79.81 117 GLN B N 1
ATOM 3128 C CA . GLN B 1 117 ? 2.834 22.219 14.5 1 79.81 117 GLN B CA 1
ATOM 3129 C C . GLN B 1 117 ? 2.447 20.75 14.406 1 79.81 117 GLN B C 1
ATOM 3131 O O . GLN B 1 117 ? 3.301 19.875 14.539 1 79.81 117 GLN B O 1
ATOM 3136 N N . PRO B 1 118 ? 1.126 20.594 14.18 1 85.06 118 PRO B N 1
ATOM 3137 C CA . PRO B 1 118 ? 0.772 19.203 13.844 1 85.06 118 PRO B CA 1
ATOM 3138 C C . PRO B 1 118 ? 1.438 18.719 12.555 1 8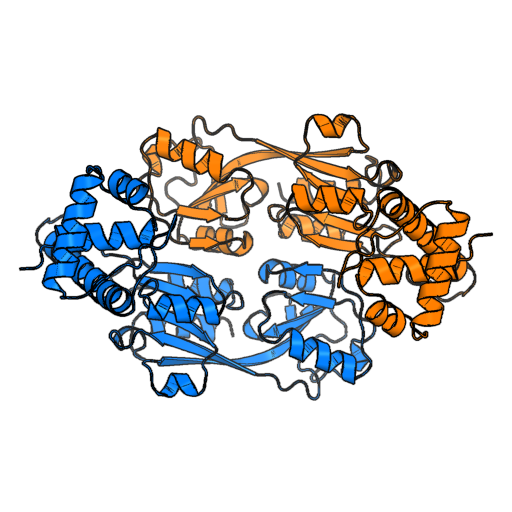5.06 118 PRO B C 1
ATOM 3140 O O . PRO B 1 118 ? 1.792 19.531 11.695 1 85.06 118 PRO B O 1
ATOM 3143 N N . LEU B 1 119 ? 1.667 17.484 12.492 1 92 119 LEU B N 1
ATOM 3144 C CA . LEU B 1 119 ? 2.322 16.891 11.336 1 92 119 LEU B CA 1
ATOM 3145 C C . LEU B 1 119 ? 1.305 16.203 10.422 1 92 119 LEU B C 1
ATOM 3147 O O . LEU B 1 119 ? 0.377 15.547 10.898 1 92 119 LEU B O 1
ATOM 3151 N N . THR B 1 120 ? 1.415 16.406 9.141 1 95.06 120 THR B N 1
ATOM 3152 C CA . THR B 1 120 ? 0.669 15.641 8.148 1 95.06 120 THR B CA 1
ATOM 3153 C C . THR B 1 120 ? 1.619 14.938 7.18 1 95.06 120 THR B C 1
ATOM 3155 O O . THR B 1 120 ? 2.715 15.438 6.91 1 95.06 120 THR B O 1
ATOM 3158 N N . LEU B 1 121 ? 1.187 13.805 6.727 1 97.75 121 LEU B N 1
ATOM 3159 C CA . LEU B 1 121 ? 1.99 13.031 5.789 1 97.75 121 LEU B CA 1
ATOM 3160 C C . LEU B 1 121 ? 1.369 13.047 4.395 1 97.75 121 LEU B C 1
ATOM 3162 O O . LEU B 1 121 ? 0.15 12.93 4.254 1 97.75 121 LEU B O 1
ATOM 3166 N N . VAL B 1 122 ? 2.234 13.227 3.451 1 97.38 122 VAL B N 1
ATOM 3167 C CA . VAL B 1 122 ? 1.856 13.156 2.043 1 97.38 122 VAL B CA 1
ATOM 3168 C C . VAL B 1 122 ? 2.729 12.125 1.329 1 97.38 122 VAL B C 1
ATOM 3170 O O . VAL B 1 122 ? 3.957 12.219 1.352 1 97.38 122 VAL B O 1
ATOM 3173 N N . GLU B 1 123 ? 2.07 11.18 0.707 1 97.62 123 GLU B N 1
ATOM 3174 C CA . GLU B 1 123 ? 2.834 10.156 -0.002 1 97.62 123 GLU B CA 1
ATOM 3175 C C . GLU B 1 123 ? 2.947 10.484 -1.488 1 97.62 123 GLU B C 1
ATOM 3177 O O . GLU B 1 123 ? 2.033 11.07 -2.072 1 97.62 123 GLU B O 1
ATOM 3182 N N . GLY B 1 124 ? 4.051 10.086 -2.08 1 96.88 124 GLY B N 1
ATOM 3183 C CA . GLY B 1 124 ? 4.273 10.25 -3.508 1 96.88 124 GLY B CA 1
ATOM 3184 C C . GLY B 1 124 ? 5.629 9.742 -3.961 1 96.88 124 GLY B C 1
ATOM 3185 O O . GLY B 1 124 ? 6.488 9.422 -3.137 1 96.88 124 GLY B O 1
ATOM 3186 N N . THR B 1 125 ? 5.766 9.664 -5.238 1 96.38 125 THR B N 1
ATOM 3187 C CA . THR B 1 125 ? 7.078 9.359 -5.789 1 96.38 125 THR B CA 1
ATOM 3188 C C . THR B 1 125 ? 8.047 10.516 -5.559 1 96.38 125 THR B C 1
ATOM 3190 O O . THR B 1 125 ? 7.629 11.625 -5.234 1 96.38 125 THR B O 1
ATOM 3193 N N . ASP B 1 126 ? 9.289 10.203 -5.73 1 96.44 126 ASP B N 1
ATOM 3194 C CA . ASP B 1 126 ? 10.305 11.25 -5.609 1 96.44 126 ASP B CA 1
ATOM 3195 C C . ASP B 1 126 ? 9.984 12.438 -6.516 1 96.44 126 ASP B C 1
ATOM 3197 O O . ASP B 1 126 ? 9.969 13.578 -6.066 1 96.44 126 ASP B O 1
ATOM 3201 N N . ALA B 1 127 ? 9.656 12.133 -7.715 1 96.31 127 ALA B N 1
ATOM 3202 C CA . ALA B 1 127 ? 9.375 13.18 -8.695 1 96.31 127 ALA B CA 1
ATOM 3203 C C . ALA B 1 127 ? 8.148 13.992 -8.289 1 96.31 127 ALA B C 1
ATOM 3205 O O . ALA B 1 127 ? 8.164 15.227 -8.359 1 96.31 127 ALA B O 1
ATOM 3206 N N . GLU B 1 128 ? 7.125 13.352 -7.855 1 96.75 128 GLU B N 1
ATOM 3207 C CA . GLU B 1 128 ? 5.902 14.023 -7.426 1 96.75 128 GLU B CA 1
ATOM 3208 C C . GLU B 1 128 ? 6.156 14.906 -6.211 1 96.75 128 GLU B C 1
ATOM 3210 O O . GLU B 1 128 ? 5.684 16.047 -6.152 1 96.75 128 GLU B O 1
ATOM 3215 N N . LEU B 1 129 ? 6.918 14.391 -5.316 1 97.75 129 LEU B N 1
ATOM 3216 C CA . LEU B 1 129 ? 7.164 15.109 -4.07 1 97.75 129 LEU B CA 1
ATOM 3217 C C . LEU B 1 129 ? 8.031 16.344 -4.312 1 97.75 129 LEU B C 1
ATOM 3219 O O . LEU B 1 129 ? 7.816 17.391 -3.703 1 97.75 129 LEU B O 1
ATOM 3223 N N . ARG B 1 130 ? 8.953 16.219 -5.18 1 96.25 130 ARG B N 1
ATOM 3224 C CA . ARG B 1 130 ? 9.789 17.375 -5.508 1 96.25 130 ARG B CA 1
ATOM 3225 C C . ARG B 1 130 ? 8.977 18.469 -6.195 1 96.25 130 ARG B C 1
ATOM 3227 O O . ARG B 1 130 ? 9.18 19.656 -5.934 1 96.25 130 ARG B O 1
ATOM 3234 N N . ARG B 1 131 ? 8.117 18.016 -7.078 1 95.31 131 ARG B N 1
ATOM 3235 C CA . ARG B 1 131 ? 7.207 18.969 -7.699 1 95.31 131 ARG B CA 1
ATOM 3236 C C . ARG B 1 131 ? 6.332 19.656 -6.652 1 95.31 131 ARG B C 1
ATOM 3238 O O . ARG B 1 131 ? 6.215 20.891 -6.641 1 95.31 131 ARG B O 1
ATOM 3245 N N . LYS B 1 132 ? 5.797 18.906 -5.758 1 94.06 132 LYS B N 1
ATOM 3246 C CA . LYS B 1 132 ? 4.945 19.422 -4.699 1 94.06 132 LYS B CA 1
ATOM 3247 C C . LYS B 1 132 ? 5.719 20.375 -3.791 1 94.06 132 LYS B C 1
ATOM 3249 O O . LYS B 1 132 ? 5.172 21.375 -3.32 1 94.06 132 LYS B O 1
ATOM 3254 N N . LEU B 1 133 ? 6.945 20.047 -3.545 1 93.94 133 LEU B N 1
ATOM 3255 C CA . LEU B 1 133 ? 7.809 20.906 -2.75 1 93.94 133 LEU B CA 1
ATOM 3256 C C . LEU B 1 133 ? 8.016 22.25 -3.436 1 93.94 133 LEU B C 1
ATOM 3258 O O . LEU B 1 133 ? 7.879 23.297 -2.803 1 93.94 133 LEU B O 1
ATOM 3262 N N . GLY B 1 134 ? 8.281 22.172 -4.695 1 89.62 134 GLY B N 1
ATOM 3263 C CA . GLY B 1 134 ? 8.477 23.391 -5.469 1 89.62 134 GLY B CA 1
ATOM 3264 C C . GLY B 1 134 ? 7.234 24.266 -5.539 1 89.62 134 GLY B C 1
ATOM 3265 O O . GLY B 1 134 ? 7.332 25.484 -5.605 1 89.62 134 GLY B O 1
ATOM 3266 N N . GLU B 1 135 ? 6.09 23.594 -5.488 1 83.62 135 GLU B N 1
ATOM 3267 C CA . GLU B 1 135 ? 4.809 24.281 -5.594 1 83.62 135 GLU B CA 1
ATOM 3268 C C . GLU B 1 135 ? 4.293 24.703 -4.219 1 83.62 135 GLU B C 1
ATOM 3270 O O . GLU B 1 135 ? 3.215 25.297 -4.105 1 83.62 135 GLU B O 1
ATOM 3275 N N . GLY B 1 136 ? 4.973 24.312 -3.25 1 86.88 136 GLY B N 1
ATOM 3276 C CA . GLY B 1 136 ? 4.594 24.688 -1.896 1 86.88 136 GLY B CA 1
ATOM 3277 C C . GLY B 1 136 ? 3.461 23.844 -1.345 1 86.88 136 GLY B C 1
ATOM 3278 O O . GLY B 1 136 ? 2.787 24.234 -0.393 1 86.88 136 GLY B O 1
ATOM 3279 N N . GLN B 1 137 ? 3.27 22.734 -1.938 1 89.25 137 GLN B N 1
ATOM 3280 C CA . GLN B 1 137 ? 2.197 21.844 -1.503 1 89.25 137 GLN B CA 1
ATOM 3281 C C . GLN B 1 137 ? 2.662 20.953 -0.363 1 89.25 137 GLN B C 1
ATOM 3283 O O . GLN B 1 137 ? 1.842 20.328 0.322 1 89.25 137 GLN B O 1
ATOM 3288 N N . VAL B 1 138 ? 3.963 20.828 -0.202 1 95.12 138 VAL B N 1
ATOM 3289 C CA . VAL B 1 138 ? 4.594 20.219 0.96 1 95.12 138 VAL B CA 1
ATOM 3290 C C . VAL B 1 138 ? 5.73 21.094 1.463 1 95.12 138 VAL B C 1
ATOM 3292 O O . VAL B 1 138 ? 6.27 21.922 0.711 1 95.12 138 VAL B O 1
ATOM 3295 N N . ASP B 1 139 ? 6.027 20.953 2.727 1 93.25 139 ASP B N 1
ATOM 3296 C CA . ASP B 1 139 ? 7.012 21.844 3.35 1 93.25 139 ASP B CA 1
ATOM 3297 C C . ASP B 1 139 ? 8.398 21.203 3.346 1 93.25 139 ASP B C 1
ATOM 3299 O O . ASP B 1 139 ? 9.414 21.906 3.305 1 93.25 139 ASP B O 1
ATOM 3303 N N . VAL B 1 140 ? 8.438 19.953 3.447 1 97.06 140 VAL B N 1
ATOM 3304 C CA . VAL B 1 140 ? 9.656 19.141 3.492 1 97.06 140 VAL B CA 1
ATOM 3305 C C . VAL B 1 140 ? 9.367 17.734 2.988 1 97.06 140 VAL B C 1
ATOM 3307 O O . VAL B 1 140 ? 8.242 17.25 3.109 1 97.06 140 VAL B O 1
ATOM 3310 N N . ILE B 1 141 ? 10.383 17.125 2.332 1 98.31 141 ILE B N 1
ATOM 3311 C CA . ILE B 1 141 ? 10.148 15.781 1.828 1 98.31 141 ILE B CA 1
ATOM 3312 C C . ILE B 1 141 ? 11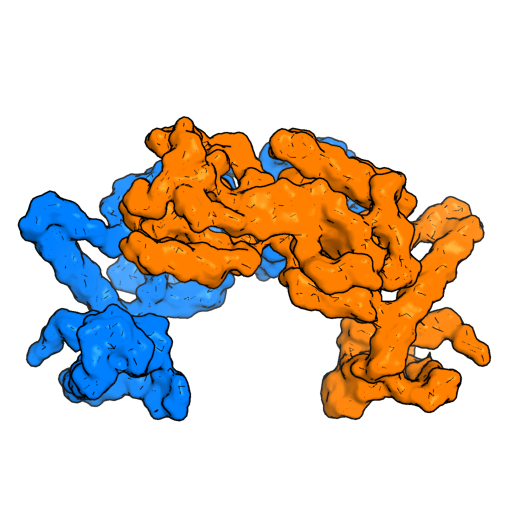.234 14.836 2.342 1 98.31 141 ILE B C 1
ATOM 3314 O O . ILE B 1 141 ? 12.391 15.227 2.48 1 98.31 141 ILE B O 1
ATOM 3318 N N . LEU B 1 142 ? 10.859 13.656 2.779 1 98.25 142 LEU B N 1
ATOM 3319 C CA . LEU B 1 142 ? 11.711 12.516 3.084 1 98.25 142 LEU B CA 1
ATOM 3320 C C . LEU B 1 142 ? 11.875 11.617 1.863 1 98.25 142 LEU B C 1
ATOM 3322 O O . LEU B 1 142 ? 10.945 10.906 1.483 1 98.25 142 LEU B O 1
ATOM 3326 N N . THR B 1 143 ? 13.078 11.672 1.233 1 98.06 143 THR B N 1
ATOM 3327 C CA . THR B 1 143 ? 13.258 11.039 -0.067 1 98.06 143 THR B CA 1
ATOM 3328 C C . THR B 1 143 ? 14.703 10.578 -0.243 1 98.06 143 THR B C 1
ATOM 3330 O O . THR B 1 143 ? 15.469 10.539 0.723 1 98.06 143 THR B O 1
ATOM 3333 N N . LEU B 1 144 ? 14.969 10.125 -1.44 1 97.44 144 LEU B N 1
ATOM 3334 C CA . LEU B 1 144 ? 16.344 9.773 -1.801 1 97.44 144 LEU B CA 1
ATOM 3335 C C . LEU B 1 144 ? 17.141 11.016 -2.164 1 97.44 144 LEU B C 1
ATOM 3337 O O . LEU B 1 144 ? 16.75 11.773 -3.053 1 97.44 144 LEU B O 1
ATOM 3341 N N . LEU B 1 145 ? 18.203 11.164 -1.489 1 97.44 145 LEU B N 1
ATOM 3342 C CA . LEU B 1 145 ? 19.047 12.305 -1.804 1 97.44 145 LEU B CA 1
ATOM 3343 C C . LEU B 1 145 ? 19.828 12.07 -3.096 1 97.44 145 LEU B C 1
ATOM 3345 O O . LEU B 1 145 ? 20.312 10.961 -3.342 1 97.44 145 LEU B O 1
ATOM 3349 N N . ARG B 1 146 ? 19.828 13.133 -3.855 1 94.88 146 ARG B N 1
ATOM 3350 C CA . ARG B 1 146 ? 20.609 13.18 -5.094 1 94.88 146 ARG B CA 1
ATOM 3351 C C . ARG B 1 146 ? 21.766 14.164 -4.977 1 94.88 146 ARG B C 1
ATOM 3353 O O . ARG B 1 146 ? 21.781 15.016 -4.09 1 94.88 146 ARG B O 1
ATOM 3360 N N . PRO B 1 147 ? 22.672 13.992 -5.871 1 92.38 147 PRO B N 1
ATOM 3361 C CA . PRO B 1 147 ? 23.797 14.93 -5.844 1 92.38 147 PRO B CA 1
ATOM 3362 C C . PRO B 1 147 ? 23.359 16.391 -5.965 1 92.38 147 PRO B C 1
ATOM 3364 O O . PRO B 1 147 ? 23.922 17.266 -5.316 1 92.38 147 PRO B O 1
ATOM 3367 N N . GLU B 1 148 ? 22.312 16.625 -6.711 1 91.31 148 GLU B N 1
ATOM 3368 C CA . GLU B 1 148 ? 21.828 17.984 -6.953 1 91.31 148 GLU B CA 1
ATOM 3369 C C . GLU B 1 148 ? 21.203 18.578 -5.691 1 91.31 148 GLU B C 1
ATOM 3371 O O . GLU B 1 148 ? 21 19.797 -5.613 1 91.31 148 GLU B O 1
ATOM 3376 N N . ASP B 1 149 ? 20.906 17.734 -4.742 1 93.12 149 ASP B N 1
ATOM 3377 C CA . ASP B 1 149 ? 20.266 18.219 -3.523 1 93.12 149 ASP B CA 1
ATOM 3378 C C . ASP B 1 149 ? 21.266 18.922 -2.617 1 93.12 149 ASP B C 1
ATOM 3380 O O . ASP B 1 149 ? 20.891 19.609 -1.665 1 93.12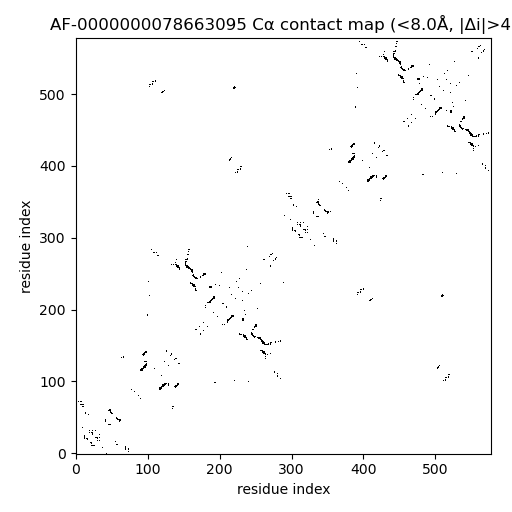 149 ASP B O 1
ATOM 3384 N N . ALA B 1 150 ? 22.531 18.844 -2.914 1 88.44 150 ALA B N 1
ATOM 3385 C CA . ALA B 1 150 ? 23.562 19.5 -2.129 1 88.44 150 ALA B CA 1
ATOM 3386 C C . ALA B 1 150 ? 23.438 21.016 -2.197 1 88.44 150 ALA B C 1
ATOM 3388 O O . ALA B 1 150 ? 23.891 21.734 -1.297 1 88.44 150 ALA B O 1
ATOM 3389 N N . ASP B 1 151 ? 22.719 21.5 -3.203 1 88.44 151 ASP B N 1
ATOM 3390 C CA . ASP B 1 151 ? 22.562 22.938 -3.408 1 88.44 151 ASP B CA 1
ATOM 3391 C C . ASP B 1 151 ? 21.266 23.453 -2.791 1 88.44 151 ASP B C 1
ATOM 3393 O O . ASP B 1 151 ? 20.891 24.609 -2.986 1 88.44 151 ASP B O 1
ATOM 3397 N N . ARG B 1 152 ? 20.625 22.562 -2.109 1 90.75 152 ARG B N 1
ATOM 3398 C CA . ARG B 1 152 ? 19.359 22.906 -1.454 1 90.75 152 ARG B CA 1
ATOM 3399 C C . ARG B 1 152 ? 19.391 22.531 0.025 1 90.75 152 ARG B C 1
ATOM 3401 O O . ARG B 1 152 ? 20.25 21.75 0.454 1 90.75 152 ARG B O 1
ATOM 3408 N N . PRO B 1 153 ? 18.562 23.219 0.793 1 94.31 153 PRO B N 1
ATOM 3409 C CA . PRO B 1 153 ? 18.469 22.734 2.17 1 94.31 153 PRO B CA 1
ATOM 3410 C C . PRO B 1 153 ? 18.141 21.25 2.244 1 94.31 153 PRO B C 1
ATOM 3412 O O . PRO B 1 153 ? 17.062 20.828 1.82 1 94.31 153 PRO B O 1
ATOM 3415 N N . SER B 1 154 ? 19.078 20.5 2.703 1 96.81 154 SER B N 1
ATOM 3416 C CA . SER B 1 154 ? 18.906 19.047 2.787 1 96.81 154 SER B CA 1
ATOM 3417 C C . SER B 1 154 ? 19.672 18.469 3.973 1 96.81 154 SER B C 1
ATOM 3419 O O . SER B 1 154 ? 20.547 19.125 4.531 1 96.81 154 SER B O 1
ATOM 3421 N N . LEU B 1 155 ? 19.281 17.297 4.449 1 96.88 155 LEU B N 1
ATOM 3422 C CA . LEU B 1 155 ? 19.891 16.594 5.57 1 96.88 155 LEU B CA 1
ATOM 3423 C C . LEU B 1 155 ? 19.953 15.094 5.309 1 96.88 155 LEU B C 1
ATOM 3425 O O . LEU B 1 155 ? 18.922 14.469 5.062 1 96.88 155 LEU B O 1
ATOM 3429 N N . ARG B 1 156 ? 21.125 14.531 5.352 1 95.94 156 ARG B N 1
ATOM 3430 C CA . ARG B 1 156 ? 21.281 13.086 5.242 1 95.94 156 ARG B CA 1
ATOM 3431 C C . ARG B 1 156 ? 20.859 12.391 6.523 1 95.94 156 ARG B C 1
ATOM 3433 O O . ARG B 1 156 ? 21.234 12.797 7.621 1 95.94 156 ARG B O 1
ATOM 3440 N N . LEU B 1 157 ? 20.094 11.32 6.395 1 95.88 157 LEU B N 1
ATOM 3441 C CA . LEU B 1 157 ? 19.578 10.641 7.578 1 95.88 157 LEU B CA 1
ATOM 3442 C C . LEU B 1 157 ? 20.094 9.203 7.648 1 95.88 157 LEU B C 1
ATOM 3444 O O . LEU B 1 157 ? 20.469 8.727 8.719 1 95.88 157 LEU B O 1
ATOM 3448 N N . LEU B 1 158 ? 20.047 8.477 6.551 1 94.44 158 LEU B N 1
ATOM 3449 C CA . LEU B 1 158 ? 20.359 7.051 6.543 1 94.44 158 LEU B CA 1
ATOM 3450 C C . LEU B 1 158 ? 20.938 6.625 5.195 1 94.44 158 LEU B C 1
ATOM 3452 O O . LEU B 1 158 ? 20.422 7.031 4.145 1 94.44 158 LEU B O 1
ATOM 3456 N N . GLU B 1 159 ? 22.016 5.934 5.242 1 95.62 159 GLU B N 1
ATOM 3457 C CA . GLU B 1 159 ? 22.547 5.227 4.078 1 95.62 159 GLU B CA 1
ATOM 3458 C C . GLU B 1 159 ? 22.422 3.715 4.25 1 95.62 159 GLU B C 1
ATOM 3460 O O . GLU B 1 159 ? 22.766 3.172 5.301 1 95.62 159 GLU B O 1
ATOM 3465 N N . GLU B 1 160 ? 21.875 3.098 3.248 1 96 160 GLU B 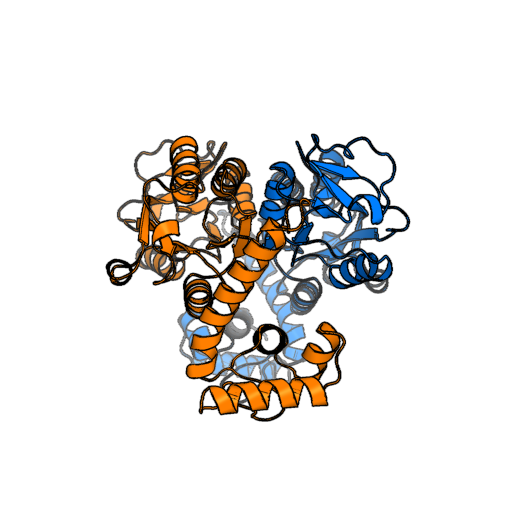N 1
ATOM 3466 C CA . GLU B 1 160 ? 21.672 1.653 3.354 1 96 160 GLU B CA 1
ATOM 3467 C C . GLU B 1 160 ? 21.75 0.985 1.984 1 96 160 GLU B C 1
ATOM 3469 O O . GLU B 1 160 ? 21.641 1.652 0.955 1 96 160 GLU B O 1
ATOM 3474 N N . GLY B 1 161 ? 22.031 -0.305 2.039 1 97.25 161 GLY B N 1
ATOM 3475 C CA . GLY B 1 161 ? 22.016 -1.104 0.823 1 97.25 161 GLY B CA 1
ATOM 3476 C C . GLY B 1 161 ? 20.703 -1.83 0.604 1 97.25 161 GLY B C 1
ATOM 3477 O O . GLY B 1 161 ? 19.875 -1.913 1.514 1 97.25 161 GLY B O 1
ATOM 3478 N N . TYR B 1 162 ? 20.547 -2.137 -0.662 1 98.06 162 TYR B N 1
ATOM 3479 C CA . TYR B 1 162 ? 19.484 -3.096 -0.977 1 98.06 162 TYR B CA 1
ATOM 3480 C C . TYR B 1 162 ? 19.969 -4.523 -0.737 1 98.06 162 TYR B C 1
ATOM 3482 O O . TYR B 1 162 ? 21.109 -4.859 -1.029 1 98.06 162 TYR B O 1
ATOM 3490 N N . ARG B 1 163 ? 19.078 -5.336 -0.156 1 98.19 163 ARG B N 1
ATOM 3491 C CA . ARG B 1 163 ? 19.391 -6.711 0.226 1 98.19 163 ARG B CA 1
ATOM 3492 C C . ARG B 1 163 ? 18.281 -7.664 -0.229 1 98.19 163 ARG B C 1
ATOM 3494 O O . ARG B 1 163 ? 17.219 -7.227 -0.64 1 98.19 163 ARG B O 1
ATOM 3501 N N . LEU B 1 164 ? 18.656 -8.898 -0.245 1 98.31 164 LEU B N 1
ATOM 3502 C CA . LEU B 1 164 ? 17.641 -9.93 -0.379 1 98.31 164 LEU B CA 1
ATOM 3503 C C . LEU B 1 164 ? 16.938 -10.172 0.952 1 98.31 164 LEU B C 1
ATOM 3505 O O . LEU B 1 164 ? 17.578 -10.445 1.962 1 98.31 164 LEU B O 1
ATOM 3509 N N . LEU B 1 165 ? 15.641 -9.992 0.993 1 98.5 165 LEU B N 1
ATOM 3510 C CA . LEU B 1 165 ? 14.852 -10.273 2.189 1 98.5 165 LEU B CA 1
ATOM 3511 C C . LEU B 1 165 ? 14.25 -11.672 2.127 1 98.5 165 LEU B C 1
ATOM 3513 O O . LEU B 1 165 ? 13.609 -12.031 1.134 1 98.5 165 LEU B O 1
ATOM 3517 N N . LEU B 1 166 ? 14.523 -12.422 3.164 1 96.25 166 LEU B N 1
ATOM 3518 C CA . LEU B 1 166 ? 14.102 -13.805 3.32 1 96.25 166 LEU B CA 1
ATOM 3519 C C . LEU B 1 166 ? 13.398 -14.016 4.66 1 96.25 166 LEU B C 1
ATOM 3521 O O . LEU B 1 166 ? 13.68 -13.297 5.625 1 96.25 166 LEU B O 1
ATOM 3525 N N . PRO B 1 167 ? 12.438 -15.008 4.637 1 95 167 PRO B N 1
ATOM 3526 C CA . PRO B 1 167 ? 11.992 -15.375 5.984 1 95 167 PRO B CA 1
ATOM 3527 C C . PRO B 1 167 ? 13.125 -15.945 6.84 1 95 167 PRO B C 1
ATOM 3529 O O . PRO B 1 167 ? 14.039 -16.578 6.312 1 95 167 PRO B O 1
ATOM 3532 N N . GLU B 1 168 ? 13.062 -15.703 8.117 1 93.81 168 GLU B N 1
ATOM 3533 C CA . GLU B 1 168 ? 14.102 -16.125 9.055 1 93.81 168 GLU B CA 1
ATOM 3534 C C . GLU B 1 168 ? 14.32 -17.641 8.992 1 93.81 168 GLU B C 1
ATOM 3536 O O . GLU B 1 168 ? 15.414 -18.125 9.273 1 93.81 168 GLU B O 1
ATOM 3541 N N . SER B 1 169 ? 13.336 -18.391 8.57 1 88.94 169 SER B N 1
ATOM 3542 C CA . SER B 1 169 ? 13.398 -19.859 8.523 1 88.94 169 SER B CA 1
ATOM 3543 C C . SER B 1 169 ? 14 -20.344 7.211 1 88.94 169 SER B C 1
ATOM 3545 O O . SER B 1 169 ? 14.211 -21.547 7.031 1 88.94 169 SER B O 1
ATOM 3547 N N . HIS B 1 170 ? 14.281 -19.469 6.277 1 90.06 170 HIS B N 1
ATOM 3548 C CA . HIS B 1 170 ? 14.805 -19.828 4.965 1 90.06 170 HIS B CA 1
ATOM 3549 C C . HIS B 1 170 ? 16.188 -20.484 5.09 1 90.06 170 HIS B C 1
ATOM 3551 O O . HIS B 1 170 ? 16.984 -20.094 5.941 1 90.06 170 HIS B O 1
ATOM 3557 N N . ALA B 1 171 ? 16.516 -21.375 4.242 1 88.31 171 ALA B N 1
ATOM 3558 C CA . ALA B 1 171 ? 17.766 -22.109 4.258 1 88.31 171 ALA B CA 1
ATOM 3559 C C . ALA B 1 171 ? 18.953 -21.172 4.109 1 88.31 171 ALA B C 1
ATOM 3561 O O . ALA B 1 171 ? 20.031 -21.422 4.66 1 88.31 171 ALA B O 1
ATOM 3562 N N . LEU B 1 172 ? 18.703 -20.062 3.438 1 91.62 172 LEU B N 1
ATOM 3563 C CA . LEU B 1 172 ? 19.797 -19.141 3.145 1 91.62 172 LEU B CA 1
ATOM 3564 C C . LEU B 1 172 ? 19.781 -17.969 4.121 1 91.62 172 LEU B C 1
ATOM 3566 O O . LEU B 1 172 ? 20.547 -17.016 3.955 1 91.62 172 LEU B O 1
ATOM 3570 N N . ALA B 1 173 ? 18.922 -17.984 5.152 1 92.06 173 ALA B N 1
ATOM 3571 C CA . ALA B 1 173 ? 18.766 -16.859 6.074 1 92.06 173 ALA B CA 1
ATOM 3572 C C . ALA B 1 173 ? 20.062 -16.578 6.828 1 92.06 173 ALA B C 1
ATOM 3574 O O . ALA B 1 173 ? 20.344 -15.438 7.184 1 92.06 173 ALA B O 1
ATOM 3575 N N . GLY B 1 174 ? 20.922 -17.547 6.984 1 91.44 174 GLY B N 1
ATOM 3576 C CA . GLY B 1 174 ? 22.156 -17.375 7.746 1 91.44 174 GLY B CA 1
ATOM 3577 C C . GLY B 1 174 ? 23.375 -17.172 6.875 1 91.44 174 GLY B C 1
ATOM 3578 O O . GLY B 1 174 ? 24.484 -17.031 7.379 1 91.44 174 GLY B O 1
ATOM 3579 N N . ALA B 1 175 ? 23.172 -17.141 5.605 1 92.12 175 ALA B N 1
ATOM 3580 C CA . ALA B 1 175 ? 24.297 -16.953 4.688 1 92.12 175 ALA B CA 1
ATOM 3581 C C . ALA B 1 175 ? 24.875 -15.547 4.789 1 92.12 175 ALA B C 1
ATOM 3583 O O . ALA B 1 175 ? 24.141 -14.586 5.023 1 92.12 175 ALA B O 1
ATOM 3584 N N . ALA B 1 176 ? 26.156 -15.406 4.652 1 94.5 176 ALA B N 1
ATOM 3585 C CA . ALA B 1 176 ? 26.781 -14.094 4.625 1 94.5 176 ALA B CA 1
ATOM 3586 C C . ALA B 1 176 ? 26.609 -13.43 3.264 1 94.5 176 ALA B C 1
ATOM 3588 O O . ALA B 1 176 ? 26.531 -12.203 3.172 1 94.5 176 ALA B O 1
ATOM 3589 N N . LEU B 1 177 ? 26.594 -14.289 2.287 1 96.12 177 LEU B N 1
ATOM 3590 C CA . LEU B 1 177 ? 26.531 -13.844 0.897 1 96.12 177 LEU B CA 1
ATOM 3591 C C . LEU B 1 177 ? 25.781 -14.867 0.039 1 96.12 177 LEU B C 1
ATOM 3593 O O . LEU B 1 177 ? 26.016 -16.078 0.167 1 96.12 177 LEU B O 1
ATOM 3597 N N . ILE B 1 178 ? 24.828 -14.352 -0.793 1 96.25 178 ILE B N 1
ATOM 3598 C CA . ILE B 1 178 ? 24.047 -15.219 -1.667 1 96.25 178 ILE B CA 1
ATOM 3599 C C . ILE B 1 178 ? 24.328 -14.875 -3.127 1 96.25 178 ILE B C 1
ATOM 3601 O O . ILE B 1 178 ? 24.438 -13.703 -3.49 1 96.25 178 ILE B O 1
ATOM 3605 N N . ASP B 1 179 ? 24.5 -15.883 -3.938 1 95.5 179 ASP B N 1
ATOM 3606 C CA . ASP B 1 179 ? 24.641 -15.672 -5.375 1 95.5 179 ASP B CA 1
ATOM 3607 C C . ASP B 1 179 ? 23.281 -15.688 -6.07 1 95.5 179 ASP B C 1
ATOM 3609 O O . ASP B 1 179 ? 22.344 -16.344 -5.598 1 95.5 179 ASP B O 1
ATOM 3613 N N . ALA B 1 180 ? 23.25 -14.984 -7.203 1 93.94 180 ALA B N 1
ATOM 3614 C CA . ALA B 1 180 ? 22.016 -14.945 -7.977 1 93.94 180 ALA B CA 1
ATOM 3615 C C . ALA B 1 180 ? 21.5 -16.344 -8.281 1 93.94 180 ALA B C 1
ATOM 3617 O O . ALA B 1 180 ? 20.297 -16.609 -8.227 1 93.94 180 ALA B O 1
ATOM 3618 N N . ARG B 1 181 ? 22.375 -17.25 -8.531 1 89.38 181 ARG B N 1
ATOM 3619 C CA . ARG B 1 181 ? 22.016 -18.609 -8.922 1 89.38 181 ARG B CA 1
ATOM 3620 C C . ARG B 1 181 ? 21.328 -19.344 -7.777 1 89.38 181 ARG B C 1
ATOM 3622 O O . ARG B 1 181 ? 20.5 -20.234 -8.008 1 89.38 181 ARG B O 1
ATOM 3629 N N . ASP B 1 182 ? 21.703 -18.938 -6.52 1 89.69 182 ASP B N 1
ATOM 3630 C CA . ASP B 1 182 ? 21.141 -19.578 -5.34 1 89.69 182 ASP B CA 1
ATOM 3631 C C . ASP B 1 182 ? 19.641 -19.266 -5.219 1 89.69 182 ASP B C 1
ATOM 3633 O O . ASP B 1 182 ? 18.922 -19.969 -4.512 1 89.69 182 ASP B O 1
ATOM 3637 N N . VAL B 1 183 ? 19.188 -18.188 -5.961 1 90.5 183 VAL B N 1
ATOM 3638 C CA . VAL B 1 183 ? 17.797 -17.812 -5.805 1 90.5 183 VAL B CA 1
ATOM 3639 C C . VAL B 1 183 ? 17.047 -18.047 -7.113 1 90.5 183 VAL B C 1
ATOM 3641 O O . VAL B 1 183 ? 15.906 -17.594 -7.273 1 90.5 183 VAL B O 1
ATOM 3644 N N . ALA B 1 184 ? 17.625 -18.75 -8.016 1 87.94 184 ALA B N 1
ATOM 3645 C CA . ALA B 1 184 ? 17.047 -18.969 -9.336 1 87.94 184 ALA B CA 1
ATOM 3646 C C . ALA B 1 184 ? 15.773 -19.797 -9.242 1 87.94 184 ALA B C 1
ATOM 3648 O O . ALA B 1 184 ? 14.859 -19.641 -10.055 1 87.94 184 ALA B O 1
ATOM 3649 N N . SER B 1 185 ? 15.711 -20.625 -8.258 1 83.62 185 SER B N 1
ATOM 3650 C CA . SER B 1 185 ? 14.562 -21.516 -8.117 1 83.62 185 SER B CA 1
ATOM 3651 C C . SER B 1 185 ? 13.555 -20.953 -7.121 1 83.62 185 SER B C 1
ATOM 3653 O O . SER B 1 185 ? 12.508 -21.562 -6.883 1 83.62 185 SER B O 1
ATOM 3655 N N . GLU B 1 186 ? 13.891 -19.75 -6.609 1 88.88 186 GLU B N 1
ATOM 3656 C CA . GLU B 1 186 ? 13 -19.141 -5.625 1 88.88 186 GLU B CA 1
ATOM 3657 C C . GLU B 1 186 ? 11.852 -18.406 -6.305 1 88.88 186 GLU B C 1
ATOM 3659 O O . GLU B 1 186 ? 11.969 -17.984 -7.461 1 88.88 186 GLU B O 1
ATOM 3664 N N . THR B 1 187 ? 10.727 -18.344 -5.59 1 92.38 187 THR B N 1
ATOM 3665 C CA . THR B 1 187 ? 9.633 -17.453 -5.984 1 92.38 187 THR B CA 1
ATOM 3666 C C . THR B 1 187 ? 9.891 -16.031 -5.512 1 92.38 187 THR B C 1
ATOM 3668 O O . THR B 1 187 ? 10.359 -15.82 -4.391 1 92.38 187 THR B O 1
ATOM 3671 N N . MET B 1 188 ? 9.594 -15.109 -6.406 1 95.94 188 MET B N 1
ATOM 3672 C CA . MET B 1 188 ? 9.906 -13.719 -6.078 1 95.94 188 MET B CA 1
ATOM 3673 C C . MET B 1 188 ? 8.633 -12.93 -5.785 1 95.94 188 MET B C 1
ATOM 3675 O O . MET B 1 188 ? 7.547 -13.297 -6.242 1 95.94 188 MET B O 1
ATOM 3679 N N . ILE B 1 189 ? 8.773 -11.984 -4.992 1 97.62 189 ILE B N 1
ATOM 3680 C CA . ILE B 1 189 ? 7.777 -10.938 -4.758 1 97.62 189 ILE B CA 1
ATOM 3681 C C . ILE B 1 189 ? 8.305 -9.602 -5.273 1 97.62 189 ILE B C 1
ATOM 3683 O O . ILE B 1 189 ? 9.398 -9.172 -4.895 1 97.62 189 ILE B O 1
ATOM 3687 N N . ALA B 1 190 ? 7.555 -8.969 -6.137 1 97.5 190 ALA B N 1
ATOM 3688 C CA . ALA B 1 190 ? 7.988 -7.695 -6.719 1 97.5 190 ALA B CA 1
ATOM 3689 C C . ALA B 1 190 ? 7.336 -6.516 -6.004 1 97.5 190 ALA B C 1
ATOM 3691 O O . ALA B 1 190 ? 6.109 -6.445 -5.898 1 97.5 190 ALA B O 1
ATOM 3692 N N . ARG B 1 191 ? 8.195 -5.66 -5.57 1 97.81 191 ARG B N 1
ATOM 3693 C CA . ARG B 1 191 ? 7.734 -4.398 -4.996 1 97.81 191 ARG B CA 1
ATOM 3694 C C . ARG B 1 191 ? 7.594 -3.328 -6.074 1 97.81 191 ARG B C 1
ATOM 3696 O O . ARG B 1 191 ? 8.586 -2.729 -6.492 1 97.81 191 ARG B O 1
ATOM 3703 N N . ARG B 1 192 ? 6.379 -2.992 -6.348 1 95.75 192 ARG B N 1
ATOM 3704 C CA . ARG B 1 192 ? 6.129 -2.082 -7.461 1 95.75 192 ARG B CA 1
ATOM 3705 C C . ARG B 1 192 ? 6.52 -0.653 -7.098 1 95.75 192 ARG B C 1
ATOM 3707 O O . ARG B 1 192 ? 6.699 0.19 -7.98 1 95.75 192 ARG B O 1
ATOM 3714 N N . SER B 1 193 ? 6.699 -0.409 -5.832 1 94.31 193 SER B N 1
ATOM 3715 C CA . SER B 1 193 ? 7.098 0.919 -5.379 1 94.31 193 SER B CA 1
ATOM 3716 C C . SER B 1 193 ? 8.609 1.015 -5.207 1 94.31 193 SER B C 1
ATOM 3718 O O . SER B 1 193 ? 9.117 2.004 -4.672 1 94.31 193 SER B O 1
ATOM 3720 N N . CYS B 1 194 ? 9.281 0.052 -5.707 1 95.75 194 CYS B N 1
ATOM 3721 C CA . CYS B 1 194 ? 10.734 0.008 -5.598 1 95.75 194 CYS B CA 1
ATOM 3722 C C . CYS B 1 194 ? 11.383 0.979 -6.574 1 95.75 194 CYS B C 1
ATOM 3724 O O . CYS B 1 194 ? 11.133 0.91 -7.781 1 95.75 194 CYS B O 1
ATOM 3726 N N . GLU B 1 195 ? 12.266 1.815 -6.066 1 95.38 195 GLU B N 1
ATOM 3727 C CA . GLU B 1 195 ? 12.914 2.855 -6.863 1 95.38 195 GLU B CA 1
ATOM 3728 C C . GLU B 1 195 ? 13.883 2.256 -7.875 1 95.38 195 GLU B C 1
ATOM 3730 O O . GLU B 1 195 ? 14.188 2.881 -8.891 1 95.38 195 GLU B O 1
ATOM 3735 N N . ILE B 1 196 ? 14.352 1.022 -7.617 1 96.94 196 ILE B N 1
ATOM 3736 C CA . ILE B 1 196 ? 15.352 0.438 -8.508 1 96.94 196 ILE B CA 1
ATOM 3737 C C . ILE B 1 196 ? 14.805 -0.853 -9.117 1 96.94 196 ILE B C 1
ATOM 3739 O O . ILE B 1 196 ? 15.555 -1.809 -9.328 1 96.94 196 ILE B O 1
ATOM 3743 N N . LEU B 1 197 ? 13.516 -0.897 -9.273 1 96.25 197 LEU B N 1
ATOM 3744 C CA . LEU B 1 197 ? 12.875 -2.094 -9.805 1 96.25 197 LEU B CA 1
ATOM 3745 C C . LEU B 1 197 ? 13.469 -2.473 -11.156 1 96.25 197 LEU B C 1
ATOM 3747 O O . LEU B 1 197 ? 13.781 -3.641 -11.398 1 96.25 197 LEU B O 1
ATOM 3751 N N . GLY B 1 198 ? 13.617 -1.479 -12.07 1 96.25 198 GLY B N 1
ATOM 3752 C CA . GLY B 1 198 ? 14.203 -1.737 -13.375 1 96.25 198 GLY B CA 1
ATOM 3753 C C . GLY B 1 198 ? 15.625 -2.266 -13.289 1 96.25 198 GLY B C 1
ATOM 3754 O O . GLY B 1 198 ? 15.977 -3.229 -13.977 1 96.25 198 GLY B O 1
ATOM 3755 N N . GLU B 1 199 ? 16.438 -1.654 -12.461 1 97.19 199 GLU B N 1
ATOM 3756 C CA . GLU B 1 199 ? 17.828 -2.072 -12.266 1 97.19 199 GLU B CA 1
ATOM 3757 C C . GLU B 1 199 ? 17.906 -3.482 -11.688 1 97.19 199 GLU B C 1
ATOM 3759 O O . GLU B 1 199 ? 18.75 -4.281 -12.094 1 97.19 199 GLU B O 1
ATOM 3764 N N . THR B 1 200 ? 17.031 -3.795 -10.75 1 97.25 200 THR B N 1
ATOM 3765 C CA . THR B 1 200 ? 16.969 -5.117 -10.133 1 97.25 200 THR B CA 1
ATOM 3766 C C . THR B 1 200 ? 16.625 -6.18 -11.172 1 97.25 200 THR B C 1
ATOM 3768 O O . THR B 1 200 ? 17.281 -7.23 -11.234 1 97.25 200 THR B O 1
ATOM 3771 N N . SER B 1 201 ? 15.602 -5.875 -11.969 1 95.38 201 SER B N 1
ATOM 3772 C CA . SER B 1 201 ? 15.188 -6.805 -13.016 1 95.38 201 SER B CA 1
ATOM 3773 C C . SER B 1 201 ? 16.328 -7.094 -13.977 1 95.38 201 SER B C 1
ATOM 3775 O O . SER B 1 201 ? 16.609 -8.258 -14.297 1 95.38 201 SER B O 1
ATOM 3777 N N . ARG B 1 202 ? 17.016 -6.094 -14.391 1 95.94 202 ARG B N 1
ATOM 3778 C CA . ARG B 1 202 ? 18.156 -6.242 -15.305 1 95.94 202 ARG B CA 1
ATOM 3779 C C . ARG B 1 202 ? 19.281 -7.043 -14.648 1 95.94 202 ARG B C 1
ATOM 3781 O O . ARG B 1 202 ? 19.906 -7.879 -15.297 1 95.94 202 ARG B O 1
ATOM 3788 N N . TRP B 1 203 ? 19.484 -6.773 -13.398 1 96.69 203 TRP B N 1
ATOM 3789 C CA . TRP B 1 203 ? 20.531 -7.457 -12.656 1 96.69 203 TRP B CA 1
ATOM 3790 C C . TRP B 1 203 ? 20.312 -8.969 -12.656 1 96.69 203 TRP B C 1
ATOM 3792 O O . TRP B 1 203 ? 21.219 -9.734 -12.945 1 96.69 203 TRP B O 1
ATOM 3802 N N . PHE B 1 204 ? 19.141 -9.383 -12.406 1 95.5 204 PHE B N 1
ATOM 3803 C CA . PHE B 1 204 ? 18.812 -10.805 -12.391 1 95.5 204 PHE B CA 1
ATOM 3804 C C . PHE B 1 204 ? 18.891 -11.391 -13.789 1 95.5 204 PHE B C 1
ATOM 3806 O O . PHE B 1 204 ? 19.469 -12.453 -14 1 95.5 204 PHE B O 1
ATOM 3813 N N . THR B 1 205 ? 18.281 -10.695 -14.727 1 93.38 205 THR B N 1
ATOM 3814 C CA . THR B 1 205 ? 18.203 -11.195 -16.094 1 93.38 205 THR B CA 1
ATOM 3815 C C . THR B 1 205 ? 19.594 -11.375 -16.688 1 93.38 205 THR B C 1
ATOM 3817 O O . THR B 1 205 ? 19.859 -12.352 -17.391 1 93.38 205 THR B O 1
ATOM 3820 N N . GLN B 1 206 ? 20.469 -10.477 -16.422 1 95 206 GLN B N 1
ATOM 3821 C CA . GLN B 1 206 ? 21.828 -10.531 -16.938 1 95 206 GLN B CA 1
ATOM 3822 C C . GLN B 1 206 ? 22.594 -11.719 -16.375 1 95 206 GLN B C 1
ATOM 3824 O O . GLN B 1 206 ? 23.609 -12.148 -16.922 1 95 206 GLN B O 1
ATOM 3829 N N . ARG B 1 207 ? 22.094 -12.281 -15.352 1 94.5 207 ARG B N 1
ATOM 3830 C CA . ARG B 1 207 ? 22.75 -13.414 -14.688 1 94.5 207 ARG B CA 1
ATOM 3831 C C . ARG B 1 207 ? 21.984 -14.711 -14.945 1 94.5 207 ARG B C 1
ATOM 3833 O O . ARG B 1 207 ? 22.234 -15.719 -14.281 1 94.5 207 ARG B O 1
ATOM 3840 N N . GLY B 1 208 ? 20.984 -14.57 -15.812 1 92.12 208 GLY B N 1
ATOM 3841 C CA . GLY B 1 208 ? 20.234 -15.742 -16.266 1 92.12 208 GLY B CA 1
ATOM 3842 C C . GLY B 1 208 ? 19.188 -16.203 -15.266 1 92.12 208 GLY B C 1
ATOM 3843 O O . GLY B 1 208 ? 18.75 -17.359 -15.32 1 92.12 208 GLY B O 1
ATOM 3844 N N . VAL B 1 209 ? 18.891 -15.367 -14.359 1 89.56 209 VAL B N 1
ATOM 3845 C CA . VAL B 1 209 ? 17.906 -15.711 -13.344 1 89.56 209 VAL B CA 1
ATOM 3846 C C . VAL B 1 209 ? 16.562 -15.07 -13.695 1 89.56 209 VAL B C 1
ATOM 3848 O O . VAL B 1 209 ? 16.469 -13.852 -13.828 1 89.56 209 VAL B O 1
ATOM 3851 N N . ARG B 1 210 ? 15.547 -15.844 -13.898 1 86.81 210 ARG B N 1
ATOM 3852 C CA . ARG B 1 210 ? 14.188 -15.422 -14.203 1 86.81 210 ARG B CA 1
ATOM 3853 C C . ARG B 1 210 ? 13.172 -16.172 -13.336 1 86.81 210 ARG B C 1
ATOM 3855 O O . ARG B 1 210 ? 12.414 -17 -13.844 1 86.81 210 ARG B O 1
ATOM 3862 N N . PRO B 1 211 ? 13.094 -15.773 -12.141 1 84.62 211 PRO B N 1
ATOM 3863 C CA . PRO B 1 211 ? 12.227 -16.5 -11.219 1 84.62 211 PRO B CA 1
ATOM 3864 C C . PRO B 1 211 ? 10.75 -16.172 -11.422 1 84.62 211 PRO B C 1
ATOM 3866 O O . PRO B 1 211 ? 10.414 -15.117 -11.969 1 84.62 211 PRO B O 1
ATOM 3869 N N . PRO B 1 212 ? 9.875 -17.156 -11.047 1 87.12 212 PRO B N 1
ATOM 3870 C CA . PRO B 1 212 ? 8.453 -16.828 -11.023 1 87.12 212 PRO B CA 1
ATOM 3871 C C . PRO B 1 212 ? 8.102 -15.836 -9.914 1 87.12 212 PRO B C 1
ATOM 3873 O O . PRO B 1 212 ? 8.875 -15.664 -8.969 1 87.12 212 PRO B O 1
ATOM 3876 N N . PHE B 1 213 ? 6.906 -15.195 -10.141 1 93.56 213 PHE B N 1
ATOM 3877 C CA . PHE B 1 213 ? 6.473 -14.211 -9.156 1 93.56 213 PHE B CA 1
ATOM 3878 C C . PHE B 1 213 ? 5.211 -14.688 -8.438 1 93.56 213 PHE B C 1
ATOM 3880 O O . PHE B 1 213 ? 4.277 -15.18 -9.07 1 93.56 213 PHE B O 1
ATOM 3887 N N . PHE B 1 214 ? 5.242 -14.555 -7.18 1 95.31 214 PHE B N 1
ATOM 3888 C CA . PHE B 1 214 ? 4.066 -14.836 -6.363 1 95.31 214 PHE B CA 1
ATOM 3889 C C . PHE B 1 214 ? 3.137 -13.633 -6.316 1 95.31 214 PHE B C 1
ATOM 3891 O O . PHE B 1 214 ? 1.914 -13.781 -6.375 1 95.31 214 PHE B O 1
ATOM 3898 N N . LEU B 1 215 ? 3.723 -12.445 -6.199 1 97.06 215 LEU B N 1
ATOM 3899 C CA . LEU B 1 215 ? 2.998 -11.203 -5.953 1 97.06 215 LEU B CA 1
ATOM 3900 C C . LEU B 1 215 ? 3.756 -10.008 -6.523 1 97.06 215 LEU B C 1
ATOM 3902 O O . LEU B 1 215 ? 4.98 -9.938 -6.414 1 97.06 215 LEU B O 1
ATOM 3906 N N . ARG B 1 216 ? 3.012 -9.148 -7.168 1 96.38 216 ARG B N 1
ATOM 3907 C CA . ARG B 1 216 ? 3.449 -7.793 -7.496 1 96.38 216 ARG B CA 1
ATOM 3908 C C . ARG B 1 216 ? 2.557 -6.754 -6.832 1 96.38 216 ARG B C 1
ATOM 3910 O O . ARG B 1 216 ? 1.346 -6.723 -7.066 1 96.38 216 ARG B O 1
ATOM 3917 N N . SER B 1 217 ? 3.154 -5.98 -5.965 1 97.31 217 SER B N 1
ATOM 3918 C CA . SER B 1 217 ? 2.334 -5.062 -5.184 1 97.31 217 SER B CA 1
ATOM 3919 C C . SER B 1 217 ? 3.068 -3.752 -4.914 1 97.31 217 SER B C 1
ATOM 3921 O O . SER B 1 217 ? 4.293 -3.74 -4.766 1 97.31 217 SER B O 1
ATOM 3923 N N . SER B 1 218 ? 2.287 -2.672 -4.836 1 96 218 SER B N 1
ATOM 3924 C CA . SER B 1 218 ? 2.838 -1.385 -4.426 1 96 218 SER B CA 1
ATOM 3925 C C . SER B 1 218 ? 2.793 -1.221 -2.91 1 96 218 SER B C 1
ATOM 3927 O O . SER B 1 218 ? 3.279 -0.222 -2.375 1 96 218 SER B O 1
ATOM 3929 N N . ASN B 1 219 ? 2.182 -2.117 -2.258 1 97.06 219 ASN B N 1
ATOM 3930 C CA . ASN B 1 219 ? 2.119 -2.146 -0.801 1 97.06 219 ASN B CA 1
ATOM 3931 C C . ASN B 1 219 ? 3.301 -2.91 -0.206 1 97.06 219 ASN B C 1
ATOM 3933 O O . ASN B 1 219 ? 3.25 -4.133 -0.07 1 97.06 219 ASN B O 1
ATOM 3937 N N . ASP B 1 220 ? 4.324 -2.145 0.18 1 97.69 220 ASP B N 1
ATOM 3938 C CA . ASP B 1 220 ? 5.547 -2.768 0.676 1 97.69 220 ASP B CA 1
ATOM 3939 C C . ASP B 1 220 ? 5.273 -3.592 1.933 1 97.69 220 ASP B C 1
ATOM 3941 O O . ASP B 1 220 ? 5.906 -4.625 2.152 1 97.69 220 ASP B O 1
ATOM 3945 N N . ASP B 1 221 ? 4.371 -3.125 2.738 1 97.75 221 ASP B N 1
ATOM 3946 C CA . ASP B 1 221 ? 4.066 -3.867 3.959 1 97.75 221 ASP B CA 1
ATOM 3947 C C . ASP B 1 221 ? 3.502 -5.25 3.635 1 97.75 221 ASP B C 1
ATOM 3949 O O . ASP B 1 221 ? 3.869 -6.238 4.27 1 97.75 221 ASP B O 1
ATOM 3953 N N . ARG B 1 222 ? 2.658 -5.312 2.67 1 97.81 222 ARG B N 1
ATOM 3954 C CA . ARG B 1 222 ? 2.111 -6.598 2.248 1 97.81 222 ARG B CA 1
ATOM 3955 C C . ARG B 1 222 ? 3.195 -7.48 1.637 1 97.81 222 ARG B C 1
ATOM 3957 O O . ARG B 1 222 ? 3.262 -8.68 1.924 1 97.81 222 ARG B O 1
ATOM 3964 N N . CYS B 1 223 ? 4.035 -6.902 0.84 1 98.38 223 CYS B N 1
ATOM 3965 C CA . CYS B 1 223 ? 5.141 -7.652 0.254 1 98.38 223 CYS B CA 1
ATOM 3966 C C . CYS B 1 223 ? 5.996 -8.305 1.337 1 98.38 223 CYS B C 1
ATOM 3968 O O . CYS B 1 223 ? 6.277 -9.5 1.277 1 98.38 223 CYS B O 1
ATOM 3970 N N . ILE B 1 224 ? 6.344 -7.523 2.346 1 98.38 224 ILE B N 1
ATOM 3971 C CA . ILE B 1 224 ? 7.246 -8.016 3.381 1 98.38 224 ILE B CA 1
ATOM 3972 C C . ILE B 1 224 ? 6.539 -9.07 4.227 1 98.38 224 ILE B C 1
ATOM 3974 O O . ILE B 1 224 ? 7.156 -10.047 4.66 1 98.38 224 ILE B O 1
ATOM 3978 N N . GLU B 1 225 ? 5.25 -8.867 4.461 1 97.81 225 GLU B N 1
ATOM 3979 C CA . GLU B 1 225 ? 4.5 -9.883 5.191 1 97.81 225 GLU B CA 1
ATOM 3980 C C . GLU B 1 225 ? 4.469 -11.203 4.426 1 97.81 225 GLU B C 1
ATOM 3982 O O . GLU B 1 225 ? 4.559 -12.281 5.027 1 97.81 225 GLU B O 1
ATOM 3987 N N . MET B 1 226 ? 4.34 -11.148 3.113 1 97.69 226 MET B N 1
ATOM 3988 C CA . MET B 1 226 ? 4.324 -12.367 2.311 1 97.69 226 MET B CA 1
ATOM 3989 C C . MET B 1 226 ? 5.695 -13.047 2.318 1 97.69 226 MET B C 1
ATOM 3991 O O . MET B 1 226 ? 5.785 -14.273 2.27 1 97.69 226 MET B O 1
ATOM 3995 N N . VAL B 1 227 ? 6.777 -12.211 2.379 1 97.88 227 VAL B N 1
ATOM 3996 C CA . VAL B 1 227 ? 8.109 -12.773 2.58 1 97.88 227 VAL B CA 1
ATOM 3997 C C . VAL B 1 227 ? 8.164 -13.508 3.92 1 97.88 227 VAL B C 1
ATOM 3999 O O . VAL B 1 227 ? 8.609 -14.656 3.986 1 97.88 227 VAL B O 1
ATOM 4002 N N . ARG B 1 228 ? 7.668 -12.852 4.957 1 96.81 228 ARG B N 1
ATOM 4003 C CA . ARG B 1 228 ? 7.664 -13.438 6.297 1 96.81 228 ARG B CA 1
ATOM 4004 C C . ARG B 1 228 ? 6.938 -14.781 6.305 1 96.81 228 ARG B C 1
ATOM 4006 O O . ARG B 1 228 ? 7.367 -15.719 6.98 1 96.81 228 ARG B O 1
ATOM 4013 N N . ALA B 1 229 ? 5.871 -14.828 5.512 1 91.69 229 ALA B N 1
ATOM 4014 C CA . ALA B 1 229 ? 5.016 -16.016 5.461 1 91.69 229 ALA B CA 1
ATOM 4015 C C . ALA B 1 229 ? 5.668 -17.125 4.641 1 91.69 229 ALA B C 1
ATOM 4017 O O . ALA B 1 229 ? 5.129 -18.234 4.547 1 91.69 229 ALA B O 1
ATOM 4018 N N . GLY B 1 230 ? 6.77 -16.812 3.963 1 92.94 230 GLY B N 1
ATOM 4019 C CA . GLY B 1 230 ? 7.504 -17.828 3.211 1 92.94 230 GLY B CA 1
ATOM 4020 C C . GLY B 1 230 ? 6.973 -18.016 1.802 1 92.94 230 GLY B C 1
ATOM 4021 O O . GLY B 1 230 ? 7.215 -19.062 1.179 1 92.94 230 GLY B O 1
ATOM 4022 N N . MET B 1 231 ? 6.238 -17 1.303 1 94.5 231 MET B N 1
ATOM 4023 C CA . MET B 1 231 ? 5.602 -17.172 -0.002 1 94.5 231 MET B CA 1
ATOM 4024 C C . MET B 1 231 ? 6.543 -16.75 -1.124 1 94.5 231 MET B C 1
ATOM 4026 O O . MET B 1 231 ? 6.25 -16.953 -2.301 1 94.5 231 MET B O 1
ATOM 4030 N N . GLY B 1 232 ? 7.594 -16.141 -0.791 1 95.5 232 GLY B N 1
ATOM 4031 C CA . GLY B 1 232 ? 8.602 -15.688 -1.731 1 95.5 232 GLY B CA 1
ATOM 4032 C C . GLY B 1 232 ? 9.68 -14.836 -1.085 1 95.5 232 GLY B C 1
ATOM 4033 O O . GLY B 1 232 ? 9.641 -14.586 0.122 1 95.5 232 GLY B O 1
ATOM 4034 N N . VAL B 1 233 ? 10.688 -14.453 -1.893 1 97.38 233 VAL B N 1
ATOM 4035 C CA . VAL B 1 233 ? 11.75 -13.555 -1.459 1 97.38 233 VAL B CA 1
ATOM 4036 C C . VAL B 1 233 ? 11.711 -12.273 -2.285 1 97.38 233 VAL B C 1
ATOM 4038 O O . VAL B 1 233 ? 11.039 -12.211 -3.318 1 97.38 233 VAL B O 1
ATOM 4041 N N . THR B 1 234 ? 12.328 -11.227 -1.779 1 98.31 234 THR B N 1
ATOM 4042 C CA . THR B 1 234 ? 12.328 -9.969 -2.512 1 98.31 234 THR B CA 1
ATOM 4043 C C . THR B 1 234 ? 13.617 -9.195 -2.25 1 98.31 234 THR B C 1
ATOM 4045 O O . THR B 1 234 ? 14.344 -9.492 -1.299 1 98.31 234 THR B O 1
ATOM 4048 N N . THR B 1 235 ? 13.984 -8.289 -3.15 1 98.19 235 THR B N 1
ATOM 4049 C CA . THR B 1 235 ? 15.023 -7.301 -2.887 1 98.19 235 THR B CA 1
ATOM 4050 C C . THR B 1 235 ? 14.422 -6 -2.367 1 98.19 235 THR B C 1
ATOM 4052 O O . THR B 1 235 ? 13.375 -5.559 -2.848 1 98.19 235 THR B O 1
ATOM 4055 N N . ALA B 1 236 ? 15.055 -5.473 -1.322 1 98.56 236 ALA B N 1
ATOM 4056 C CA . ALA B 1 236 ? 14.547 -4.258 -0.695 1 98.56 236 ALA B CA 1
ATOM 4057 C C . ALA B 1 236 ? 15.641 -3.549 0.095 1 98.56 236 ALA B C 1
ATOM 4059 O O . ALA B 1 236 ? 16.703 -4.129 0.361 1 98.56 236 ALA B O 1
ATOM 4060 N N . PRO B 1 237 ? 15.383 -2.23 0.396 1 97.69 237 PRO B N 1
ATOM 4061 C CA . PRO B 1 237 ? 16.25 -1.615 1.397 1 97.69 237 PRO B CA 1
ATOM 4062 C C . PRO B 1 237 ? 16.297 -2.396 2.709 1 97.69 237 PRO B C 1
ATOM 4064 O O . PRO B 1 237 ? 15.266 -2.92 3.148 1 97.69 237 PRO B O 1
ATOM 4067 N N . GLN B 1 238 ? 17.469 -2.463 3.266 1 96.19 238 GLN B N 1
ATOM 4068 C CA . GLN B 1 238 ? 17.672 -3.246 4.48 1 96.19 238 GLN B CA 1
ATOM 4069 C C . GLN B 1 238 ? 16.688 -2.832 5.574 1 96.19 238 GLN B C 1
ATOM 4071 O O . GLN B 1 238 ? 16.25 -3.67 6.363 1 96.19 238 GLN B O 1
ATOM 4076 N N . SER B 1 239 ? 16.266 -1.584 5.605 1 95.88 239 SER B N 1
ATOM 4077 C CA . SER B 1 239 ? 15.422 -1.039 6.668 1 95.88 239 SER B CA 1
ATOM 4078 C C . SER B 1 239 ? 14.008 -1.604 6.594 1 95.88 239 SER B C 1
ATOM 4080 O O . SER B 1 239 ? 13.219 -1.44 7.527 1 95.88 239 SER B O 1
ATOM 4082 N N . LEU B 1 240 ? 13.664 -2.295 5.504 1 97.12 240 LEU B N 1
ATOM 4083 C CA . LEU B 1 240 ? 12.336 -2.889 5.402 1 97.12 240 LEU B CA 1
ATOM 4084 C C . LEU B 1 240 ? 12.305 -4.258 6.07 1 97.12 240 LEU B C 1
ATOM 4086 O O . LEU B 1 240 ? 11.227 -4.836 6.254 1 97.12 240 LEU B O 1
ATOM 4090 N N . ALA B 1 241 ? 13.477 -4.801 6.406 1 96.69 241 ALA B N 1
ATOM 4091 C CA . ALA B 1 241 ? 13.492 -6.031 7.195 1 96.69 241 ALA B CA 1
ATOM 4092 C C . ALA B 1 241 ? 12.812 -5.828 8.547 1 96.69 241 ALA B C 1
ATOM 4094 O O . ALA B 1 241 ? 12.766 -4.711 9.062 1 96.69 241 ALA B O 1
ATOM 4095 N N . ARG B 1 242 ? 12.219 -6.824 9.062 1 95 242 ARG B N 1
ATOM 4096 C CA . ARG B 1 242 ? 11.523 -6.82 10.344 1 95 242 ARG B CA 1
ATOM 4097 C C . ARG B 1 242 ? 11.523 -8.211 10.977 1 95 242 ARG B C 1
ATOM 4099 O O . ARG B 1 242 ? 12.164 -9.125 10.469 1 95 242 ARG B O 1
ATOM 4106 N N . ASP B 1 243 ? 10.82 -8.297 12.141 1 93.44 243 ASP B N 1
ATOM 4107 C CA . ASP B 1 243 ? 10.781 -9.578 12.836 1 93.44 243 ASP B CA 1
ATOM 4108 C C . ASP B 1 243 ? 10.289 -10.688 11.898 1 93.44 243 ASP B C 1
ATOM 4110 O O . ASP B 1 243 ? 9.266 -10.539 11.234 1 93.44 243 ASP B O 1
ATOM 4114 N N . GLY B 1 244 ? 11.086 -11.703 11.812 1 95.25 244 GLY B N 1
ATOM 4115 C CA . GLY B 1 244 ? 10.727 -12.836 10.977 1 95.25 244 GLY B CA 1
ATOM 4116 C C . GLY B 1 244 ? 11.242 -12.727 9.555 1 95.25 244 GLY B C 1
ATOM 4117 O O . GLY B 1 244 ? 11.055 -13.641 8.75 1 95.25 244 GLY B O 1
ATOM 4118 N N . VAL B 1 245 ? 11.844 -11.594 9.203 1 97.88 245 VAL B N 1
ATOM 4119 C CA . VAL B 1 245 ? 12.398 -11.352 7.879 1 97.88 245 VAL B CA 1
ATOM 4120 C C . VAL B 1 245 ? 13.844 -10.867 8 1 97.88 245 VAL B C 1
ATOM 4122 O O . VAL B 1 245 ? 14.125 -9.883 8.688 1 97.88 245 VAL B O 1
ATOM 4125 N N . VAL B 1 246 ? 14.781 -11.531 7.359 1 97.44 246 VAL B N 1
ATOM 4126 C CA . VAL B 1 246 ? 16.188 -11.172 7.461 1 97.44 246 VAL B CA 1
ATOM 4127 C C . VAL B 1 246 ? 16.688 -10.617 6.125 1 97.44 246 VAL B C 1
ATOM 4129 O O . VAL B 1 246 ? 16.125 -10.93 5.074 1 97.44 246 VAL B O 1
ATOM 4132 N N . ALA B 1 247 ? 17.641 -9.781 6.195 1 97.94 247 ALA B N 1
ATOM 4133 C CA . ALA B 1 247 ? 18.281 -9.188 5.027 1 97.94 247 ALA B CA 1
ATOM 4134 C C . ALA B 1 247 ? 19.656 -9.797 4.785 1 97.94 247 ALA B C 1
ATOM 4136 O O . ALA B 1 247 ? 20.516 -9.773 5.668 1 97.94 247 ALA B O 1
ATOM 4137 N N . VAL B 1 248 ? 19.844 -10.32 3.59 1 97.94 248 VAL B N 1
ATOM 4138 C CA . VAL B 1 248 ? 21.109 -10.961 3.262 1 97.94 248 VAL B CA 1
ATOM 4139 C C . VAL B 1 248 ? 21.703 -10.32 2.014 1 97.94 248 VAL B C 1
ATOM 4141 O O . VAL B 1 248 ? 20.984 -10 1.066 1 97.94 248 VAL B O 1
ATOM 4144 N N . GLN B 1 249 ? 22.969 -10.172 2.004 1 97.88 249 GLN B N 1
ATOM 4145 C CA . GLN B 1 249 ? 23.672 -9.531 0.893 1 97.88 249 GLN B CA 1
ATOM 4146 C C . GLN B 1 249 ? 23.688 -10.438 -0.336 1 97.88 249 GLN B C 1
ATOM 4148 O O . GLN B 1 249 ? 23.938 -11.641 -0.225 1 97.88 249 GLN B O 1
ATOM 4153 N N . LEU B 1 250 ? 23.328 -9.883 -1.528 1 97.38 250 LEU B N 1
ATOM 4154 C CA . LEU B 1 250 ? 23.516 -10.531 -2.82 1 97.38 250 LEU B CA 1
ATOM 4155 C C . LEU B 1 250 ? 24.859 -10.156 -3.426 1 97.38 250 LEU B C 1
ATOM 4157 O O . LEU B 1 250 ? 25.25 -8.984 -3.42 1 97.38 250 LEU B O 1
ATOM 4161 N N . ALA B 1 251 ? 25.547 -11.188 -3.852 1 97.19 251 ALA B N 1
ATOM 4162 C CA . ALA B 1 251 ? 26.859 -10.945 -4.469 1 97.19 251 ALA B CA 1
ATOM 4163 C C . ALA B 1 251 ? 26.734 -10.031 -5.684 1 97.19 251 ALA B C 1
ATOM 4165 O O . ALA B 1 251 ? 25.875 -10.258 -6.551 1 97.19 251 ALA B O 1
ATOM 4166 N N . ASP B 1 252 ? 27.562 -8.977 -5.73 1 96.56 252 ASP B N 1
ATOM 4167 C CA . ASP B 1 252 ? 27.672 -8.023 -6.832 1 96.56 252 ASP B CA 1
ATOM 4168 C C . ASP B 1 252 ? 26.391 -7.184 -6.957 1 96.56 252 ASP B C 1
ATOM 4170 O O . ASP B 1 252 ? 26.141 -6.59 -8.008 1 96.56 252 ASP B O 1
ATOM 4174 N N . TYR B 1 253 ? 25.516 -7.238 -6.008 1 97.56 253 TYR B N 1
ATOM 4175 C CA . TYR B 1 253 ? 24.312 -6.402 -5.906 1 97.56 253 TYR B CA 1
ATOM 4176 C C . TYR B 1 253 ? 24.578 -5.18 -5.039 1 97.56 253 TYR B C 1
ATOM 4178 O O . TYR B 1 253 ? 24.094 -5.094 -3.906 1 97.56 253 TYR B O 1
ATOM 4186 N N . ASP B 1 254 ? 25.234 -4.141 -5.543 1 96.19 254 ASP B N 1
ATOM 4187 C CA . ASP B 1 254 ? 25.828 -3.057 -4.773 1 96.19 254 ASP B CA 1
ATOM 4188 C C . ASP B 1 254 ? 24.938 -1.817 -4.785 1 96.19 254 ASP B C 1
ATOM 4190 O O . ASP B 1 254 ? 25.406 -0.703 -4.551 1 96.19 254 ASP B O 1
ATOM 4194 N N . PHE B 1 255 ? 23.688 -2.082 -5.07 1 97.88 255 PHE B N 1
ATOM 4195 C CA . PHE B 1 255 ? 22.766 -0.952 -5.051 1 97.88 255 PHE B CA 1
ATOM 4196 C C . PHE B 1 255 ? 22.609 -0.402 -3.637 1 97.88 255 PHE B C 1
ATOM 4198 O O . PHE B 1 255 ? 22.469 -1.166 -2.68 1 97.88 255 PHE B O 1
ATOM 4205 N N . ARG B 1 256 ? 22.719 0.936 -3.49 1 97.44 256 ARG B N 1
ATOM 4206 C CA . ARG B 1 256 ? 22.578 1.652 -2.227 1 97.44 256 ARG B CA 1
ATOM 4207 C C . ARG B 1 256 ? 21.703 2.887 -2.391 1 97.44 256 ARG B C 1
ATOM 4209 O O . ARG B 1 256 ? 21.469 3.344 -3.512 1 97.44 256 ARG B O 1
ATOM 4216 N N . ARG B 1 257 ? 21.156 3.336 -1.257 1 96.88 257 ARG B N 1
ATOM 4217 C CA . ARG B 1 257 ? 20.422 4.594 -1.265 1 96.88 257 ARG B CA 1
ATOM 4218 C C . ARG B 1 257 ? 20.766 5.438 -0.041 1 96.88 257 ARG B C 1
ATOM 4220 O O . ARG B 1 257 ? 21.234 4.91 0.973 1 96.88 257 ARG B O 1
ATOM 4227 N N . THR B 1 258 ? 20.656 6.711 -0.216 1 96.94 258 THR B N 1
ATOM 4228 C CA . THR B 1 258 ? 20.734 7.672 0.88 1 96.94 258 THR B CA 1
ATOM 4229 C C . THR B 1 258 ? 19.391 8.359 1.107 1 96.94 258 THR B C 1
ATOM 4231 O O . THR B 1 258 ? 18.938 9.125 0.261 1 96.94 258 THR B O 1
ATOM 4234 N N . LEU B 1 259 ? 18.781 8.023 2.232 1 97.06 259 LEU B N 1
ATOM 4235 C CA . LEU B 1 259 ? 17.562 8.695 2.635 1 97.06 259 LEU B CA 1
ATOM 4236 C C . LEU B 1 259 ? 17.875 10.016 3.344 1 97.06 259 LEU B C 1
ATOM 4238 O O . LEU B 1 259 ? 18.797 10.078 4.152 1 97.06 259 LEU B O 1
ATOM 4242 N N . GLY B 1 260 ? 17.078 11.016 2.98 1 97.44 260 GLY B N 1
ATOM 4243 C CA . GLY B 1 260 ? 17.281 12.297 3.633 1 97.44 260 GLY B CA 1
ATOM 4244 C C . GLY B 1 260 ? 16.078 13.219 3.504 1 97.44 260 GLY B C 1
ATOM 4245 O O . GLY B 1 260 ? 15.078 12.867 2.885 1 97.44 260 GLY B O 1
ATOM 4246 N N . LEU B 1 261 ? 16.234 14.367 4.184 1 98 261 LEU B N 1
ATOM 4247 C CA . LEU B 1 261 ? 15.25 15.438 4.102 1 98 261 LEU B CA 1
ATOM 4248 C C . LEU B 1 261 ? 15.688 16.5 3.09 1 98 261 LEU B C 1
ATOM 4250 O O . LEU B 1 261 ? 16.859 16.828 3.006 1 98 261 LEU B O 1
ATOM 4254 N N . VAL B 1 262 ? 14.703 16.938 2.316 1 97.75 262 VAL B N 1
ATOM 4255 C CA . VAL B 1 262 ? 14.883 18.109 1.455 1 97.75 262 VAL B CA 1
ATOM 4256 C C . VAL B 1 262 ? 13.812 19.141 1.764 1 97.75 262 VAL B C 1
ATOM 4258 O O . VAL B 1 262 ? 12.617 18.844 1.76 1 97.75 262 VAL B O 1
ATOM 4261 N N . GLY B 1 263 ? 14.25 20.328 2.094 1 95.12 263 GLY B N 1
ATOM 4262 C CA . GLY B 1 263 ? 13.32 21.391 2.41 1 95.12 263 GLY B CA 1
ATOM 4263 C C . GLY B 1 263 ? 13.227 22.453 1.321 1 95.12 263 GLY B C 1
ATOM 4264 O O . GLY B 1 263 ? 14.031 22.453 0.388 1 95.12 263 GLY B O 1
ATOM 4265 N N . GLY B 1 264 ? 12.117 23.219 1.41 1 87.31 264 GLY B N 1
ATOM 4266 C CA . GLY B 1 264 ? 12.062 24.391 0.557 1 87.31 264 GLY B CA 1
ATOM 4267 C C . GLY B 1 264 ? 13.227 25.344 0.773 1 87.31 264 GLY B C 1
ATOM 4268 O O . GLY B 1 264 ? 13.797 25.391 1.863 1 87.31 264 GLY B O 1
ATOM 4269 N N . ARG B 1 265 ? 13.555 26.062 -0.243 1 81.75 265 ARG B N 1
ATOM 4270 C CA . ARG B 1 265 ? 14.68 26.984 -0.164 1 81.75 265 ARG B CA 1
ATOM 4271 C C . ARG B 1 265 ? 14.461 28.016 0.942 1 81.75 265 ARG B C 1
ATOM 4273 O O . ARG B 1 265 ? 15.422 28.484 1.555 1 81.75 265 ARG B O 1
ATOM 4280 N N . ASP B 1 266 ? 13.258 28.188 1.254 1 80.12 266 ASP B N 1
ATOM 4281 C CA . ASP B 1 266 ? 12.914 29.219 2.23 1 80.12 266 ASP B CA 1
ATOM 4282 C C . ASP B 1 266 ? 12.75 28.625 3.625 1 80.12 266 ASP B C 1
ATOM 4284 O O . ASP B 1 266 ? 12.43 29.328 4.578 1 80.12 266 ASP B O 1
ATOM 4288 N N . ARG B 1 267 ? 12.992 27.359 3.74 1 84.94 267 ARG B N 1
ATOM 4289 C CA . ARG B 1 267 ? 12.773 26.719 5.031 1 84.94 267 ARG B CA 1
ATOM 4290 C C . ARG B 1 267 ? 13.953 25.812 5.395 1 84.94 267 ARG B C 1
ATOM 4292 O O . ARG B 1 267 ? 13.773 24.625 5.684 1 84.94 267 ARG B O 1
ATOM 4299 N N . PRO B 1 268 ? 15.102 26.375 5.453 1 86.75 268 PRO B N 1
ATOM 4300 C CA . PRO B 1 268 ? 16.266 25.562 5.852 1 86.75 268 PRO B CA 1
ATOM 4301 C C . PRO B 1 268 ? 16.156 25.047 7.285 1 86.75 268 PRO B C 1
ATOM 4303 O O . PRO B 1 268 ? 16.828 24.078 7.648 1 86.75 268 PRO B O 1
ATOM 4306 N N . ASP B 1 269 ? 15.336 25.672 8.086 1 86.62 269 ASP B N 1
ATOM 4307 C CA . ASP B 1 269 ? 15.141 25.297 9.484 1 86.62 269 ASP B CA 1
ATOM 4308 C C . ASP B 1 269 ? 14.562 23.891 9.602 1 86.62 269 ASP B C 1
ATOM 4310 O O . ASP B 1 269 ? 14.82 23.188 10.578 1 86.62 269 ASP B O 1
ATOM 4314 N N . LEU B 1 270 ? 13.867 23.438 8.617 1 89.88 270 LEU B N 1
ATOM 4315 C CA . LEU B 1 270 ? 13.164 22.172 8.672 1 89.88 270 LEU B CA 1
ATOM 4316 C C . LEU B 1 270 ? 14.133 21 8.453 1 89.88 270 LEU B C 1
ATOM 4318 O O . LEU B 1 270 ? 13.797 19.859 8.742 1 89.88 270 LEU B O 1
ATOM 4322 N N . VAL B 1 271 ? 15.305 21.312 7.945 1 93.56 271 VAL B N 1
ATOM 4323 C CA . VAL B 1 271 ? 16.25 20.234 7.672 1 93.56 271 VAL B CA 1
ATOM 4324 C C . VAL B 1 271 ? 17.516 20.438 8.5 1 93.56 271 VAL B C 1
ATOM 4326 O O . VAL B 1 271 ? 18.578 19.891 8.188 1 93.56 271 VAL B O 1
ATOM 4329 N N . ALA B 1 272 ? 17.391 21.266 9.516 1 91.44 272 ALA B N 1
ATOM 4330 C CA . ALA B 1 272 ? 18.516 21.469 10.43 1 91.44 272 ALA B CA 1
ATOM 4331 C C . ALA B 1 272 ? 18.812 20.188 11.219 1 91.44 272 ALA B C 1
ATOM 4333 O O . ALA B 1 272 ? 17.906 19.484 11.648 1 91.44 272 ALA B O 1
ATOM 4334 N N . GLU B 1 273 ? 20.047 19.906 11.453 1 91.12 273 GLU B N 1
ATOM 4335 C CA . GLU B 1 273 ? 20.5 18.688 12.125 1 91.12 273 GLU B CA 1
ATOM 4336 C C . GLU B 1 273 ? 19.922 18.594 13.539 1 91.12 273 GLU B C 1
ATOM 4338 O O . GLU B 1 273 ? 19.609 17.516 14.023 1 91.12 273 GLU B O 1
ATOM 4343 N N . GLU B 1 274 ? 19.703 19.734 14.164 1 88.25 274 GLU B N 1
ATOM 4344 C CA . GLU B 1 274 ? 19.234 19.75 15.547 1 88.25 274 GLU B CA 1
ATOM 4345 C C . GLU B 1 274 ? 17.734 20.047 15.617 1 88.25 274 GLU B C 1
ATOM 4347 O O . GLU B 1 274 ? 17.203 20.281 16.703 1 88.25 274 GLU B O 1
ATOM 4352 N N . GLY B 1 275 ? 17.156 20.031 14.484 1 90.38 275 GLY B N 1
ATOM 4353 C CA . GLY B 1 275 ? 15.734 20.312 14.461 1 90.38 275 GLY B CA 1
ATOM 4354 C C . GLY B 1 275 ? 14.891 19.156 14.93 1 90.38 275 GLY B C 1
ATOM 4355 O O . GLY B 1 275 ? 15.352 18.016 14.961 1 90.38 275 GLY B O 1
ATOM 4356 N N . ALA B 1 276 ? 13.672 19.453 15.297 1 88.75 276 ALA B N 1
ATOM 4357 C CA . ALA B 1 276 ? 12.742 18.469 15.844 1 88.75 276 ALA B CA 1
ATOM 4358 C C . ALA B 1 276 ? 12.5 17.328 14.859 1 88.75 276 ALA B C 1
ATOM 4360 O O . ALA B 1 276 ? 12.438 16.156 15.258 1 88.75 276 ALA B O 1
ATOM 4361 N N . LEU B 1 277 ? 12.391 17.672 13.609 1 93.69 277 LEU B N 1
ATOM 4362 C CA . LEU B 1 277 ? 12.125 16.656 12.594 1 93.69 277 LEU B CA 1
ATOM 4363 C C . LEU B 1 277 ? 13.32 15.719 12.43 1 93.69 277 LEU B C 1
ATOM 4365 O O . LEU B 1 277 ? 13.156 14.492 12.391 1 93.69 277 LEU B O 1
ATOM 4369 N N . ALA B 1 278 ? 14.461 16.281 12.359 1 93.94 278 ALA B N 1
ATOM 4370 C CA . ALA B 1 278 ? 15.688 15.5 12.266 1 93.94 278 ALA B CA 1
ATOM 4371 C C . ALA B 1 278 ? 15.836 14.57 13.469 1 93.94 278 ALA B C 1
ATOM 4373 O O . ALA B 1 278 ? 16.156 13.391 13.312 1 93.94 278 ALA B O 1
ATOM 4374 N N . GLU B 1 279 ? 15.578 15.062 14.648 1 91.25 279 GLU B N 1
ATOM 4375 C CA . GLU B 1 279 ? 15.711 14.281 15.875 1 91.25 279 GLU B CA 1
ATOM 4376 C C . GLU B 1 279 ? 14.734 13.102 15.883 1 91.25 279 GLU B C 1
ATOM 4378 O O . GLU B 1 279 ? 15.117 11.977 16.203 1 91.25 279 GLU B O 1
ATOM 4383 N N . ALA B 1 280 ? 13.555 13.359 15.492 1 93.75 280 ALA B N 1
ATOM 4384 C CA . ALA B 1 280 ? 12.531 12.32 15.469 1 93.75 280 ALA B CA 1
ATOM 4385 C C . ALA B 1 280 ? 12.898 11.219 14.477 1 93.75 280 ALA B C 1
ATOM 4387 O O . ALA B 1 280 ? 12.773 10.031 14.789 1 93.75 280 ALA B O 1
ATOM 4388 N N . LEU B 1 281 ? 13.391 11.578 13.312 1 95.94 281 LEU B N 1
ATOM 4389 C CA . LEU B 1 281 ? 13.695 10.617 12.258 1 95.94 281 LEU B CA 1
ATOM 4390 C C . LEU B 1 281 ? 14.961 9.828 12.594 1 95.94 281 LEU B C 1
ATOM 4392 O O . LEU B 1 281 ? 15.008 8.617 12.391 1 95.94 281 LEU B O 1
ATOM 4396 N N . ARG B 1 282 ? 15.922 10.477 13.156 1 94.06 282 ARG B N 1
ATOM 4397 C CA . ARG B 1 282 ? 17.156 9.789 13.523 1 94.06 282 ARG B CA 1
ATOM 4398 C C . ARG B 1 282 ? 16.922 8.773 14.633 1 94.06 282 ARG B C 1
ATOM 4400 O O . ARG B 1 282 ? 17.453 7.664 14.594 1 94.06 282 ARG B O 1
ATOM 4407 N N . ALA B 1 283 ? 16.141 9.164 15.586 1 90.81 283 ALA B N 1
ATOM 4408 C CA . ALA B 1 283 ? 15.812 8.25 16.672 1 90.81 283 ALA B CA 1
ATOM 4409 C C . ALA B 1 283 ? 15.109 7 16.141 1 90.81 283 ALA B C 1
ATOM 4411 O O . ALA B 1 283 ? 15.352 5.891 16.625 1 90.81 283 ALA B O 1
ATOM 4412 N N . ALA B 1 284 ? 14.266 7.184 15.125 1 91.5 284 ALA B N 1
ATOM 4413 C CA . ALA B 1 284 ? 13.484 6.086 14.555 1 91.5 284 ALA B CA 1
ATOM 4414 C C . ALA B 1 284 ? 14.344 5.195 13.672 1 91.5 284 ALA B C 1
ATOM 4416 O O . ALA B 1 284 ? 14.156 3.977 13.633 1 91.5 284 ALA B O 1
ATOM 4417 N N . PHE B 1 285 ? 15.25 5.754 12.961 1 87 285 PHE B N 1
ATOM 4418 C CA . PHE B 1 285 ? 16.047 5.016 11.992 1 87 285 PHE B CA 1
ATOM 4419 C C . PHE B 1 285 ? 17.188 4.27 12.68 1 87 285 PHE B C 1
ATOM 4421 O O . PHE B 1 285 ? 17.641 3.232 12.195 1 87 285 PHE B O 1
ATOM 4428 N N . TYR B 1 286 ? 17.672 4.758 13.766 1 74.12 286 TYR B N 1
ATOM 4429 C CA . TYR B 1 286 ? 18.734 4.082 14.523 1 74.12 286 TYR B CA 1
ATOM 4430 C C . TYR B 1 286 ? 18.141 2.977 15.398 1 74.12 286 TYR B C 1
ATOM 4432 O O . TYR B 1 286 ? 18.781 1.941 15.609 1 74.12 286 TYR B O 1
ATOM 4440 N N . PHE B 1 287 ? 16.953 3.141 15.867 1 57.84 287 PHE B N 1
ATOM 4441 C CA . PHE B 1 287 ? 16.359 2.152 16.766 1 57.84 287 PHE B CA 1
ATOM 4442 C C . PHE B 1 287 ? 15.844 0.957 15.969 1 57.84 287 PHE B C 1
ATOM 4444 O O . PHE B 1 287 ? 15.82 -0.167 16.469 1 57.84 287 PHE B O 1
ATOM 4451 N N . THR B 1 288 ? 15.461 1.207 14.727 1 55.59 288 THR B N 1
ATOM 4452 C CA . THR B 1 288 ? 14.898 0.081 13.992 1 55.59 288 THR B CA 1
ATOM 4453 C C . THR B 1 288 ? 15.984 -0.653 13.211 1 55.59 288 THR B C 1
ATOM 4455 O O . THR B 1 288 ? 15.75 -1.748 12.688 1 55.59 288 THR B O 1
ATOM 4458 N N . ALA B 1 289 ? 17.141 0.05 13.07 1 48.5 289 ALA B N 1
ATOM 4459 C CA . ALA B 1 289 ? 18.234 -0.65 12.422 1 48.5 289 ALA B CA 1
ATOM 4460 C C . ALA B 1 289 ? 18.906 -1.645 13.375 1 48.5 289 ALA B C 1
ATOM 4462 O O . ALA B 1 289 ? 18.906 -1.438 14.586 1 48.5 289 ALA B O 1
#

Organism: Novosphingobium aromaticivorans (strain ATCC 700278 / DSM 12444 / CCUG 56034 / CIP 105152 / NBRC 16084 / F199) (NCBI:txid279238)

Nearest PDB structures (foldseek):
  6g1d-assembly1_A  TM=5.413E-01  e=3.981E-22  Corynebacterium glutamicum
  7d98-assembly1_P  TM=5.354E-01  e=1.189E-16  Cupriavidus necator
  6xtv-assembly1_B  TM=5.226E-01  e=1.812E-15  Corynebacterium glutamicum MB001
  4ab5-assembly1_A  TM=7.304E-01  e=1.660E-11  Neisseria meningitidis serogroup B
  3t1b-assembly1_B  TM=4.599E-01  e=1.236E-12  Vibrio cholerae

Solvent-accessible surface area (backbone atoms only — not comparable to full-atom values): 30491 Å² total; per-residue (Å²): 131,92,50,70,69,44,42,54,52,49,51,36,30,65,73,53,33,30,62,62,59,20,13,56,73,69,72,46,51,47,68,57,45,51,51,40,50,49,52,52,21,58,74,66,71,42,64,38,57,42,78,53,84,97,40,55,40,73,28,74,60,24,39,55,43,42,42,51,40,51,50,49,51,48,49,50,46,52,50,52,19,64,68,42,86,66,72,42,79,55,70,57,44,34,37,26,32,34,76,75,57,37,57,68,38,50,42,47,14,62,65,52,54,74,55,92,41,51,71,27,47,40,70,37,51,67,69,56,42,52,52,31,35,71,48,50,73,25,54,31,33,42,37,73,62,50,81,77,42,74,82,41,35,46,31,85,70,46,76,46,41,41,17,39,35,31,15,56,85,41,92,65,48,80,45,80,65,40,51,67,75,79,49,36,86,39,40,27,39,45,50,66,55,43,90,53,44,68,60,50,51,49,56,36,49,76,69,73,31,76,48,54,66,26,35,61,38,68,40,58,68,51,54,49,48,35,16,43,60,64,62,23,31,32,76,40,53,50,74,62,46,46,93,52,30,36,64,31,45,43,63,93,48,80,53,66,50,39,38,20,35,41,25,34,86,89,33,47,69,67,28,29,81,86,23,55,60,38,48,17,45,47,56,18,54,58,68,72,94,130,91,50,70,67,44,42,52,52,50,51,38,31,65,73,53,32,31,63,61,58,20,13,58,73,68,72,48,52,47,68,58,46,52,50,40,50,48,50,52,20,57,75,66,71,44,65,38,58,42,80,52,75,103,43,55,39,72,29,75,62,24,39,55,43,43,40,51,39,51,52,48,51,47,50,49,47,49,50,51,18,64,68,43,85,65,72,43,79,56,70,57,45,32,37,26,33,36,77,74,57,36,58,68,37,51,41,48,14,62,65,50,55,73,55,91,40,49,70,26,47,40,70,38,52,67,69,54,42,52,50,30,36,72,48,51,73,26,55,31,33,43,36,72,63,51,80,77,42,75,83,40,35,44,30,85,71,46,74,47,43,41,16,38,35,31,16,57,84,42,90,66,49,80,44,80,64,40,50,68,75,78,48,37,85,38,39,26,39,44,51,67,54,45,92,53,46,68,61,51,52,51,56,35,49,76,70,72,30,76,49,54,66,27,36,62,36,68,40,58,68,51,53,48,48,34,17,42,60,63,61,23,32,32,77,40,54,48,74,64,46,46,95,52,30,36,64,32,44,41,64,93,49,80,53,66,49,38,36,21,34,42,25,34,84,88,35,46,67,68,28,30,79,86,24,53,60,39,49,17,43,47,56,18,54,59,67,72,93

InterPro domains:
  IPR000847 LysR, HTH, N-terminal domain [PF00126] (6-62)
  IPR000847 LysR, HTH, N-terminal domain [PR00039] (19-30)
  IPR000847 LysR, HTH, N-terminal domain [PR00039] (30-40)
  IPR000847 LysR, HTH, N-terminal domain [PR00039] (40-51)
  IPR000847 LysR, HTH, N-terminal domain [PS50931] (2-59)
  IPR005119 LysR, substrate-binding [PF03466] (92-269)
  IPR036388 Winged helix-like DNA-binding domain superfamily [G3DSA:1.10.10.10] (1-86)
  IPR036390 Winged helix DNA-binding domain superfamily [SSF46785] (1-110)

Secondary structure (DSSP, 8-state):
---HHHHHHHHHHHHHSSHHHHHHHHTS-HHHHHHHHHHHHHHHTS-SEEEETTEEEE-HHHHHHHHHHHHHHHHHHHHHHHHSSS------EEEEE-TTS-HHHHHHHHHT---SSPEEEEE--HHHHHHHHHTTS-SEEEEE--GGGGGSSEEEEEEEEEEEEEETTSTTTT-SEE-GGGGTTS-EEEETT-TTHHHHHHHHHHTT----EEEEES-HHHHHHHHHTTS-BEEEEGGG-BTTEEEEEETT---EEEEEEEE-TT-GGGG-TTSHHHHHHHHHHHHH-/---HHHHHHHHHHHHHSSHHHHHHHHTS-HHHHHHHHHHHHHHHTS-SEEEETTEEEE-HHHHHHHHHHHHHHHHHHHHHHHHSSS------EEEEE-TTS-HHHHHHHHHT---SSPEEEEE--HHHHHHHHHTTS-SEEEEE--GGGGGSSEEEEEEEEEEEEEETTSTTTT-SEE-GGGGTTS-EEEETT-TTHHHHHHHHHHTT----EEEEES-HHHHHHHHHTTS-BEEEEGGG-BTTEEEEEETT---EEEEEEEE-TT-GGGG-TTSHHHHHHHHHHHHH-